Protein AF-A0A8J6I0Q3-F1 (afdb_monomer_lite)

Foldseek 3Di:
DQLLVVLCVPHVVLSVLLVVLVVCLVPQQLVSLLSLLVSLQVLLVLLCVQVVNDQDPDPDACSQVVSLVVCVVVVSDDPVLSLLSVVSNLSNVVSVPDVDGDSVRSVVNSVSSSVNSVVSCPVPNDPPDDRDDDDDDDDDDDPDDDPPDAQDPLQLCVLVVVPDVLLLLLLLLCLVLPFPVLVCQVCVVVLVVVVVVVVVVVCVVPDDDDDDDDDDRQDSQNSSVVSSVVCPPDDSVRSSVSSQVSLCVLLVPDDDRDSNLSSLSLLVLLLVLVVHDPQDASLRSLVVLLLVLLVLLLLLLLVLLLPDDPVLLVQLQVLLQVLLVPDDPVLQVVLCVLQVHPHDGSNCVSCLSNCNNDDSSVVSLSPDFAQNVVSVSLSSLQSSVCSVPVDGGPSLVSSLVSLLVCCLVDPLVVVVSPDDDPVSSVVNRSSSSSSSSSVSSNVSRNSDPDRSFDDLSRFLLDDDDVRLVVLVVLLVVLVVLVVVLVVLVVVLVVLVVLLVVLVVVLVVLVVVLVVLVVVLVVLVVVLVVLVVCVVVVVCVVPPDDPPVNVVVVVVQVVVCVVPVVSVCVNVVDDPSVVSSVVVSVVSVVVSVVSVVVSVVSVVVSVVSVVSNVVSVVSSVVSVVVSVVSVVVSVVSQVVQLVVVQSSCVSVQVQEAEDPQASSVLSNDRSQQNSQVSSNSSNCSPDLDSCSQFPDWDADPNDIWGWHWNDRDPRWIWIWIWDQDPVSGIYTYHIGTD

Radius of gyration: 45.07 Å; chains: 1; bounding box: 92×100×134 Å

Sequence (737 aa):
MDNFGFLKTKWPDLAEVGHLAETLLGVDPKATLSKLRLFAELVTGQIMQEAGILQSSVWEDHRFLRELTTLRKYRAAPDFILNYLHTLRIEGNKANHRNYGNYYLAAAMLRKAFALGIWLMKTYGPPGFVPPEFSWDYGREEAGEEEKGSVLLLNIFAPLDKVNDEELRSLVAILQNITLANYLKETGSKIGSFLTKKLNQAGALIGHGDWVPEVEIKKVSDLIDEATQNLQGYRREELISLFQAELAKRVNLNGEISPEALSVTIINEAAKGLRLDSGLSLAQKAQLVYERYKERLWEEAQKWAKRFSGEEKEKAAARLDEALSGLKEEERRALEKSLGVDRLTGTVIMKALTGAAGPLSLIALVELTGFGAYLMLTTVLHAVFTTMLGITLPFSIYTGAASLLSFLTGPVGWLLAVGFGGFQLQKGTLEINRNLLAMVIWFSLSHYQGQVAPWDEDLPSWAEGEERAKVEAVDRRLHKLEAERADLTANLKTAAGRLDKAEALRTRLTEEKQKTTNQQEILAKELRQLEEAWANGTWRKQQITPGYQAKAKVWVEKLTRKVPTLSPLEKLFPGEEEQYQNVLRKKREEVERLDQKLAELEKKLAATAQELKQAADEKTTLQRAVEETGQQVEACLLPRAQEIQNLWELHFRRLFFAEPALRQVAALPLARRLVLERYLLELNELNNPVLLAEGKTTVDGRNCHYLFITLAKGEKIRLVYLAQPDGTTKILQISAS

Secondary structure (DSSP, 8-state):
--SSGGGGGT-HHHHHHHHHHHHHTTT-HHHHHHHHHHHHHHHHHHHHHHTTPPPP-S--TTHHHHHHHHHHHTT-S-HHHHHHHHHHHHHHHHHHHSS---HHHHHHHHHHHHHHHHHHHHHHS-TTPPPPP----S------S-----S----TTGGGGGS-HHHHHHHHHHHHH--HHHHHHHHHHHHHHHHHHHHHHHHTTS------PPP----HHHHHHHHHHHTTT--HHHHHHHHHHHHHHHHT--SS--HHHHHHHHHHHHHHHTT--TTS-HHHHHHHHHHHHHHHHHHHHHHHHHH--HHHHHHHHHHHHHHHHTS-HHHHHHHHHHHT-S---HHHHHHHHHTTT-HHHHHHHHT--THHHHHHHHHHHHHHHHHHHSS---HHHHHHHHHHHHHHHSHHHHHHHS---HHHHHHHHHHHHHHHHHHHHHHHHHT--S-SS--GGGSTT---HHHHHHHHHHHHHHHHHHHHHHHHHHHHHHHHHHHHHHHHHHHHHHHHHHHHHHHHHHHHHHHHHHHHHHHTTGGGGS----HHHHHHHHHHHHHHHH-GGGGGGGGGSPPHHHHHHHHHHHHHHHHHHHHHHHHHHHHHHHHHHHHHHHHHHHHHHHHHHHHHHHHHHHHHHHHHHHHHHHHHHHH-TTEEE-HHHHHHHHTS-HHHHHHHHHHHHHHHH-S-GGGG-SEEEEETTEEEEEEEEEEETTEEEEEEEEE-TTS-EEEEEEEE-

pLDDT: mean 75.74, std 17.14, range [28.17, 97.0]

Organism: NCBI:txid2699427

Structure (mmCIF, N/CA/C/O backbone):
data_AF-A0A8J6I0Q3-F1
#
_entry.id   AF-A0A8J6I0Q3-F1
#
loop_
_atom_site.group_PDB
_atom_site.id
_atom_site.type_symbol
_atom_site.label_atom_id
_atom_site.label_alt_id
_atom_site.label_comp_id
_atom_site.label_asym_id
_atom_site.label_entity_id
_atom_site.label_seq_id
_atom_site.pdbx_PDB_ins_code
_atom_site.Cartn_x
_atom_site.Cartn_y
_atom_site.Cartn_z
_atom_site.occupancy
_atom_site.B_iso_or_equiv
_atom_site.auth_seq_id
_atom_site.auth_comp_id
_atom_site.auth_asym_id
_atom_site.auth_atom_id
_atom_site.pdbx_PDB_model_num
ATOM 1 N N . MET A 1 1 ? -1.603 -20.462 -43.735 1.00 61.09 1 MET A N 1
ATOM 2 C CA . MET A 1 1 ? -0.963 -21.506 -42.904 1.00 61.09 1 MET A CA 1
ATOM 3 C C . MET A 1 1 ? -2.071 -22.190 -42.121 1.00 61.09 1 MET A C 1
ATOM 5 O O . MET A 1 1 ? -3.093 -21.547 -41.912 1.00 61.09 1 MET A O 1
ATOM 9 N N . ASP A 1 2 ? -1.932 -23.470 -41.794 1.00 80.19 2 ASP A N 1
ATOM 10 C CA . ASP A 1 2 ? -2.957 -24.201 -41.036 1.00 80.19 2 ASP A CA 1
ATOM 11 C C . ASP A 1 2 ? -2.288 -25.045 -39.945 1.00 80.19 2 ASP A C 1
ATOM 13 O O . ASP A 1 2 ? -2.268 -26.275 -40.029 1.00 80.19 2 ASP A O 1
ATOM 17 N N . ASN A 1 3 ? -1.665 -24.400 -38.943 1.00 89.06 3 ASN A N 1
ATOM 18 C CA . ASN A 1 3 ? -1.054 -25.186 -37.865 1.00 89.06 3 ASN A CA 1
ATOM 19 C C . ASN A 1 3 ? -2.132 -25.775 -36.944 1.00 89.06 3 ASN A C 1
ATOM 21 O O . ASN A 1 3 ? -1.890 -26.804 -36.331 1.00 89.06 3 ASN A O 1
ATOM 25 N N . PHE A 1 4 ? -3.338 -25.206 -36.859 1.00 94.06 4 PHE A N 1
ATOM 26 C CA . PHE A 1 4 ? -4.411 -25.736 -35.999 1.00 94.06 4 PHE A CA 1
ATOM 27 C C . PHE A 1 4 ? -5.321 -26.771 -36.680 1.00 94.06 4 PHE A C 1
ATOM 29 O O . PHE A 1 4 ? -6.178 -27.359 -36.014 1.00 94.06 4 PHE A O 1
ATOM 36 N N . GLY A 1 5 ? -5.111 -27.069 -37.966 1.00 91.75 5 GLY A N 1
ATOM 37 C CA . GLY A 1 5 ? -5.948 -27.979 -38.753 1.00 91.75 5 GLY A CA 1
ATOM 38 C C . GLY A 1 5 ? -6.080 -29.389 -38.177 1.00 91.75 5 GLY A C 1
ATOM 39 O O . GLY A 1 5 ? -7.123 -30.026 -38.332 1.00 91.75 5 GLY A O 1
ATOM 40 N N . PHE A 1 6 ? -5.083 -29.864 -37.422 1.00 93.19 6 PHE A N 1
ATOM 41 C CA . PHE A 1 6 ? -5.138 -31.172 -36.758 1.00 93.19 6 PHE A CA 1
ATOM 42 C C . PHE A 1 6 ? -6.266 -31.283 -35.719 1.00 93.19 6 PHE A C 1
ATOM 44 O O . PHE A 1 6 ? -6.723 -32.389 -35.431 1.00 93.19 6 PHE A O 1
ATOM 51 N N . LEU A 1 7 ? -6.746 -30.160 -35.169 1.00 94.00 7 LEU A N 1
ATOM 52 C CA . LEU A 1 7 ? -7.855 -30.143 -34.212 1.00 94.00 7 LEU A CA 1
ATOM 53 C C . LEU A 1 7 ? -9.203 -30.434 -34.877 1.00 94.00 7 LEU A C 1
ATOM 55 O O . LEU A 1 7 ? -10.108 -30.934 -34.209 1.00 94.00 7 LEU A O 1
ATOM 59 N N . LYS A 1 8 ? -9.324 -30.208 -36.191 1.00 92.50 8 LYS A N 1
ATOM 60 C CA . LYS A 1 8 ? -10.591 -30.261 -36.936 1.00 92.50 8 LYS A CA 1
ATOM 61 C C . LYS A 1 8 ? -11.305 -31.608 -36.842 1.00 92.50 8 LYS A C 1
ATOM 63 O O . LYS A 1 8 ? -12.530 -31.654 -36.870 1.00 92.50 8 LYS A O 1
ATOM 68 N N . THR A 1 9 ? -10.546 -32.691 -36.690 1.00 88.94 9 THR A N 1
ATOM 69 C CA . THR A 1 9 ? -11.066 -34.060 -36.583 1.00 88.94 9 THR A CA 1
ATOM 70 C C . THR A 1 9 ? -11.949 -34.273 -35.351 1.00 88.94 9 THR A C 1
ATOM 72 O O . THR A 1 9 ? -12.870 -35.082 -35.409 1.00 88.94 9 THR A O 1
ATOM 75 N N . LYS A 1 10 ? -11.680 -33.571 -34.240 1.00 92.06 10 LYS A N 1
ATOM 76 C CA . LYS A 1 10 ? -12.419 -33.742 -32.975 1.00 92.06 10 LYS A CA 1
ATOM 77 C C . LYS A 1 10 ? -13.062 -32.448 -32.467 1.00 92.06 10 LYS A C 1
ATOM 79 O O . LYS A 1 10 ? -14.172 -32.488 -31.951 1.00 92.06 10 LYS A O 1
ATOM 84 N N . TRP A 1 11 ? -12.395 -31.312 -32.651 1.00 94.69 11 TRP A N 1
ATOM 85 C CA . TRP A 1 11 ? -12.842 -29.995 -32.202 1.00 94.69 11 TRP A CA 1
ATOM 86 C C . TRP A 1 11 ? -12.720 -28.973 -33.347 1.00 94.69 11 TRP A C 1
ATOM 88 O O . TRP A 1 11 ? -11.747 -28.213 -33.396 1.00 94.69 11 TRP A O 1
ATOM 98 N N . PRO A 1 12 ? -13.683 -28.951 -34.289 1.00 92.38 12 PRO A N 1
ATOM 99 C CA . PRO A 1 12 ? -13.656 -28.038 -35.434 1.00 92.38 12 PRO A CA 1
ATOM 100 C C . PRO A 1 12 ? -13.626 -26.561 -35.021 1.00 92.38 12 PRO A C 1
ATOM 102 O O . PRO A 1 12 ? -12.865 -25.798 -35.611 1.00 92.38 12 PRO A O 1
ATOM 105 N N . ASP A 1 13 ? -14.339 -26.185 -33.956 1.00 88.00 13 ASP A N 1
ATOM 106 C CA . ASP A 1 13 ? -14.370 -24.804 -33.452 1.00 88.00 13 ASP A CA 1
ATOM 107 C C . ASP A 1 13 ? -12.985 -24.333 -32.971 1.00 88.00 13 ASP A C 1
ATOM 109 O O . ASP A 1 13 ? -12.577 -23.198 -33.214 1.00 88.00 13 ASP A O 1
ATOM 113 N N . LEU A 1 14 ? -12.215 -25.223 -32.327 1.00 94.75 14 LEU A N 1
ATOM 114 C CA . LEU A 1 14 ? -10.843 -24.922 -31.908 1.00 94.75 14 LEU A CA 1
ATOM 115 C C . LEU A 1 14 ? -9.913 -24.740 -33.112 1.00 94.75 14 LEU A C 1
ATOM 117 O O . LEU A 1 14 ? -9.069 -23.843 -33.099 1.00 94.75 14 LEU A O 1
ATOM 121 N N . ALA A 1 15 ? -10.072 -25.564 -34.152 1.00 93.88 15 ALA A N 1
ATOM 122 C CA . ALA A 1 15 ? -9.297 -25.432 -35.383 1.00 93.88 15 ALA A CA 1
ATOM 123 C C . ALA A 1 15 ? -9.571 -24.088 -36.076 1.00 93.88 15 ALA A C 1
ATOM 125 O O . ALA A 1 15 ? -8.635 -23.409 -36.494 1.00 93.88 15 ALA A O 1
ATOM 126 N N . GLU A 1 16 ? -10.838 -23.673 -36.143 1.00 90.88 16 GLU A N 1
ATOM 127 C CA . GLU A 1 16 ? -11.249 -22.414 -36.769 1.00 90.88 16 GLU A CA 1
ATOM 128 C C . GLU A 1 16 ? -10.718 -21.189 -36.012 1.00 90.88 16 GLU A C 1
ATOM 130 O O . GLU A 1 16 ? -10.119 -20.297 -36.618 1.00 90.88 16 GLU A O 1
ATOM 135 N N . VAL A 1 17 ? -10.871 -21.153 -34.683 1.00 92.06 17 VAL A N 1
ATOM 136 C CA . VAL A 1 17 ? -10.372 -20.033 -33.866 1.00 92.06 17 VAL A CA 1
ATOM 137 C C . VAL A 1 17 ? -8.844 -19.949 -33.914 1.00 92.06 17 VAL A C 1
ATOM 139 O O . VAL A 1 17 ? -8.300 -18.846 -34.012 1.00 92.06 17 VAL A O 1
ATOM 142 N N . GLY A 1 18 ? -8.154 -21.093 -33.887 1.00 92.00 18 GLY A N 1
ATOM 143 C CA . GLY A 1 18 ? -6.702 -21.158 -34.040 1.00 92.00 18 GLY A CA 1
ATOM 144 C C . GLY A 1 18 ? -6.242 -20.622 -35.397 1.00 92.00 18 GLY A C 1
ATOM 145 O O . GLY A 1 18 ? -5.417 -19.714 -35.445 1.00 92.00 18 GLY A O 1
ATOM 146 N N . HIS A 1 19 ? -6.839 -21.096 -36.493 1.00 92.56 19 HIS A N 1
ATOM 147 C CA . HIS A 1 19 ? -6.532 -20.628 -37.850 1.00 92.56 19 HIS A CA 1
ATOM 148 C C . HIS A 1 19 ? -6.797 -19.124 -38.042 1.00 92.56 19 HIS A C 1
ATOM 150 O O . HIS A 1 19 ? -6.027 -18.410 -38.695 1.00 92.56 19 HIS A O 1
ATOM 156 N N . LEU A 1 20 ? -7.871 -18.609 -37.438 1.00 87.44 20 LEU A N 1
ATOM 157 C CA . LEU A 1 20 ? -8.173 -17.182 -37.465 1.00 87.44 20 LEU A CA 1
ATOM 158 C C . LEU A 1 20 ? -7.103 -16.366 -36.728 1.00 87.44 20 LEU A C 1
ATOM 160 O O . LEU A 1 20 ? -6.686 -15.323 -37.228 1.00 87.44 20 LEU A O 1
ATOM 164 N N . ALA A 1 21 ? -6.627 -16.846 -35.577 1.00 90.81 21 ALA A N 1
ATOM 165 C CA . ALA A 1 21 ? -5.530 -16.209 -34.855 1.00 90.81 21 ALA A CA 1
ATOM 166 C C . ALA A 1 21 ? -4.234 -16.185 -35.688 1.00 90.81 21 ALA A C 1
ATOM 168 O O . ALA A 1 21 ? -3.557 -15.164 -35.732 1.00 90.81 21 ALA A O 1
ATOM 169 N N . GLU A 1 22 ? -3.918 -17.265 -36.408 1.00 89.12 22 GLU A N 1
ATOM 170 C CA . GLU A 1 22 ? -2.752 -17.315 -37.306 1.00 89.12 22 GLU A CA 1
ATOM 171 C C . GLU A 1 22 ? -2.826 -16.276 -38.420 1.00 89.12 22 GLU A C 1
ATOM 173 O O . GLU A 1 22 ? -1.854 -15.575 -38.696 1.00 89.12 22 GLU A O 1
ATOM 178 N N . THR A 1 23 ? -3.993 -16.170 -39.053 1.00 86.69 23 THR A N 1
ATOM 179 C CA . THR A 1 23 ? -4.208 -15.275 -40.195 1.00 86.69 23 THR A CA 1
ATOM 180 C C . THR A 1 23 ? -4.115 -13.806 -39.783 1.00 86.69 23 THR A C 1
ATOM 182 O O . THR A 1 23 ? -3.672 -12.963 -40.563 1.00 86.69 23 THR A O 1
ATOM 185 N N . LEU A 1 24 ? -4.498 -13.493 -38.544 1.00 82.06 24 LEU A N 1
ATOM 186 C CA . LEU A 1 24 ? -4.460 -12.137 -38.008 1.00 82.06 24 LEU A CA 1
ATOM 187 C C . LEU A 1 24 ? -3.063 -11.705 -37.548 1.00 82.06 24 LEU A C 1
ATOM 189 O O . LEU A 1 24 ? -2.834 -10.507 -37.435 1.00 82.06 24 LEU A O 1
ATOM 193 N N . LEU A 1 25 ? -2.113 -12.616 -37.325 1.00 78.56 25 LEU A N 1
ATOM 194 C CA . LEU A 1 25 ? -0.849 -12.293 -36.649 1.00 78.56 25 LEU A CA 1
ATOM 195 C C . LEU A 1 25 ? -0.026 -11.199 -37.349 1.00 78.56 25 LEU A C 1
ATOM 197 O O . LEU A 1 25 ? 0.461 -10.280 -36.693 1.00 78.56 25 LEU A O 1
ATOM 201 N N . GLY A 1 26 ? 0.091 -11.259 -38.678 1.00 67.88 26 GLY A N 1
ATOM 202 C CA . GLY A 1 26 ? 0.811 -10.251 -39.470 1.00 67.88 26 GLY A CA 1
ATOM 203 C C . GLY A 1 26 ? 0.014 -8.976 -39.772 1.00 67.88 26 GLY A C 1
ATOM 204 O O . GLY A 1 26 ? 0.578 -8.023 -40.301 1.00 67.88 26 GLY A O 1
ATOM 205 N N . VAL A 1 27 ? -1.286 -8.956 -39.462 1.00 71.75 27 VAL A N 1
ATOM 206 C CA . VAL A 1 27 ? -2.214 -7.871 -39.829 1.00 71.75 27 VAL A CA 1
ATOM 207 C C . VAL A 1 27 ? -2.639 -7.071 -38.599 1.00 71.75 27 VAL A C 1
ATOM 209 O O . VAL A 1 27 ? -2.575 -5.844 -38.594 1.00 71.75 27 VAL A O 1
ATOM 212 N N . ASP A 1 28 ? -3.055 -7.772 -37.548 1.00 75.69 28 ASP A N 1
ATOM 213 C CA . ASP A 1 28 ? -3.521 -7.232 -36.278 1.00 75.69 28 ASP A CA 1
ATOM 214 C C . ASP A 1 28 ? -3.102 -8.170 -35.118 1.00 75.69 28 ASP A C 1
ATOM 216 O O . ASP A 1 28 ? -3.829 -9.103 -34.735 1.00 75.69 28 ASP A O 1
ATOM 220 N N . PRO A 1 29 ? -1.914 -7.932 -34.523 1.00 73.12 29 PRO A N 1
ATOM 221 C CA . PRO A 1 29 ? -1.438 -8.677 -33.359 1.00 73.12 29 PRO A CA 1
ATOM 222 C C . PRO A 1 29 ? -2.387 -8.605 -32.155 1.00 73.12 29 PRO A C 1
ATOM 224 O O . PRO A 1 29 ? -2.459 -9.551 -31.371 1.00 73.12 29 PRO A O 1
ATOM 227 N N . LYS A 1 30 ? -3.157 -7.520 -32.011 1.00 75.69 30 LYS A N 1
ATOM 228 C CA . LYS A 1 30 ? -4.152 -7.367 -30.944 1.00 75.69 30 LYS A CA 1
ATOM 229 C C . LYS A 1 30 ? -5.322 -8.319 -31.168 1.00 75.69 30 LYS A C 1
ATOM 231 O O . LYS A 1 30 ? -5.649 -9.103 -30.278 1.00 75.69 30 LYS A O 1
ATOM 236 N N . ALA A 1 31 ? -5.909 -8.311 -32.365 1.00 78.62 31 ALA A N 1
ATOM 237 C CA . ALA A 1 31 ? -6.990 -9.235 -32.700 1.00 78.62 31 ALA A CA 1
ATOM 238 C C . ALA A 1 31 ? -6.536 -10.699 -32.586 1.00 78.62 31 ALA A C 1
ATOM 240 O O . ALA A 1 31 ? -7.306 -11.550 -32.139 1.00 78.62 31 ALA A O 1
ATOM 241 N N . THR A 1 32 ? -5.269 -10.978 -32.902 1.00 84.44 32 THR A N 1
ATOM 242 C CA . THR A 1 32 ? -4.644 -12.291 -32.684 1.00 84.44 32 THR A CA 1
ATOM 243 C C . THR A 1 32 ? -4.694 -12.704 -31.215 1.00 84.44 32 THR A C 1
ATOM 245 O O . THR A 1 32 ? -5.222 -13.768 -30.899 1.00 84.44 32 THR A O 1
ATOM 248 N N . LEU A 1 33 ? -4.223 -11.855 -30.297 1.00 81.44 33 LEU A N 1
ATOM 249 C CA . LEU A 1 33 ? -4.260 -12.126 -28.855 1.00 81.44 33 LEU A CA 1
ATOM 250 C C . LEU A 1 33 ? -5.691 -12.340 -28.335 1.00 81.44 33 LEU A C 1
ATOM 252 O O . LEU A 1 33 ? -5.934 -13.278 -27.570 1.00 81.44 33 LEU A O 1
ATOM 256 N N . SER A 1 34 ? -6.659 -11.548 -28.802 1.00 80.25 34 SER A N 1
ATOM 257 C CA . SER A 1 34 ? -8.074 -11.731 -28.449 1.00 80.25 34 SER A CA 1
ATOM 258 C C . SER A 1 34 ? -8.620 -13.088 -28.918 1.00 80.25 34 SER A C 1
ATOM 260 O O . SER A 1 34 ? -9.366 -13.741 -28.185 1.00 80.25 34 SER A O 1
ATOM 262 N N . LYS A 1 35 ? -8.229 -13.559 -30.112 1.00 90.19 35 LYS A N 1
ATOM 263 C CA . LYS A 1 35 ? -8.611 -14.893 -30.613 1.00 90.19 35 LYS A CA 1
ATOM 264 C C . LYS A 1 35 ? -7.918 -16.026 -29.863 1.00 90.19 35 LYS A C 1
ATOM 266 O O . LYS A 1 35 ? -8.548 -17.047 -29.604 1.00 90.19 35 LYS A O 1
ATOM 271 N N . LEU A 1 36 ? -6.673 -15.838 -29.437 1.00 92.44 36 LEU A N 1
ATOM 272 C CA . LEU A 1 36 ? -5.958 -16.835 -28.640 1.00 92.44 36 LEU A CA 1
ATOM 273 C C . LEU A 1 36 ? -6.531 -16.994 -27.228 1.00 92.44 36 LEU A C 1
ATOM 275 O O . LEU A 1 36 ? -6.541 -18.106 -26.698 1.00 92.44 36 LEU A O 1
ATOM 279 N N . ARG A 1 37 ? -7.081 -15.927 -26.638 1.00 90.38 37 ARG A N 1
ATOM 280 C CA . ARG A 1 37 ? -7.870 -16.043 -25.404 1.00 90.38 37 ARG A CA 1
ATOM 281 C C . ARG A 1 37 ? -9.128 -16.883 -25.618 1.00 90.38 37 ARG A C 1
ATOM 283 O O . ARG A 1 37 ? -9.376 -17.789 -24.829 1.00 90.38 37 ARG A O 1
ATOM 290 N N . LEU A 1 38 ? -9.886 -16.622 -26.685 1.00 85.81 38 LEU A N 1
ATOM 291 C CA . LEU A 1 38 ? -11.073 -17.419 -27.016 1.00 85.81 38 LEU A CA 1
ATOM 292 C C . LEU A 1 38 ? -10.714 -18.899 -27.228 1.00 85.81 38 LEU A C 1
ATOM 294 O O . LEU A 1 38 ? -11.410 -19.784 -26.738 1.00 85.81 38 LEU A O 1
ATOM 298 N N . PHE A 1 39 ? -9.598 -19.172 -27.906 1.00 94.06 39 PHE A N 1
ATOM 299 C CA . PHE A 1 39 ? -9.076 -20.528 -28.057 1.00 94.06 39 PHE A CA 1
ATOM 300 C C . PHE A 1 39 ? -8.829 -21.192 -26.692 1.00 94.06 39 PHE A C 1
ATOM 302 O O . PHE A 1 39 ? -9.252 -22.323 -26.469 1.00 94.06 39 PHE A O 1
ATOM 309 N N . ALA A 1 40 ? -8.198 -20.485 -25.751 1.00 92.19 40 ALA A N 1
ATOM 310 C CA . ALA A 1 40 ? -7.920 -21.002 -24.412 1.00 92.19 40 ALA A CA 1
ATOM 311 C C . ALA A 1 40 ? -9.197 -21.269 -23.586 1.00 92.19 40 ALA A C 1
ATOM 313 O O . ALA A 1 40 ? -9.268 -22.270 -22.867 1.00 92.19 40 ALA A O 1
ATOM 314 N N . GLU A 1 41 ? -10.219 -20.420 -23.719 1.00 87.31 41 GLU A N 1
ATOM 315 C CA . GLU A 1 41 ? -11.539 -20.623 -23.103 1.00 87.31 41 GLU A CA 1
ATOM 316 C C . GLU A 1 41 ? -12.194 -21.912 -23.622 1.00 87.31 41 GLU A C 1
ATOM 318 O O . GLU A 1 41 ? -12.611 -22.766 -22.837 1.00 87.31 41 GLU A O 1
ATOM 323 N N . LEU A 1 42 ? -12.191 -22.118 -24.942 1.00 91.00 42 LEU A N 1
ATOM 324 C CA . LEU A 1 42 ? -12.728 -23.332 -25.559 1.00 91.00 42 LEU A CA 1
ATOM 325 C C . LEU A 1 42 ? -11.954 -24.589 -25.136 1.00 91.00 42 LEU A C 1
ATOM 327 O O . LEU A 1 42 ? -12.573 -25.596 -24.796 1.00 91.00 42 LEU A O 1
ATOM 331 N N . VAL A 1 43 ? -10.617 -24.534 -25.096 1.00 94.12 43 VAL A N 1
ATOM 332 C CA . VAL A 1 43 ? -9.784 -25.653 -24.614 1.00 94.12 43 VAL A CA 1
ATOM 333 C C . VAL A 1 43 ? -10.152 -26.012 -23.175 1.00 94.12 43 VAL A C 1
ATOM 335 O O . VAL A 1 43 ? -10.300 -27.188 -22.854 1.00 94.12 43 VAL A O 1
ATOM 338 N N . THR A 1 44 ? -10.344 -25.014 -22.315 1.00 92.31 44 THR A N 1
ATOM 339 C CA . THR A 1 44 ? -10.715 -25.215 -20.906 1.00 92.31 44 THR A CA 1
ATOM 340 C C . THR A 1 44 ? -12.064 -25.909 -20.779 1.00 92.31 44 THR A C 1
ATOM 342 O O . THR A 1 44 ? -12.176 -26.898 -20.049 1.00 92.31 44 THR A O 1
ATOM 345 N N . GLY A 1 45 ? -13.051 -25.469 -21.563 1.00 88.00 45 GLY A N 1
ATOM 346 C CA . GLY A 1 45 ? -14.352 -26.126 -21.648 1.00 88.00 45 GLY A CA 1
ATOM 347 C C . GLY A 1 45 ? -14.239 -27.599 -22.056 1.00 88.00 45 GLY A C 1
ATOM 348 O O . GLY A 1 45 ? -14.854 -28.458 -21.419 1.00 88.00 45 GLY A O 1
ATOM 349 N N . GLN A 1 46 ? -13.397 -27.910 -23.049 1.00 92.88 46 GLN A N 1
ATOM 350 C CA . GLN A 1 46 ? -13.165 -29.290 -23.490 1.00 92.88 46 GLN A CA 1
ATOM 351 C C . GLN A 1 46 ? -12.495 -30.148 -22.412 1.00 92.88 46 GLN A C 1
ATOM 353 O O . GLN A 1 46 ? -12.934 -31.270 -22.176 1.00 92.88 46 GLN A O 1
ATOM 358 N N . ILE A 1 47 ? -11.491 -29.629 -21.695 1.00 92.69 47 ILE A N 1
ATOM 359 C CA . ILE A 1 47 ? -10.857 -30.368 -20.588 1.00 92.69 47 ILE A CA 1
ATOM 360 C C . ILE A 1 47 ? -11.895 -30.718 -19.519 1.00 92.69 47 ILE A C 1
ATOM 362 O O . ILE A 1 47 ? -11.916 -31.842 -19.027 1.00 92.69 47 ILE A O 1
ATOM 366 N N . MET A 1 48 ? -12.766 -29.773 -19.159 1.00 89.62 48 MET A N 1
ATOM 367 C CA . MET A 1 48 ? -13.807 -30.023 -18.160 1.00 89.62 48 MET A CA 1
ATOM 368 C C . MET A 1 48 ? -14.800 -31.090 -18.618 1.00 89.62 48 MET A C 1
ATOM 370 O O . MET A 1 48 ? -15.148 -31.966 -17.828 1.00 89.62 48 MET A O 1
ATOM 374 N N . GLN A 1 49 ? -15.218 -31.038 -19.885 1.00 90.12 49 GLN A N 1
ATOM 375 C CA . GLN A 1 49 ? -16.132 -32.018 -20.466 1.00 90.12 49 GLN A CA 1
ATOM 376 C C . GLN A 1 49 ? -15.525 -33.427 -20.460 1.00 90.12 49 GLN A C 1
ATOM 378 O O . GLN A 1 49 ? -16.169 -34.368 -19.999 1.00 90.12 49 GLN A O 1
ATOM 383 N N . GLU A 1 50 ? -14.281 -33.568 -20.912 1.00 89.94 50 GLU A N 1
ATOM 384 C CA . GLU A 1 50 ? -13.571 -34.853 -20.958 1.00 89.94 50 GLU A CA 1
ATOM 385 C C . GLU A 1 50 ? -13.257 -35.398 -19.555 1.00 89.94 50 GLU A C 1
ATOM 387 O O . GLU A 1 50 ? -13.281 -36.606 -19.328 1.00 89.94 50 GLU A O 1
ATOM 392 N N . ALA A 1 51 ? -13.022 -34.513 -18.581 1.00 87.00 51 ALA A N 1
ATOM 393 C CA . ALA A 1 51 ? -12.820 -34.880 -17.181 1.00 87.00 51 ALA A CA 1
ATOM 394 C C . ALA A 1 51 ? -14.131 -35.176 -16.422 1.00 87.00 51 ALA A C 1
ATOM 396 O O . ALA A 1 51 ? -14.088 -35.481 -15.228 1.00 87.00 51 ALA A O 1
ATOM 397 N N . GLY A 1 52 ? -15.298 -35.056 -17.069 1.00 87.44 52 GLY A N 1
ATOM 398 C CA . GLY A 1 52 ? -16.606 -35.234 -16.427 1.00 87.44 52 GLY A CA 1
ATOM 399 C C . GLY A 1 52 ? -16.912 -34.190 -15.345 1.00 87.44 52 GLY A C 1
ATOM 400 O O . GLY A 1 52 ? -17.734 -34.433 -14.460 1.00 87.44 52 GLY A O 1
ATOM 401 N N . ILE A 1 53 ? -16.242 -33.036 -15.384 1.00 86.50 53 ILE A N 1
ATOM 402 C CA . ILE A 1 53 ? -16.437 -31.941 -14.435 1.00 86.50 53 ILE A CA 1
ATOM 403 C C . ILE A 1 53 ? -17.606 -31.099 -14.934 1.00 86.50 53 ILE A C 1
ATOM 405 O O . ILE A 1 53 ? -17.532 -30.484 -15.997 1.00 86.50 53 ILE A O 1
ATOM 409 N N . LEU A 1 54 ? -18.684 -31.054 -14.148 1.00 73.94 54 LEU A N 1
ATOM 410 C CA . LEU A 1 54 ? -19.851 -30.233 -14.463 1.00 73.94 54 LEU A CA 1
ATOM 411 C C . LEU A 1 54 ? -19.430 -28.771 -14.642 1.00 73.94 54 LEU A C 1
ATOM 413 O O . LEU A 1 54 ? -18.957 -28.124 -13.704 1.00 73.94 54 LEU A O 1
ATOM 417 N N . GLN A 1 55 ? -19.624 -28.255 -15.854 1.00 63.31 55 GLN A N 1
ATOM 418 C CA . GLN A 1 55 ? -19.514 -26.829 -16.121 1.00 63.31 55 GLN A CA 1
ATOM 419 C C . GLN A 1 55 ? -20.647 -26.107 -15.386 1.00 63.31 55 GLN A C 1
ATOM 421 O O . GLN A 1 55 ? -21.793 -26.563 -15.368 1.00 63.31 55 GLN A O 1
ATOM 426 N N . SER A 1 56 ? -20.328 -24.978 -14.755 1.00 54.19 56 SER A N 1
ATOM 427 C CA . SER A 1 56 ? -21.342 -24.155 -14.100 1.00 54.19 56 SER A CA 1
ATOM 428 C C . SER A 1 56 ? -22.314 -23.615 -15.152 1.00 54.19 56 SER A C 1
ATOM 430 O O . SER A 1 56 ? -21.912 -22.869 -16.044 1.00 54.19 56 SER A O 1
ATOM 432 N N . SER A 1 57 ? -23.602 -23.945 -15.032 1.00 42.12 57 SER A N 1
ATOM 433 C CA . SER A 1 57 ? -24.667 -23.400 -15.888 1.00 42.12 57 SER A CA 1
ATOM 434 C C . SER A 1 57 ? -25.017 -21.943 -15.560 1.00 42.12 57 SER A C 1
ATOM 436 O O . SER A 1 57 ? -25.897 -21.359 -16.190 1.00 42.12 57 SER A O 1
ATOM 438 N N . VAL A 1 58 ? -24.356 -21.350 -14.562 1.00 38.03 58 VAL A N 1
ATOM 439 C CA . VAL A 1 58 ? -24.536 -19.951 -14.175 1.00 38.03 58 VAL A CA 1
ATOM 440 C C . VAL A 1 58 ? -23.590 -19.084 -15.010 1.00 38.03 58 VAL A C 1
ATOM 442 O O . VAL A 1 58 ? -22.393 -19.362 -15.132 1.00 38.03 58 VAL A O 1
ATOM 445 N N . TRP A 1 59 ? -24.127 -18.040 -15.635 1.00 33.16 59 TRP A N 1
ATOM 446 C CA . TRP A 1 59 ? -23.327 -16.976 -16.238 1.00 33.16 59 TRP A CA 1
ATOM 447 C C . TRP A 1 59 ? -22.757 -16.111 -15.107 1.00 33.16 59 TRP A C 1
ATOM 449 O O . TRP A 1 59 ? -23.485 -15.354 -14.477 1.00 33.16 59 TRP A O 1
ATOM 459 N N . GLU A 1 60 ? -21.472 -16.297 -14.791 1.00 39.50 60 GLU A N 1
ATOM 460 C CA . GLU A 1 60 ? -20.742 -15.554 -13.755 1.00 39.50 60 GLU A CA 1
ATOM 461 C C . GLU A 1 60 ? -19.355 -15.113 -14.260 1.00 39.50 60 GLU A C 1
ATOM 463 O O . GLU A 1 60 ? -18.688 -15.843 -14.992 1.00 39.50 60 GLU A O 1
ATOM 468 N N . ASP A 1 61 ? -18.908 -13.937 -13.809 1.00 38.81 61 ASP A N 1
ATOM 469 C CA . ASP A 1 61 ? -17.830 -13.126 -14.408 1.00 38.81 61 ASP A CA 1
ATOM 470 C C . ASP A 1 61 ? -16.414 -13.669 -14.355 1.00 38.81 61 ASP A C 1
ATOM 472 O O . ASP A 1 61 ? -15.571 -13.238 -15.128 1.00 38.81 61 ASP A O 1
ATOM 476 N N . HIS A 1 62 ? -16.143 -14.636 -13.488 1.00 52.34 62 HIS A N 1
ATOM 477 C CA . HIS A 1 62 ? -14.828 -15.264 -13.400 1.00 52.34 62 HIS A CA 1
ATOM 478 C C . HIS A 1 62 ? -14.839 -16.642 -14.058 1.00 52.34 62 HIS A C 1
ATOM 480 O O . HIS A 1 62 ? -14.026 -17.479 -13.677 1.00 52.34 62 HIS A O 1
ATOM 486 N N . ARG A 1 63 ? -15.776 -16.934 -14.980 1.00 67.50 63 ARG A N 1
ATOM 487 C CA . ARG A 1 63 ? -15.978 -18.291 -15.523 1.00 67.50 63 ARG A CA 1
ATOM 488 C C . ARG A 1 63 ? -14.649 -18.926 -15.922 1.00 67.50 63 ARG A C 1
ATOM 490 O O . ARG A 1 63 ? -14.286 -19.937 -15.338 1.00 67.50 63 ARG A O 1
ATOM 497 N N . PHE A 1 64 ? -13.868 -18.271 -16.780 1.00 70.56 64 PHE A N 1
ATOM 498 C CA . PHE A 1 64 ? -12.603 -18.839 -17.239 1.00 70.56 64 PHE A CA 1
ATOM 499 C C . PHE A 1 64 ? -11.585 -19.039 -16.092 1.00 70.56 64 PHE A C 1
ATOM 501 O O . PHE A 1 64 ? -11.009 -20.115 -15.951 1.00 70.56 64 PHE A O 1
ATOM 508 N N . LEU A 1 65 ? -11.394 -18.059 -15.200 1.00 65.25 65 LEU A N 1
ATOM 509 C CA . LEU A 1 65 ? -10.463 -18.202 -14.068 1.00 65.25 65 LEU A CA 1
ATOM 510 C C . LEU A 1 65 ? -10.915 -19.288 -13.076 1.00 65.25 65 LEU A C 1
ATOM 512 O O . LEU A 1 65 ? -10.110 -20.104 -12.634 1.00 65.25 65 LEU A O 1
ATOM 516 N N . ARG A 1 66 ? -12.207 -19.335 -12.751 1.00 69.69 66 ARG A N 1
ATOM 517 C CA . ARG A 1 66 ? -12.809 -20.326 -11.854 1.00 69.69 66 ARG A CA 1
ATOM 518 C C . ARG A 1 66 ? -12.727 -21.723 -12.444 1.00 69.69 66 ARG A C 1
ATOM 520 O O . ARG A 1 66 ? -12.485 -22.671 -11.699 1.00 69.69 66 ARG A O 1
ATOM 527 N N . GLU A 1 67 ? -12.908 -21.865 -13.751 1.00 78.56 67 GLU A N 1
ATOM 528 C CA . GLU A 1 67 ? -12.703 -23.124 -14.460 1.00 78.56 67 GLU A CA 1
ATOM 529 C C . GLU A 1 67 ? -11.244 -23.572 -14.345 1.00 78.56 67 GLU A C 1
ATOM 531 O O . GLU A 1 67 ? -11.008 -24.713 -13.958 1.00 78.56 67 GLU A O 1
ATOM 536 N N . LEU A 1 68 ? -10.263 -22.677 -14.511 1.00 79.88 68 LEU A N 1
ATOM 537 C CA . LEU A 1 68 ? -8.848 -23.004 -14.274 1.00 79.88 68 LEU A CA 1
ATOM 538 C C . LEU A 1 68 ? -8.566 -23.415 -12.820 1.00 79.88 68 LEU A C 1
ATOM 540 O O . LEU A 1 68 ? -7.890 -24.419 -12.580 1.00 79.88 68 LEU A O 1
ATOM 544 N N . THR A 1 69 ? -9.115 -22.698 -11.835 1.00 72.69 69 THR A N 1
ATOM 545 C CA . THR A 1 69 ? -9.009 -23.069 -10.412 1.00 72.69 69 THR A CA 1
ATOM 546 C C . THR A 1 69 ? -9.677 -24.417 -10.133 1.00 72.69 69 THR A C 1
ATOM 548 O O . THR A 1 69 ? -9.168 -25.221 -9.350 1.00 72.69 69 THR A O 1
ATOM 551 N N . THR A 1 70 ? -10.796 -24.698 -10.798 1.00 78.69 70 THR A N 1
ATOM 552 C CA . THR A 1 70 ? -11.528 -25.963 -10.688 1.00 78.69 70 THR A CA 1
ATOM 553 C C . THR A 1 70 ? -10.719 -27.104 -11.295 1.00 78.69 70 THR A C 1
ATOM 555 O O . THR A 1 70 ? -10.503 -28.112 -10.625 1.00 78.69 70 THR A O 1
ATOM 558 N N . LEU A 1 71 ? -10.182 -26.934 -12.505 1.00 83.19 71 LEU A N 1
ATOM 559 C CA . LEU A 1 71 ? -9.293 -27.905 -13.141 1.00 83.19 71 LEU A CA 1
ATOM 560 C C . LEU A 1 71 ? -8.075 -28.213 -12.262 1.00 83.19 71 LEU A C 1
ATOM 562 O O . LEU A 1 71 ? -7.721 -29.383 -12.114 1.00 83.19 71 LEU A O 1
ATOM 566 N N . ARG A 1 72 ? -7.484 -27.197 -11.615 1.00 80.31 72 ARG A N 1
ATOM 567 C CA . ARG A 1 72 ? -6.401 -27.391 -10.637 1.00 80.31 72 ARG A CA 1
ATOM 568 C C . ARG A 1 72 ? -6.854 -28.218 -9.438 1.00 80.31 72 ARG A C 1
ATOM 570 O O . ARG A 1 72 ? -6.185 -29.183 -9.074 1.00 80.31 72 ARG A O 1
ATOM 577 N N . LYS A 1 73 ? -7.999 -27.871 -8.841 1.00 77.88 73 LYS A N 1
ATOM 578 C CA . LYS A 1 73 ? -8.567 -28.576 -7.681 1.00 77.88 73 LYS A CA 1
ATOM 579 C C . LYS A 1 73 ? -8.806 -30.058 -7.977 1.00 77.88 73 LYS A C 1
ATOM 581 O O . LYS A 1 73 ? -8.475 -30.902 -7.149 1.00 77.88 73 LYS A O 1
ATOM 586 N N . TYR A 1 74 ? -9.349 -30.367 -9.152 1.00 83.06 74 TYR A N 1
ATOM 587 C CA . TYR A 1 74 ? -9.596 -31.740 -9.598 1.00 83.06 74 TYR A CA 1
ATOM 588 C C . TYR A 1 74 ? -8.368 -32.414 -10.224 1.00 83.06 74 TYR A C 1
ATOM 590 O O . TYR A 1 74 ? -8.445 -33.583 -10.586 1.00 83.06 74 TYR A O 1
ATOM 598 N N . ARG A 1 75 ? -7.234 -31.705 -10.347 1.00 81.88 75 ARG A N 1
ATOM 599 C CA . ARG A 1 75 ? -6.014 -32.171 -11.030 1.00 81.88 75 ARG A CA 1
ATOM 600 C C . ARG A 1 75 ? -6.285 -32.688 -12.452 1.00 81.88 75 ARG A C 1
ATOM 602 O O . ARG A 1 75 ? -5.624 -33.609 -12.920 1.00 81.88 75 ARG A O 1
ATOM 609 N N . ALA A 1 76 ? -7.253 -32.081 -13.135 1.00 83.50 76 ALA A N 1
ATOM 610 C CA . ALA A 1 76 ? -7.704 -32.479 -14.469 1.00 83.50 76 ALA A CA 1
ATOM 611 C C . ALA A 1 76 ? -6.754 -32.031 -15.596 1.00 83.50 76 ALA A C 1
ATOM 613 O O . ALA A 1 76 ? -6.873 -32.482 -16.733 1.00 83.50 76 ALA A O 1
ATOM 614 N N . ALA A 1 77 ? -5.791 -31.159 -15.286 1.00 82.19 77 ALA A N 1
ATOM 615 C CA . ALA A 1 77 ? -4.687 -30.812 -16.169 1.00 82.19 77 ALA A CA 1
ATOM 616 C C . ALA A 1 77 ? -3.404 -30.551 -15.353 1.00 82.19 77 ALA A C 1
ATOM 618 O O . ALA A 1 77 ? -3.491 -30.087 -14.212 1.00 82.19 77 ALA A O 1
ATOM 619 N N . PRO A 1 78 ? -2.211 -30.810 -15.919 1.00 72.62 78 PRO A N 1
ATOM 620 C CA . PRO A 1 78 ? -0.939 -30.429 -15.308 1.00 72.62 78 PRO A CA 1
ATOM 621 C C . PRO A 1 78 ? -0.783 -28.908 -15.141 1.00 72.62 78 PRO A C 1
ATOM 623 O O . PRO A 1 78 ? -1.282 -28.133 -15.957 1.00 72.62 78 PRO A O 1
ATOM 626 N N . ASP A 1 79 ? 0.008 -28.463 -14.160 1.00 59.31 79 ASP A N 1
ATOM 627 C CA . ASP A 1 79 ? 0.191 -27.027 -13.883 1.00 59.31 79 ASP A CA 1
ATOM 628 C C . ASP A 1 79 ? 0.762 -26.232 -15.060 1.00 59.31 79 ASP A C 1
ATOM 630 O O . ASP A 1 79 ? 0.401 -25.073 -15.247 1.00 59.31 79 ASP A O 1
ATOM 634 N N . PHE A 1 80 ? 1.619 -26.830 -15.893 1.00 64.44 80 PHE A N 1
ATOM 635 C CA . PHE A 1 80 ? 2.149 -26.132 -17.068 1.00 64.44 80 PHE A CA 1
ATOM 636 C C . PHE A 1 80 ? 1.056 -25.818 -18.106 1.00 64.44 80 PHE A C 1
ATOM 638 O O . PHE A 1 80 ? 1.113 -24.768 -18.743 1.00 64.44 80 PHE A O 1
ATOM 645 N N . ILE A 1 81 ? 0.032 -26.672 -18.218 1.00 82.06 81 ILE A N 1
ATOM 646 C CA . ILE A 1 81 ? -1.137 -26.457 -19.083 1.00 82.06 81 ILE A CA 1
ATOM 647 C C . ILE A 1 81 ? -2.021 -25.355 -18.511 1.00 82.06 81 ILE A C 1
ATOM 649 O O . ILE A 1 81 ? -2.390 -24.428 -19.228 1.00 82.06 81 ILE A O 1
ATOM 653 N N . LEU A 1 82 ? -2.289 -25.401 -17.204 1.00 72.06 82 LEU A N 1
ATOM 654 C CA . LEU A 1 82 ? -3.049 -24.357 -16.512 1.00 72.06 82 LEU A CA 1
ATOM 655 C C . LEU A 1 82 ? -2.358 -22.993 -16.612 1.00 72.06 82 LEU A C 1
ATOM 657 O O . LEU A 1 82 ? -3.016 -21.979 -16.831 1.00 72.06 82 LEU A O 1
ATOM 661 N N . ASN A 1 83 ? -1.028 -22.974 -16.520 1.00 66.25 83 ASN A N 1
ATOM 662 C CA . ASN A 1 83 ? -0.234 -21.769 -16.716 1.00 66.25 83 ASN A CA 1
ATOM 663 C C . ASN A 1 83 ? -0.375 -21.233 -18.143 1.00 66.25 83 ASN A C 1
ATOM 665 O O . ASN A 1 83 ? -0.558 -20.034 -18.306 1.00 66.25 83 ASN A O 1
ATOM 669 N N . TYR A 1 84 ? -0.335 -22.086 -19.171 1.00 77.38 84 TYR A N 1
ATOM 670 C CA . TYR A 1 84 ? -0.497 -21.643 -20.562 1.00 77.38 84 TYR A CA 1
ATOM 671 C C . TYR A 1 84 ? -1.898 -21.077 -20.825 1.00 77.38 84 TYR A C 1
ATOM 673 O O . TYR A 1 84 ? -2.010 -20.015 -21.435 1.00 77.38 84 TYR A O 1
ATOM 681 N N . LEU A 1 85 ? -2.951 -21.728 -20.321 1.00 82.44 85 LEU A N 1
ATOM 682 C CA . LEU A 1 85 ? -4.328 -21.233 -20.434 1.00 82.44 85 LEU A CA 1
ATOM 683 C C . LEU A 1 85 ? -4.497 -19.874 -19.741 1.00 82.44 85 LEU A C 1
ATOM 685 O O . LEU A 1 85 ? -5.087 -18.953 -20.306 1.00 82.44 85 LEU A O 1
ATOM 689 N N . HIS A 1 86 ? -3.919 -19.720 -18.548 1.00 74.62 86 HIS A N 1
ATOM 690 C CA . HIS A 1 86 ? -3.951 -18.460 -17.805 1.00 74.62 86 HIS A CA 1
ATOM 691 C C . HIS A 1 86 ? -3.137 -17.351 -18.478 1.00 74.62 86 HIS A C 1
ATOM 693 O O . HIS A 1 86 ? -3.585 -16.209 -18.516 1.00 74.62 86 HIS A O 1
ATOM 699 N N . THR A 1 87 ? -1.969 -17.664 -19.051 1.00 71.94 87 THR A N 1
ATOM 700 C CA . THR A 1 87 ? -1.180 -16.688 -19.821 1.00 71.94 87 THR A CA 1
ATOM 701 C C . THR A 1 87 ? -1.975 -16.179 -21.023 1.00 71.94 87 THR A C 1
ATOM 703 O O . THR A 1 87 ? -2.070 -14.972 -21.213 1.00 71.94 87 THR A O 1
ATOM 706 N N . LEU A 1 88 ? -2.616 -17.069 -21.790 1.00 81.69 88 LEU A N 1
ATOM 707 C CA . LEU A 1 88 ? -3.455 -16.663 -22.924 1.00 81.69 88 LEU A CA 1
ATOM 708 C C . LEU A 1 88 ? -4.656 -15.811 -22.491 1.00 81.69 88 LEU A C 1
ATOM 710 O O . LEU A 1 88 ? -4.989 -14.841 -23.170 1.00 81.69 88 LEU A O 1
ATOM 714 N N . ARG A 1 89 ? -5.269 -16.126 -21.340 1.00 84.88 89 ARG A N 1
ATOM 715 C CA . ARG A 1 89 ? -6.331 -15.308 -20.732 1.00 84.88 89 ARG A CA 1
ATOM 716 C C . ARG A 1 89 ? -5.862 -13.879 -20.471 1.00 84.88 89 ARG A C 1
ATOM 718 O O . ARG A 1 89 ? -6.536 -12.931 -20.865 1.00 84.88 89 ARG A O 1
ATOM 725 N N . ILE A 1 90 ? -4.724 -13.737 -19.796 1.00 71.25 90 ILE A N 1
ATOM 726 C CA . ILE A 1 90 ? -4.165 -12.442 -19.402 1.00 71.25 90 ILE A CA 1
ATOM 727 C C . ILE A 1 90 ? -3.811 -11.617 -20.643 1.00 71.25 90 ILE A C 1
ATOM 729 O O . ILE A 1 90 ? -4.273 -10.488 -20.777 1.00 71.25 90 ILE A O 1
ATOM 733 N N . GLU A 1 91 ? -3.052 -12.187 -21.577 1.00 72.06 91 GLU A N 1
ATOM 734 C CA . GLU A 1 91 ? -2.570 -11.449 -22.750 1.00 72.06 91 GLU A CA 1
ATOM 735 C C . GLU A 1 91 ? -3.705 -11.050 -23.706 1.00 72.06 91 GLU A C 1
ATOM 737 O O . GLU A 1 91 ? -3.715 -9.935 -24.232 1.00 72.06 91 GLU A O 1
ATOM 742 N N . GLY A 1 92 ? -4.723 -11.901 -23.876 1.00 73.06 92 GLY A N 1
ATOM 743 C CA . GLY A 1 92 ? -5.907 -11.535 -24.658 1.00 73.06 92 GLY A CA 1
ATOM 744 C C . GLY A 1 92 ? -6.829 -10.528 -23.963 1.00 73.06 92 GLY A C 1
ATOM 745 O O . GLY A 1 92 ? -7.505 -9.763 -24.649 1.00 73.06 92 GLY A O 1
ATOM 746 N N . ASN A 1 93 ? -6.838 -10.464 -22.625 1.00 67.50 93 ASN A N 1
ATOM 747 C CA . ASN A 1 93 ? -7.503 -9.375 -21.901 1.00 67.50 93 ASN A CA 1
ATOM 748 C C . ASN A 1 93 ? -6.810 -8.044 -22.183 1.00 67.50 93 ASN A C 1
ATOM 750 O O . ASN A 1 93 ? -7.464 -7.109 -22.637 1.00 67.50 93 ASN A O 1
ATOM 754 N N . LYS A 1 94 ? -5.484 -7.979 -22.018 1.00 63.09 94 LYS A N 1
ATOM 755 C CA . LYS A 1 94 ? -4.700 -6.756 -22.267 1.00 63.09 94 LYS A CA 1
ATOM 756 C C . LYS A 1 94 ? -4.894 -6.208 -23.682 1.00 63.09 94 LYS A C 1
ATOM 758 O O . LYS A 1 94 ? -5.023 -5.000 -23.872 1.00 63.09 94 LYS A O 1
ATOM 763 N N . ALA A 1 95 ? -4.974 -7.097 -24.673 1.00 65.00 95 ALA A N 1
ATOM 764 C CA . ALA A 1 95 ? -5.205 -6.724 -26.063 1.00 65.00 95 ALA A CA 1
ATOM 765 C C . ALA A 1 95 ? -6.519 -5.942 -26.259 1.00 65.00 95 ALA A C 1
ATOM 767 O O . ALA A 1 95 ? -6.557 -4.996 -27.040 1.00 65.00 95 ALA A O 1
ATOM 768 N N . ASN A 1 96 ? -7.592 -6.253 -25.525 1.00 52.09 96 ASN A N 1
ATOM 769 C CA . ASN A 1 96 ? -8.894 -5.608 -25.721 1.00 52.09 96 ASN A CA 1
ATOM 770 C C . ASN A 1 96 ? -8.967 -4.171 -25.173 1.00 52.09 96 ASN A C 1
ATOM 772 O O . ASN A 1 96 ? -9.646 -3.345 -25.787 1.00 52.09 96 ASN A O 1
ATOM 776 N N . HIS A 1 97 ? -8.227 -3.837 -24.110 1.00 51.19 97 HIS A N 1
ATOM 777 C CA . HIS A 1 97 ? -8.433 -2.590 -23.355 1.00 51.19 97 HIS A CA 1
ATOM 778 C C . HIS A 1 97 ? -7.520 -1.416 -23.758 1.00 51.19 97 HIS A C 1
ATOM 780 O O . HIS A 1 97 ? -7.857 -0.265 -23.478 1.00 51.19 97 HIS A O 1
ATOM 786 N N . ARG A 1 98 ? -6.417 -1.642 -24.493 1.00 43.16 98 ARG A N 1
ATOM 787 C CA . ARG A 1 98 ? -5.529 -0.580 -25.033 1.00 43.16 98 ARG A CA 1
ATOM 788 C C . ARG A 1 98 ? -4.968 -0.976 -26.404 1.00 43.16 98 ARG A C 1
ATOM 790 O O . ARG A 1 98 ? -5.224 -2.079 -26.883 1.00 43.16 98 ARG A O 1
ATOM 797 N N . ASN A 1 99 ? -4.233 -0.090 -27.079 1.00 43.94 99 ASN A N 1
ATOM 798 C CA . ASN A 1 99 ? -3.495 -0.402 -28.315 1.00 43.94 99 ASN A CA 1
ATOM 799 C C . ASN A 1 99 ? -2.264 -1.289 -27.981 1.00 43.94 99 ASN A C 1
ATOM 801 O O . ASN A 1 99 ? -1.123 -0.865 -28.134 1.00 43.94 99 ASN A O 1
ATOM 805 N N . TYR A 1 100 ? -2.517 -2.469 -27.397 1.00 43.44 100 TYR A N 1
ATOM 806 C CA . TYR A 1 100 ? -1.556 -3.394 -26.789 1.00 43.44 100 TYR A CA 1
ATOM 807 C C . TYR A 1 100 ? -1.418 -4.667 -27.627 1.00 43.44 100 TYR A C 1
ATOM 809 O O . TYR A 1 100 ? -2.413 -5.235 -28.075 1.00 43.44 100 TYR A O 1
ATOM 817 N N . GLY A 1 101 ? -0.179 -5.128 -27.787 1.00 50.72 101 GLY A N 1
ATOM 818 C CA . GLY A 1 101 ? 0.173 -6.301 -28.580 1.00 50.72 101 GLY A CA 1
ATOM 819 C C . GLY A 1 101 ? 1.170 -5.932 -29.669 1.00 50.72 101 GLY A C 1
ATOM 820 O O . GLY A 1 101 ? 0.867 -5.148 -30.564 1.00 50.72 101 GLY A O 1
ATOM 821 N N . ASN A 1 102 ? 2.373 -6.498 -29.592 1.00 56.50 102 ASN A N 1
ATOM 822 C CA . ASN A 1 102 ? 3.314 -6.485 -30.705 1.00 56.50 102 ASN A CA 1
ATOM 823 C C . ASN A 1 102 ? 3.335 -7.868 -31.370 1.00 56.50 102 ASN A C 1
ATOM 825 O O . ASN A 1 102 ? 2.877 -8.863 -30.801 1.00 56.50 102 ASN A O 1
ATOM 829 N N . TYR A 1 103 ? 3.862 -7.914 -32.588 1.00 61.03 103 TYR A N 1
ATOM 830 C CA . TYR A 1 103 ? 3.946 -9.131 -33.389 1.00 61.03 103 TYR A CA 1
ATOM 831 C C . TYR A 1 103 ? 4.632 -10.290 -32.648 1.00 61.03 103 TYR A C 1
ATOM 833 O O . TYR A 1 103 ? 4.122 -11.407 -32.644 1.00 61.03 103 TYR A O 1
ATOM 841 N N . TYR A 1 104 ? 5.744 -10.021 -31.959 1.00 57.84 104 TYR A N 1
ATOM 842 C CA . TYR A 1 104 ? 6.525 -11.040 -31.253 1.00 57.84 104 TYR A CA 1
ATOM 843 C C . TYR A 1 104 ? 5.755 -11.675 -30.090 1.00 57.84 104 TYR A C 1
ATOM 845 O O . TYR A 1 104 ? 5.751 -12.898 -29.943 1.00 57.84 104 TYR A O 1
ATOM 853 N N . LEU A 1 105 ? 5.053 -10.864 -29.296 1.00 64.94 105 LEU A N 1
ATOM 854 C CA . LEU A 1 105 ? 4.203 -11.336 -28.204 1.00 64.94 105 LEU A CA 1
ATOM 855 C C . LEU A 1 105 ? 3.057 -12.201 -28.737 1.00 64.94 105 LEU A C 1
ATOM 857 O O . LEU A 1 105 ? 2.831 -13.305 -28.240 1.00 64.94 105 LEU A O 1
ATOM 861 N N . ALA A 1 106 ? 2.364 -11.732 -29.776 1.00 71.06 106 ALA A N 1
ATOM 862 C CA . ALA A 1 106 ? 1.276 -12.480 -30.395 1.00 71.06 106 ALA A CA 1
ATOM 863 C C . ALA A 1 106 ? 1.769 -13.805 -31.010 1.00 71.06 106 ALA A C 1
ATOM 865 O O . ALA A 1 106 ? 1.122 -14.836 -30.829 1.00 71.06 106 ALA A O 1
ATOM 866 N N . ALA A 1 107 ? 2.957 -13.824 -31.625 1.00 68.81 107 ALA A N 1
ATOM 867 C CA . ALA A 1 107 ? 3.592 -15.039 -32.139 1.00 68.81 107 ALA A CA 1
ATOM 868 C C . ALA A 1 107 ? 3.980 -16.018 -31.016 1.00 68.81 107 ALA A C 1
ATOM 870 O O . ALA A 1 107 ? 3.743 -17.225 -31.119 1.00 68.81 107 ALA A O 1
ATOM 871 N N . ALA A 1 108 ? 4.525 -15.519 -29.903 1.00 67.00 108 ALA A N 1
ATOM 872 C CA . ALA A 1 108 ? 4.839 -16.340 -28.736 1.00 67.00 108 ALA A CA 1
ATOM 873 C C . ALA A 1 108 ? 3.573 -16.957 -28.114 1.00 67.00 108 ALA A C 1
ATOM 875 O O . ALA A 1 108 ? 3.572 -18.135 -27.742 1.00 67.00 108 ALA A O 1
ATOM 876 N N . MET A 1 109 ? 2.479 -16.193 -28.032 1.00 82.12 109 MET A N 1
ATOM 877 C CA . MET A 1 109 ? 1.187 -16.694 -27.557 1.00 82.12 109 MET A CA 1
ATOM 878 C C . MET A 1 109 ? 0.580 -17.714 -28.524 1.00 82.12 109 MET A C 1
ATOM 880 O O . MET A 1 109 ? 0.064 -18.741 -28.080 1.00 82.12 109 MET A O 1
ATOM 884 N N . LEU A 1 110 ? 0.713 -17.500 -29.833 1.00 85.31 110 LEU A N 1
ATOM 885 C CA . LEU A 1 110 ? 0.265 -18.443 -30.858 1.00 85.31 110 LEU A CA 1
ATOM 886 C C . LEU A 1 110 ? 0.960 -19.805 -30.704 1.00 85.31 110 LEU A C 1
ATOM 888 O O . LEU A 1 110 ? 0.300 -20.844 -30.715 1.00 85.31 110 LEU A O 1
ATOM 892 N N . ARG A 1 111 ? 2.275 -19.810 -30.441 1.00 79.38 111 ARG A N 1
ATOM 893 C CA . ARG A 1 111 ? 3.034 -21.040 -30.147 1.00 79.38 111 ARG A CA 1
ATOM 894 C C . ARG A 1 111 ? 2.548 -21.741 -28.876 1.00 79.38 111 ARG A C 1
ATOM 896 O O . ARG A 1 111 ? 2.456 -22.969 -28.855 1.00 79.38 111 ARG A O 1
ATOM 903 N N . LYS A 1 112 ? 2.203 -20.991 -27.821 1.00 80.62 112 LYS A N 1
ATOM 904 C CA . LYS A 1 112 ? 1.627 -21.565 -26.588 1.00 80.62 112 LYS A CA 1
ATOM 905 C C . LYS A 1 112 ? 0.253 -22.186 -26.838 1.00 80.62 112 LYS A C 1
ATOM 907 O O . LYS A 1 112 ? -0.007 -23.281 -26.345 1.00 80.62 112 LYS A O 1
ATOM 912 N N . ALA A 1 113 ? -0.597 -21.532 -27.626 1.00 90.31 113 ALA A N 1
ATOM 913 C CA . ALA A 1 113 ? -1.894 -22.073 -28.026 1.00 90.31 113 ALA A CA 1
ATOM 914 C C . ALA A 1 113 ? -1.752 -23.343 -28.878 1.00 90.31 113 ALA A C 1
ATOM 916 O O . ALA A 1 113 ? -2.457 -24.322 -28.647 1.00 90.31 113 ALA A O 1
ATOM 917 N N . PHE A 1 114 ? -0.789 -23.379 -29.801 1.00 87.12 114 PHE A N 1
ATOM 918 C CA . PHE A 1 114 ? -0.492 -24.578 -30.585 1.00 87.12 114 PHE A CA 1
ATOM 919 C C . PHE A 1 114 ? -0.038 -25.748 -29.698 1.00 87.12 114 PHE A C 1
ATOM 921 O O . PHE A 1 114 ? -0.557 -26.860 -29.811 1.00 87.12 114 PHE A O 1
ATOM 928 N N . ALA A 1 115 ? 0.860 -25.489 -28.740 1.00 80.81 115 ALA A N 1
ATOM 929 C CA . ALA A 1 115 ? 1.287 -26.490 -27.762 1.00 80.81 115 ALA A CA 1
ATOM 930 C C . ALA A 1 115 ? 0.122 -26.998 -26.890 1.00 80.81 115 ALA A C 1
ATOM 932 O O . ALA A 1 115 ? 0.032 -28.199 -26.625 1.00 80.81 115 ALA A O 1
ATOM 933 N N . LEU A 1 116 ? -0.797 -26.110 -26.487 1.00 90.12 116 LEU A N 1
ATOM 934 C CA . LEU A 1 116 ? -2.036 -26.488 -25.798 1.00 90.12 116 LEU A CA 1
ATOM 935 C C . LEU A 1 116 ? -2.912 -27.402 -26.660 1.00 90.12 116 LEU A C 1
ATOM 937 O O . LEU A 1 116 ? -3.390 -28.421 -26.165 1.00 90.12 116 LEU A O 1
ATOM 941 N N . GLY A 1 117 ? -3.080 -27.081 -27.946 1.00 90.94 117 GLY A N 1
ATOM 942 C CA . GLY A 1 117 ? -3.818 -27.914 -28.895 1.00 90.94 117 GLY A CA 1
ATOM 943 C C . GLY A 1 117 ? -3.209 -29.311 -29.043 1.00 90.94 117 GLY A C 1
ATOM 944 O O . GLY A 1 117 ? -3.931 -30.307 -28.981 1.00 90.94 117 GLY A O 1
ATOM 945 N N . ILE A 1 118 ? -1.878 -29.407 -29.161 1.00 87.12 118 ILE A N 1
ATOM 946 C CA . ILE A 1 118 ? -1.168 -30.696 -29.209 1.00 87.12 118 ILE A CA 1
ATOM 947 C C . ILE A 1 118 ? -1.418 -31.493 -27.935 1.00 87.12 118 ILE A C 1
ATOM 949 O O . ILE A 1 118 ? -1.726 -32.683 -28.012 1.00 87.12 118 ILE A O 1
ATOM 953 N N . TRP A 1 119 ? -1.269 -30.868 -26.765 1.00 93.06 119 TRP A N 1
ATOM 954 C CA . TRP A 1 119 ? -1.492 -31.556 -25.498 1.00 93.06 119 TRP A CA 1
ATOM 955 C C . TRP A 1 119 ? -2.931 -32.067 -25.387 1.00 93.06 119 TRP A C 1
ATOM 957 O O . TRP A 1 119 ? -3.133 -33.226 -25.020 1.00 93.06 119 TRP A O 1
ATOM 967 N N . LEU A 1 120 ? -3.916 -31.252 -25.770 1.00 93.81 120 LEU A N 1
ATOM 968 C CA . LEU A 1 120 ? -5.325 -31.634 -25.743 1.00 93.81 120 LEU A CA 1
ATOM 969 C C . LEU A 1 120 ? -5.591 -32.841 -26.659 1.00 93.81 120 LEU A C 1
ATOM 971 O O . LEU A 1 120 ? -6.206 -33.816 -26.229 1.00 93.81 120 LEU A O 1
ATOM 975 N N . MET A 1 121 ? -5.062 -32.824 -27.887 1.00 90.00 121 MET A N 1
ATOM 976 C CA . MET A 1 121 ? -5.213 -33.920 -28.852 1.00 90.00 121 MET A CA 1
ATOM 977 C C . MET A 1 121 ? -4.433 -35.181 -28.451 1.00 90.00 121 MET A C 1
ATOM 979 O O . MET A 1 121 ? -4.910 -36.287 -28.671 1.00 90.00 121 MET A O 1
ATOM 983 N N . LYS A 1 122 ? -3.270 -35.058 -27.802 1.00 86.75 122 LYS A N 1
ATOM 984 C CA . LYS A 1 122 ? -2.565 -36.219 -27.232 1.00 86.75 122 LYS A CA 1
ATOM 985 C C . LYS A 1 122 ? -3.314 -36.849 -26.062 1.00 86.75 122 LYS A C 1
ATOM 987 O O . LYS A 1 122 ? -3.235 -38.058 -25.880 1.00 86.75 122 LYS A O 1
ATOM 992 N N . THR A 1 123 ? -3.970 -36.024 -25.251 1.00 90.44 123 THR A N 1
ATOM 993 C CA . THR A 1 123 ? -4.601 -36.472 -24.004 1.00 90.44 123 THR A CA 1
ATOM 994 C C . THR A 1 123 ? -5.976 -37.074 -24.263 1.00 90.44 123 THR A C 1
ATOM 996 O O . THR A 1 123 ? -6.292 -38.121 -23.710 1.00 90.44 123 THR A O 1
ATOM 999 N N . TYR A 1 124 ? -6.775 -36.438 -25.124 1.00 91.44 124 TYR A N 1
ATOM 1000 C CA . TYR A 1 124 ? -8.166 -36.829 -25.360 1.00 91.44 124 TYR A CA 1
ATOM 1001 C C . TYR A 1 124 ? -8.461 -37.205 -26.821 1.00 91.44 124 TYR A C 1
ATOM 1003 O O . TYR A 1 124 ? -9.560 -37.664 -27.122 1.00 91.44 124 TYR A O 1
ATOM 1011 N N . GLY A 1 125 ? -7.535 -36.999 -27.757 1.00 87.81 125 GLY A N 1
ATOM 1012 C CA . GLY A 1 125 ? -7.726 -37.326 -29.172 1.00 87.81 125 GLY A CA 1
ATOM 1013 C C . GLY A 1 125 ? -7.592 -38.819 -29.503 1.00 87.81 125 GLY A C 1
ATOM 1014 O O . GLY A 1 125 ? -7.433 -39.655 -28.613 1.00 87.81 125 GLY A O 1
ATOM 1015 N N . PRO A 1 126 ? -7.681 -39.181 -30.796 1.00 84.38 126 PRO A N 1
ATOM 1016 C CA . PRO A 1 126 ? -7.580 -40.568 -31.231 1.00 84.38 126 PRO A CA 1
ATOM 1017 C C . PRO A 1 126 ? -6.198 -41.173 -30.919 1.00 84.38 126 PRO A C 1
ATOM 1019 O O . PRO A 1 126 ? -5.177 -40.476 -30.982 1.00 84.38 126 PRO A O 1
ATOM 1022 N N . PRO A 1 127 ? -6.139 -42.485 -30.620 1.00 79.25 127 PRO A N 1
ATOM 1023 C CA . PRO A 1 127 ? -4.883 -43.165 -30.336 1.00 79.25 127 PRO A CA 1
ATOM 1024 C C . PRO A 1 127 ? -3.955 -43.116 -31.555 1.00 79.25 127 PRO A C 1
ATOM 1026 O O . PRO A 1 127 ? -4.391 -43.283 -32.692 1.00 79.25 127 PRO A O 1
ATOM 1029 N N . GLY A 1 128 ? -2.663 -42.891 -31.312 1.00 82.75 128 GLY A N 1
ATOM 1030 C CA . GLY A 1 128 ? -1.661 -42.779 -32.377 1.00 82.75 128 GLY A CA 1
ATOM 1031 C C . GLY A 1 128 ? -1.564 -41.395 -33.027 1.00 82.75 128 GLY A C 1
ATOM 1032 O O . GLY A 1 128 ? -0.920 -41.273 -34.066 1.00 82.75 128 GLY A O 1
ATOM 1033 N N . PHE A 1 129 ? -2.162 -40.351 -32.436 1.00 88.31 129 PHE A N 1
ATOM 1034 C CA . PHE A 1 129 ? -1.962 -38.973 -32.889 1.00 88.31 129 PHE A CA 1
ATOM 1035 C C . PHE A 1 129 ? -0.472 -38.590 -32.893 1.00 88.31 129 PHE A C 1
ATOM 1037 O O . PHE A 1 129 ? 0.193 -38.580 -31.852 1.00 88.31 129 PHE A O 1
ATOM 1044 N N . VAL A 1 130 ? 0.030 -38.233 -34.076 1.00 85.62 130 VAL A N 1
ATOM 1045 C CA . VAL A 1 130 ? 1.371 -37.680 -34.272 1.00 85.62 130 VAL A CA 1
ATOM 1046 C C . VAL A 1 130 ? 1.250 -36.156 -34.338 1.00 85.62 130 VAL A C 1
ATOM 1048 O O . VAL A 1 130 ? 0.555 -35.651 -35.221 1.00 85.62 130 VAL A O 1
ATOM 1051 N N . PRO A 1 131 ? 1.888 -35.409 -33.419 1.00 84.62 131 PRO A N 1
ATOM 1052 C CA . PRO A 1 131 ? 1.835 -33.955 -33.437 1.00 84.62 131 PRO A CA 1
ATOM 1053 C C . PRO A 1 131 ? 2.453 -33.390 -34.713 1.00 84.62 131 PRO A C 1
ATOM 1055 O O . PRO A 1 131 ? 3.565 -33.796 -35.056 1.00 84.62 131 PRO A O 1
ATOM 1058 N N . PRO A 1 132 ? 1.788 -32.438 -35.384 1.00 86.31 132 PRO A N 1
ATOM 1059 C CA . PRO A 1 132 ? 2.433 -31.680 -36.442 1.00 86.31 132 PRO A CA 1
ATOM 1060 C C . PRO A 1 132 ? 3.535 -30.788 -35.858 1.00 86.31 132 PRO A C 1
ATOM 1062 O O . PRO A 1 132 ? 3.482 -30.386 -34.691 1.00 86.31 132 PRO A O 1
ATOM 1065 N N . GLU A 1 133 ? 4.529 -30.460 -36.677 1.00 80.69 133 GLU A N 1
ATOM 1066 C CA . GLU A 1 133 ? 5.500 -29.423 -36.339 1.00 80.69 133 GLU A CA 1
ATOM 1067 C C . GLU A 1 133 ? 4.881 -28.041 -36.546 1.00 80.69 133 GLU A C 1
ATOM 1069 O O . GLU A 1 133 ? 4.090 -27.826 -37.466 1.00 80.69 133 GLU A O 1
ATOM 1074 N N . PHE A 1 134 ? 5.237 -27.094 -35.678 1.00 81.19 134 PHE A N 1
ATOM 1075 C CA . PHE A 1 134 ? 4.825 -25.708 -35.859 1.00 81.19 134 PHE A CA 1
ATOM 1076 C C . PHE A 1 134 ? 5.585 -25.119 -37.050 1.00 81.19 134 PHE A C 1
ATOM 1078 O O . PHE A 1 134 ? 6.806 -24.973 -36.987 1.00 81.19 134 PHE A O 1
ATOM 1085 N N . SER A 1 135 ? 4.871 -24.781 -38.122 1.00 76.19 135 SER A N 1
ATOM 1086 C CA . SER A 1 135 ? 5.457 -24.208 -39.334 1.00 76.19 135 SER A CA 1
ATOM 1087 C C . SER A 1 135 ? 5.361 -22.680 -39.330 1.00 76.19 135 SER A C 1
ATOM 1089 O O . SER A 1 135 ? 4.318 -22.105 -39.006 1.00 76.19 135 SER A O 1
ATOM 1091 N N . TRP A 1 136 ? 6.467 -22.020 -39.684 1.00 64.06 136 TRP A N 1
ATOM 1092 C CA . TRP A 1 136 ? 6.585 -20.563 -39.739 1.00 64.06 136 TRP A CA 1
ATOM 1093 C C . TRP A 1 136 ? 7.535 -20.152 -40.867 1.00 64.06 136 TRP A C 1
ATOM 1095 O O . TRP A 1 136 ? 8.659 -20.646 -40.906 1.00 64.06 136 TRP A O 1
ATOM 1105 N N . ASP A 1 137 ? 7.111 -19.256 -41.763 1.00 46.62 137 ASP A N 1
ATOM 1106 C CA . ASP A 1 137 ? 7.935 -18.810 -42.898 1.00 46.62 137 ASP A CA 1
ATOM 1107 C C . ASP A 1 137 ? 7.952 -17.275 -43.020 1.00 46.62 137 ASP A C 1
ATOM 1109 O O . ASP A 1 137 ? 7.128 -16.689 -43.718 1.00 46.62 137 ASP A O 1
ATOM 1113 N N . TYR A 1 138 ? 8.853 -16.624 -42.268 1.00 41.38 138 TYR A N 1
ATOM 1114 C CA . TYR A 1 138 ? 9.592 -15.412 -42.667 1.00 41.38 138 TYR A CA 1
ATOM 1115 C C . TYR A 1 138 ? 10.679 -15.067 -41.629 1.00 41.38 138 TYR A C 1
ATOM 1117 O O . TYR A 1 138 ? 10.398 -15.027 -40.433 1.00 41.38 138 TYR A O 1
ATOM 1125 N N . GLY A 1 139 ? 11.890 -14.755 -42.109 1.00 37.56 139 GLY A N 1
ATOM 1126 C CA . GLY A 1 139 ? 12.891 -13.928 -41.415 1.00 37.56 139 GLY A CA 1
ATOM 1127 C C . GLY A 1 139 ? 13.572 -14.536 -40.186 1.00 37.56 139 GLY A C 1
ATOM 1128 O O . GLY A 1 139 ? 13.121 -14.384 -39.059 1.00 37.56 139 GLY A O 1
ATOM 1129 N N . ARG A 1 140 ? 14.720 -15.174 -40.412 1.00 33.31 140 ARG A N 1
ATOM 1130 C CA . ARG A 1 140 ? 15.640 -15.676 -39.390 1.00 33.31 140 ARG A CA 1
ATOM 1131 C C . ARG A 1 140 ? 16.319 -14.503 -38.658 1.00 33.31 140 ARG A C 1
ATOM 1133 O O . ARG A 1 140 ? 17.258 -13.938 -39.201 1.00 33.31 140 ARG A O 1
ATOM 1140 N N . GLU A 1 141 ? 15.906 -14.208 -37.431 1.00 31.19 141 GLU A N 1
ATOM 1141 C CA . GLU A 1 141 ? 16.799 -13.710 -36.377 1.00 31.19 141 GLU A CA 1
ATOM 1142 C C . GLU A 1 141 ? 16.534 -14.532 -35.114 1.00 31.19 141 GLU A C 1
ATOM 1144 O O . GLU A 1 141 ? 15.392 -14.756 -34.710 1.00 31.19 141 GLU A O 1
ATOM 1149 N N . GLU A 1 142 ? 17.611 -15.084 -34.566 1.00 34.91 142 GLU A N 1
ATOM 1150 C CA . GLU A 1 142 ? 17.625 -15.979 -33.419 1.00 34.91 142 GLU A CA 1
ATOM 1151 C C . GLU A 1 142 ? 17.073 -15.256 -32.185 1.00 34.91 142 GLU A C 1
ATOM 1153 O O . GLU A 1 142 ? 17.767 -14.494 -31.517 1.00 34.91 142 GLU A O 1
ATOM 1158 N N . ALA A 1 143 ? 15.800 -15.501 -31.870 1.00 29.77 143 ALA A N 1
ATOM 1159 C CA . ALA A 1 143 ? 15.262 -15.198 -30.556 1.00 29.77 143 ALA A CA 1
ATOM 1160 C C . ALA A 1 143 ? 15.895 -16.178 -29.562 1.00 29.77 143 ALA A C 1
ATOM 1162 O O . ALA A 1 143 ? 15.524 -17.354 -29.503 1.00 29.77 143 ALA A O 1
ATOM 1163 N N . GLY A 1 144 ? 16.886 -15.668 -28.831 1.00 29.39 144 GLY A N 1
ATOM 1164 C CA . GLY A 1 144 ? 17.460 -16.307 -27.660 1.00 29.39 144 GLY A CA 1
ATOM 1165 C C . GLY A 1 144 ? 16.394 -16.753 -26.658 1.00 29.39 144 GLY A C 1
ATOM 1166 O O . GLY A 1 144 ? 15.235 -16.336 -26.689 1.00 29.39 144 GLY A O 1
ATOM 1167 N N . GLU A 1 145 ? 16.828 -17.667 -25.805 1.00 30.14 145 GLU A N 1
ATOM 1168 C CA . GLU A 1 145 ? 16.077 -18.366 -24.769 1.00 30.14 145 GLU A CA 1
ATOM 1169 C C . GLU A 1 145 ? 15.047 -17.502 -24.014 1.00 30.14 145 GLU A C 1
ATOM 1171 O O . GLU A 1 145 ? 15.271 -16.340 -23.697 1.00 30.14 145 GLU A O 1
ATOM 1176 N N . GLU A 1 146 ? 13.904 -18.132 -23.724 1.00 31.41 146 GLU A N 1
ATOM 1177 C CA . GLU A 1 146 ? 12.777 -17.689 -22.893 1.00 31.41 146 GLU A CA 1
ATOM 1178 C C . GLU A 1 146 ? 12.959 -16.403 -22.043 1.00 31.41 146 GLU A C 1
ATOM 1180 O O . GLU A 1 146 ? 13.229 -16.481 -20.844 1.00 31.41 146 GLU A O 1
ATOM 1185 N N . GLU A 1 147 ? 12.597 -15.227 -22.567 1.00 34.66 147 GLU A N 1
ATOM 1186 C CA . GLU A 1 147 ? 12.141 -14.120 -21.708 1.00 34.66 147 GLU A CA 1
ATOM 1187 C C . GLU A 1 147 ? 10.705 -14.425 -21.243 1.00 34.66 147 GLU A C 1
ATOM 1189 O O . GLU A 1 147 ? 9.696 -14.028 -21.834 1.00 34.66 147 GLU A O 1
ATOM 1194 N N . LYS A 1 148 ? 10.601 -15.222 -20.172 1.00 33.53 148 LYS A N 1
ATOM 1195 C CA . LYS A 1 148 ? 9.378 -15.313 -19.367 1.00 33.53 148 LYS A CA 1
ATOM 1196 C C . LYS A 1 148 ? 9.080 -13.917 -18.822 1.00 33.53 148 LYS A C 1
ATOM 1198 O O . LYS A 1 148 ? 9.872 -13.385 -18.058 1.00 33.53 148 LYS A O 1
ATOM 1203 N N . GLY A 1 149 ? 7.929 -13.364 -19.204 1.00 35.88 149 GLY A N 1
ATOM 1204 C CA . GLY A 1 149 ? 7.466 -12.053 -18.764 1.00 35.88 149 GLY A CA 1
ATOM 1205 C C . GLY A 1 149 ? 7.520 -11.885 -17.245 1.00 35.88 149 GLY A C 1
ATOM 1206 O O . GLY A 1 149 ? 6.701 -12.454 -16.524 1.00 35.88 149 GLY A O 1
ATOM 1207 N N . SER A 1 150 ? 8.475 -11.079 -16.796 1.00 37.19 150 SER A N 1
ATOM 1208 C CA . SER A 1 150 ? 8.527 -10.461 -15.480 1.00 37.19 150 SER A CA 1
ATOM 1209 C C . SER A 1 150 ? 8.245 -8.974 -15.661 1.00 37.19 150 SER A C 1
ATOM 1211 O O . SER A 1 150 ? 8.967 -8.243 -16.339 1.00 37.19 150 SER A O 1
ATOM 1213 N N . VAL A 1 151 ? 7.146 -8.506 -15.080 1.00 42.78 151 VAL A N 1
ATOM 1214 C CA . VAL A 1 151 ? 6.962 -7.070 -14.881 1.00 42.78 151 VAL A CA 1
ATOM 1215 C C . VAL A 1 151 ? 7.795 -6.707 -13.650 1.00 42.78 151 VAL A C 1
ATOM 1217 O O . VAL A 1 151 ? 7.576 -7.290 -12.596 1.00 42.78 151 VAL A O 1
ATOM 1220 N N . LEU A 1 152 ? 8.726 -5.756 -13.828 1.00 50.50 152 LEU A N 1
ATOM 1221 C CA . LEU A 1 152 ? 9.851 -5.332 -12.964 1.00 50.50 152 LEU A CA 1
ATOM 1222 C C . LEU A 1 152 ? 11.187 -6.103 -13.085 1.00 50.50 152 LEU A C 1
ATOM 1224 O O . LEU A 1 152 ? 11.724 -6.641 -12.121 1.00 50.50 152 LEU A O 1
ATOM 1228 N N . LEU A 1 153 ? 11.853 -5.949 -14.234 1.00 53.53 153 LEU A N 1
ATOM 1229 C CA . LEU A 1 153 ? 13.321 -5.900 -14.298 1.00 53.53 153 LEU A CA 1
ATOM 1230 C C . LEU A 1 153 ? 13.809 -4.591 -13.643 1.00 53.53 153 LEU A C 1
ATOM 1232 O O . LEU A 1 153 ? 14.084 -3.600 -14.316 1.00 53.53 153 LEU A O 1
ATOM 1236 N N . LEU A 1 154 ? 13.940 -4.567 -12.312 1.00 63.53 154 LEU A N 1
ATOM 1237 C CA . LEU A 1 154 ? 14.524 -3.441 -11.553 1.00 63.53 154 LEU A CA 1
ATOM 1238 C C . LEU A 1 154 ? 16.022 -3.230 -11.809 1.00 63.53 154 LEU A C 1
ATOM 1240 O O . LEU A 1 154 ? 16.675 -2.491 -11.080 1.00 63.53 154 LEU A O 1
ATOM 1244 N N . ASN A 1 155 ? 16.573 -3.870 -12.833 1.00 75.94 155 ASN A N 1
ATOM 1245 C CA . ASN A 1 155 ? 17.926 -3.664 -13.291 1.00 75.94 155 ASN A CA 1
ATOM 1246 C C . ASN A 1 155 ? 17.914 -2.639 -14.433 1.00 75.94 155 ASN A C 1
ATOM 1248 O O . ASN A 1 155 ? 17.784 -3.006 -15.601 1.00 75.94 155 ASN A O 1
ATOM 1252 N N . ILE A 1 156 ? 18.109 -1.356 -14.107 1.00 82.00 156 ILE A N 1
ATOM 1253 C CA . ILE A 1 156 ? 18.206 -0.290 -15.123 1.00 82.00 156 ILE A CA 1
ATOM 1254 C C . ILE A 1 156 ? 19.448 -0.451 -16.020 1.00 82.00 156 ILE A C 1
ATOM 1256 O O . ILE A 1 156 ? 19.655 0.340 -16.936 1.00 82.00 156 ILE A O 1
ATOM 1260 N N . PHE A 1 157 ? 20.292 -1.453 -15.784 1.00 84.56 157 PHE A N 1
ATOM 1261 C CA . PHE A 1 157 ? 21.436 -1.764 -16.633 1.00 84.56 157 PHE A CA 1
ATOM 1262 C C . PHE A 1 157 ? 21.120 -2.821 -17.696 1.00 84.56 157 PHE A C 1
ATOM 1264 O O . PHE A 1 157 ? 21.824 -2.861 -18.695 1.00 84.56 157 PHE A O 1
ATOM 1271 N N . ALA A 1 158 ? 20.054 -3.617 -17.548 1.00 79.12 158 ALA A N 1
ATOM 1272 C CA . ALA A 1 158 ? 19.699 -4.650 -18.529 1.00 79.12 158 ALA A CA 1
ATOM 1273 C C . ALA A 1 158 ? 19.449 -4.094 -19.951 1.00 79.12 158 ALA A C 1
ATOM 1275 O O . ALA A 1 158 ? 19.913 -4.694 -20.918 1.00 79.12 158 ALA A O 1
ATOM 1276 N N . PRO A 1 159 ? 18.807 -2.919 -20.132 1.00 75.62 159 PRO A N 1
ATOM 1277 C CA . PRO A 1 159 ? 18.661 -2.335 -21.466 1.00 75.62 159 PRO A CA 1
ATOM 1278 C C . PRO A 1 159 ? 19.986 -1.918 -22.125 1.00 75.62 159 PRO A C 1
ATOM 1280 O O . PRO A 1 159 ? 20.018 -1.742 -23.342 1.00 75.62 159 PRO A O 1
ATOM 1283 N N . LEU A 1 160 ? 21.080 -1.766 -21.363 1.00 76.44 160 LEU A N 1
ATOM 1284 C CA . LEU A 1 160 ? 22.369 -1.303 -21.893 1.00 76.44 160 LEU A CA 1
ATOM 1285 C C . LEU A 1 160 ? 23.036 -2.320 -22.826 1.00 76.44 160 LEU A C 1
ATOM 1287 O O . LEU A 1 160 ? 23.840 -1.922 -23.664 1.00 76.44 160 LEU A O 1
ATOM 1291 N N . ASP A 1 161 ? 22.656 -3.596 -22.765 1.00 75.06 161 ASP A N 1
ATOM 1292 C CA . ASP A 1 161 ? 23.156 -4.617 -23.695 1.00 75.06 161 ASP A CA 1
ATOM 1293 C C . ASP A 1 161 ? 22.714 -4.357 -25.144 1.00 75.06 161 ASP A C 1
ATOM 1295 O O . ASP A 1 161 ? 23.350 -4.818 -26.093 1.00 75.06 161 ASP A O 1
ATOM 1299 N N . LYS A 1 162 ? 21.638 -3.585 -25.333 1.00 71.56 162 LYS A N 1
ATOM 1300 C CA . LYS A 1 162 ? 21.089 -3.218 -26.648 1.00 71.56 162 LYS A CA 1
ATOM 1301 C C . LYS A 1 162 ? 21.535 -1.828 -27.113 1.00 71.56 162 LYS A C 1
ATOM 1303 O O . LYS A 1 162 ? 21.221 -1.431 -28.232 1.00 71.56 162 LYS A O 1
ATOM 1308 N N . VAL A 1 163 ? 22.259 -1.094 -26.270 1.00 75.06 163 VAL A N 1
ATOM 1309 C CA . VAL A 1 163 ? 22.764 0.253 -26.563 1.00 75.06 163 VAL A CA 1
ATOM 1310 C C . VAL A 1 163 ? 24.012 0.159 -27.444 1.00 75.06 163 VAL A C 1
ATOM 1312 O O . VAL A 1 163 ? 24.766 -0.817 -27.381 1.00 75.06 163 VAL A O 1
ATOM 1315 N N . ASN A 1 164 ? 24.230 1.158 -28.302 1.00 80.06 164 ASN A N 1
ATOM 1316 C CA . ASN A 1 164 ? 25.438 1.213 -29.122 1.00 80.06 164 ASN A CA 1
ATOM 1317 C C . ASN A 1 164 ? 26.673 1.588 -28.269 1.00 80.06 164 ASN A C 1
ATOM 1319 O O . ASN A 1 164 ? 26.584 2.290 -27.261 1.00 80.06 164 ASN A O 1
ATOM 1323 N N . ASP A 1 165 ? 27.854 1.105 -28.659 1.00 80.69 165 ASP A N 1
ATOM 1324 C CA . ASP A 1 165 ? 29.058 1.293 -27.837 1.00 80.69 165 ASP A CA 1
ATOM 1325 C C . ASP A 1 165 ? 29.507 2.763 -27.767 1.00 80.69 165 ASP A C 1
ATOM 1327 O O . ASP A 1 165 ? 30.211 3.155 -26.839 1.00 80.69 165 ASP A O 1
ATOM 1331 N N . GLU A 1 166 ? 29.138 3.589 -28.746 1.00 76.19 166 GLU A N 1
ATOM 1332 C CA . GLU A 1 166 ? 29.467 5.017 -28.769 1.00 76.19 166 GLU A CA 1
ATOM 1333 C C . GLU A 1 166 ? 28.695 5.790 -27.689 1.00 76.19 166 GLU A C 1
ATOM 1335 O O . GLU A 1 166 ? 29.304 6.491 -26.881 1.00 76.19 166 GLU A O 1
ATOM 1340 N N . GLU A 1 167 ? 27.385 5.575 -27.582 1.00 74.19 167 GLU A N 1
ATOM 1341 C CA . GLU A 1 167 ? 26.530 6.148 -26.542 1.00 74.19 167 GLU A CA 1
ATOM 1342 C C . GLU A 1 167 ? 26.961 5.695 -25.149 1.00 74.19 167 GLU A C 1
ATOM 1344 O O . GLU A 1 167 ? 27.018 6.516 -24.229 1.00 74.19 167 GLU A O 1
ATOM 1349 N N . LEU A 1 168 ? 27.326 4.417 -24.990 1.00 78.88 168 LEU A N 1
ATOM 1350 C CA . LEU A 1 168 ? 27.822 3.893 -23.719 1.00 78.88 168 LEU A CA 1
ATOM 1351 C C . LEU A 1 168 ? 29.143 4.566 -23.303 1.00 78.88 168 LEU A C 1
ATOM 1353 O O . LEU A 1 168 ? 29.289 4.961 -22.142 1.00 78.88 168 LEU A O 1
ATOM 1357 N N . ARG A 1 169 ? 30.083 4.773 -24.239 1.00 79.81 169 ARG A N 1
ATOM 1358 C CA . ARG A 1 169 ? 31.324 5.530 -23.978 1.00 79.81 169 ARG A CA 1
ATOM 1359 C C . ARG A 1 169 ? 31.028 6.970 -23.582 1.00 79.81 169 ARG A C 1
ATOM 1361 O O . ARG A 1 169 ? 31.581 7.447 -22.591 1.00 79.81 169 ARG A O 1
ATOM 1368 N N . SER A 1 170 ? 30.136 7.647 -24.302 1.00 71.88 170 SER A N 1
ATOM 1369 C CA . SER A 1 170 ? 29.764 9.025 -23.978 1.00 71.88 170 SER A CA 1
ATOM 1370 C C . SER A 1 170 ? 29.097 9.131 -22.603 1.00 71.88 170 SER A C 1
ATOM 1372 O O . SER A 1 170 ? 29.386 10.065 -21.858 1.00 71.88 170 SER A O 1
ATOM 1374 N N . LEU A 1 171 ? 28.267 8.159 -22.207 1.00 76.44 171 LEU A N 1
ATOM 1375 C CA . LEU A 1 171 ? 27.672 8.112 -20.867 1.00 76.44 171 LEU A CA 1
ATOM 1376 C C . LEU A 1 171 ? 28.722 7.978 -19.761 1.00 76.44 171 LEU A C 1
ATOM 1378 O O . LEU A 1 171 ? 28.652 8.704 -18.767 1.00 76.44 171 LEU A O 1
ATOM 1382 N N . VAL A 1 172 ? 29.712 7.098 -19.935 1.00 79.38 172 VAL A N 1
ATOM 1383 C CA . VAL A 1 172 ? 30.839 6.973 -18.995 1.00 79.38 172 VAL A CA 1
ATOM 1384 C C . VAL A 1 172 ? 31.630 8.281 -18.933 1.00 79.38 172 VAL A C 1
ATOM 1386 O O . VAL A 1 172 ? 31.876 8.798 -17.842 1.00 79.38 172 VAL A O 1
ATOM 1389 N N . ALA A 1 173 ? 31.957 8.870 -20.086 1.00 75.12 173 ALA A N 1
ATOM 1390 C CA . ALA A 1 173 ? 32.691 10.131 -20.167 1.00 75.12 173 ALA A CA 1
ATOM 1391 C C . ALA A 1 173 ? 31.946 11.284 -19.471 1.00 75.12 173 ALA A C 1
ATOM 1393 O O . ALA A 1 173 ? 32.551 12.069 -18.736 1.00 75.12 173 ALA A O 1
ATOM 1394 N N . ILE A 1 174 ? 30.623 11.360 -19.620 1.00 71.19 174 ILE A N 1
ATOM 1395 C CA . ILE A 1 174 ? 29.774 12.331 -18.921 1.00 71.19 174 ILE A CA 1
ATOM 1396 C C . ILE A 1 174 ? 29.827 12.127 -17.411 1.00 71.19 174 ILE A C 1
ATOM 1398 O O . ILE A 1 174 ? 30.026 13.088 -16.662 1.00 71.19 174 ILE A O 1
ATOM 1402 N N . LEU A 1 175 ? 29.675 10.887 -16.945 1.00 74.94 175 LEU A N 1
ATOM 1403 C CA . LEU A 1 175 ? 29.735 10.594 -15.518 1.00 74.94 175 LEU A CA 1
ATOM 1404 C C . LEU A 1 175 ? 31.122 10.853 -14.920 1.00 74.94 175 LEU A C 1
ATOM 1406 O O . LEU A 1 175 ? 31.194 11.181 -13.739 1.00 74.94 175 LEU A O 1
ATOM 1410 N N . GLN A 1 176 ? 32.202 10.778 -15.692 1.00 74.88 176 GLN A N 1
ATOM 1411 C CA . GLN A 1 176 ? 33.544 11.115 -15.209 1.00 74.88 176 GLN A CA 1
ATOM 1412 C C . GLN A 1 176 ? 33.802 12.629 -15.182 1.00 74.88 176 GLN A C 1
ATOM 1414 O O . GLN A 1 176 ? 34.471 13.127 -14.276 1.00 74.88 176 GLN A O 1
ATOM 1419 N N . ASN A 1 177 ? 33.252 13.382 -16.141 1.00 70.00 177 ASN A N 1
ATOM 1420 C CA . ASN A 1 177 ? 33.665 14.770 -16.374 1.00 70.00 177 ASN A CA 1
ATOM 1421 C C . ASN A 1 177 ? 32.658 15.828 -15.910 1.00 70.00 177 ASN A C 1
ATOM 1423 O O . ASN A 1 177 ? 33.075 16.942 -15.566 1.00 70.00 177 ASN A O 1
ATOM 1427 N N . ILE A 1 178 ? 31.361 15.503 -15.818 1.00 66.56 178 ILE A N 1
ATOM 1428 C CA . ILE A 1 178 ? 30.347 16.424 -15.285 1.00 66.56 178 ILE A CA 1
ATOM 1429 C C . ILE A 1 178 ? 30.441 16.456 -13.755 1.00 66.56 178 ILE A C 1
ATOM 1431 O O . ILE A 1 178 ? 29.799 15.685 -13.030 1.00 66.56 178 ILE A O 1
ATOM 1435 N N . THR A 1 179 ? 31.257 17.391 -13.269 1.00 64.50 179 THR A N 1
ATOM 1436 C CA . THR A 1 179 ? 31.399 17.748 -11.855 1.00 64.50 179 THR A CA 1
ATOM 1437 C C . THR A 1 179 ? 31.179 19.247 -11.663 1.00 64.50 179 THR A C 1
ATOM 1439 O O . THR A 1 179 ? 31.499 20.056 -12.538 1.00 64.50 179 THR A O 1
ATOM 1442 N N . LEU A 1 180 ? 30.673 19.640 -10.487 1.00 53.94 180 LEU A N 1
ATOM 1443 C CA . LEU A 1 180 ? 30.503 21.055 -10.134 1.00 53.94 180 LEU A CA 1
ATOM 1444 C C . LEU A 1 180 ? 31.838 21.823 -10.232 1.00 53.94 180 LEU A C 1
ATOM 1446 O O . LEU A 1 180 ? 31.853 22.977 -10.643 1.00 53.94 180 LEU A O 1
ATOM 1450 N N . ALA A 1 181 ? 32.965 21.172 -9.921 1.00 55.06 181 ALA A N 1
ATOM 1451 C CA . ALA A 1 181 ? 34.300 21.765 -9.979 1.00 55.06 181 ALA A CA 1
ATOM 1452 C C . ALA A 1 181 ? 34.781 22.055 -11.413 1.00 55.06 181 ALA A C 1
ATOM 1454 O O . ALA A 1 181 ? 35.276 23.152 -11.671 1.00 55.06 181 ALA A O 1
ATOM 1455 N N . ASN A 1 182 ? 34.623 21.112 -12.349 1.00 56.53 182 ASN A N 1
ATOM 1456 C CA . ASN A 1 182 ? 35.005 21.317 -13.754 1.00 56.53 182 ASN A CA 1
ATOM 1457 C C . ASN A 1 182 ? 34.146 22.406 -14.413 1.00 56.53 182 ASN A C 1
ATOM 1459 O O . ASN A 1 182 ? 34.653 23.233 -15.164 1.00 56.53 182 ASN A O 1
ATOM 1463 N N . TYR A 1 183 ? 32.866 22.472 -14.047 1.00 52.72 183 TYR A N 1
ATOM 1464 C CA . TYR A 1 183 ? 31.938 23.478 -14.552 1.00 52.72 183 TYR A CA 1
ATOM 1465 C C . TYR A 1 183 ? 32.168 24.888 -13.970 1.00 52.72 183 TYR A C 1
ATOM 1467 O O . TYR A 1 183 ? 32.116 25.882 -14.697 1.00 52.72 183 TYR A O 1
ATOM 1475 N N . LEU A 1 184 ? 32.441 25.007 -12.662 1.00 49.06 184 LEU A N 1
ATOM 1476 C CA . LEU A 1 184 ? 32.766 26.294 -12.028 1.00 49.06 184 LEU A CA 1
ATOM 1477 C C . LEU A 1 184 ? 34.063 26.895 -12.585 1.00 49.06 184 LEU A C 1
ATOM 1479 O O . LEU A 1 184 ? 34.150 28.116 -12.707 1.00 49.06 184 LEU A O 1
ATOM 1483 N N . LYS A 1 185 ? 35.036 26.058 -12.974 1.00 54.84 185 LYS A N 1
ATOM 1484 C CA . LYS A 1 185 ? 36.243 26.498 -13.695 1.00 54.84 185 LYS A CA 1
ATOM 1485 C C . LYS A 1 185 ? 35.904 27.126 -15.055 1.00 54.84 185 LYS A C 1
ATOM 1487 O O . LYS A 1 185 ? 36.458 28.171 -15.377 1.00 54.84 185 LYS A O 1
ATOM 1492 N N . GLU A 1 186 ? 34.959 26.556 -15.808 1.00 49.25 186 GLU A N 1
ATOM 1493 C CA . GLU A 1 186 ? 34.484 27.128 -17.079 1.00 49.25 186 GLU A CA 1
ATOM 1494 C C . GLU A 1 186 ? 33.675 28.423 -16.866 1.00 49.25 186 GLU A C 1
ATOM 1496 O O . GLU A 1 186 ? 33.906 29.436 -17.526 1.00 49.25 186 GLU A O 1
ATOM 1501 N N . THR A 1 187 ? 32.744 28.427 -15.907 1.00 41.16 187 THR A N 1
ATOM 1502 C CA . THR A 1 187 ? 31.767 29.520 -15.714 1.00 41.16 187 THR A CA 1
ATOM 1503 C C . THR A 1 187 ? 32.303 30.700 -14.903 1.00 41.16 187 THR A C 1
ATOM 1505 O O . THR A 1 187 ? 31.829 31.825 -15.079 1.00 41.16 187 THR A O 1
ATOM 1508 N N . GLY A 1 188 ? 33.319 30.491 -14.061 1.00 44.41 188 GLY A N 1
ATOM 1509 C CA . GLY A 1 188 ? 33.997 31.561 -13.321 1.00 44.41 188 GLY A CA 1
ATOM 1510 C C . GLY A 1 188 ? 34.532 32.674 -14.231 1.00 44.41 188 GLY A C 1
ATOM 1511 O O . GLY A 1 188 ? 34.490 33.842 -13.854 1.00 44.41 188 GLY A O 1
ATOM 1512 N N . SER A 1 189 ? 34.909 32.344 -15.470 1.00 43.44 189 SER A N 1
ATOM 1513 C CA . SER A 1 189 ? 35.317 33.311 -16.503 1.00 43.44 189 SER A CA 1
ATOM 1514 C C . SER A 1 189 ? 34.157 34.202 -16.998 1.00 43.44 189 SER A C 1
ATOM 1516 O O . SER A 1 189 ? 34.299 35.421 -17.113 1.00 43.44 189 SER A O 1
ATOM 1518 N N . LYS A 1 190 ? 32.959 33.633 -17.207 1.00 40.47 190 LYS A N 1
ATOM 1519 C CA . LYS A 1 190 ? 31.750 34.358 -17.648 1.00 40.47 190 LYS A CA 1
ATOM 1520 C C . LYS A 1 190 ? 31.128 35.194 -16.528 1.00 40.47 190 LYS A C 1
ATOM 1522 O O . LYS A 1 190 ? 30.707 36.323 -16.781 1.00 40.47 190 LYS A O 1
ATOM 1527 N N . ILE A 1 191 ? 31.118 34.693 -15.292 1.00 36.47 191 ILE A N 1
ATOM 1528 C CA . ILE A 1 191 ? 30.723 35.473 -14.104 1.00 36.47 191 ILE A CA 1
ATOM 1529 C C . ILE A 1 191 ? 31.734 36.600 -13.858 1.00 36.47 191 ILE A C 1
ATOM 1531 O O . ILE A 1 191 ? 31.328 37.720 -13.550 1.00 36.47 191 ILE A O 1
ATOM 1535 N N . GLY A 1 192 ? 33.021 36.341 -14.117 1.00 36.97 192 GLY A N 1
ATOM 1536 C CA . GLY A 1 192 ? 34.072 37.350 -14.206 1.00 36.97 192 GLY A CA 1
ATOM 1537 C C . GLY A 1 192 ? 33.707 38.475 -15.171 1.00 36.97 192 GLY A C 1
ATOM 1538 O O . GLY A 1 192 ? 33.766 39.626 -14.771 1.00 36.97 192 GLY A O 1
ATOM 1539 N N . SER A 1 193 ? 33.210 38.186 -16.380 1.00 37.22 193 SER A N 1
ATOM 1540 C CA . SER A 1 193 ? 32.781 39.213 -17.358 1.00 37.22 193 SER A CA 1
ATOM 1541 C C . SER A 1 193 ? 31.571 40.070 -16.916 1.00 37.22 193 SER A C 1
ATOM 1543 O O . SER A 1 193 ? 31.440 41.233 -17.299 1.00 37.22 193 SER A O 1
ATOM 1545 N N . PHE A 1 194 ? 30.682 39.524 -16.077 1.00 35.75 194 PHE A N 1
ATOM 1546 C CA . PHE A 1 194 ? 29.502 40.225 -15.546 1.00 35.75 194 PHE A CA 1
ATOM 1547 C C . PHE A 1 194 ? 29.830 41.037 -14.280 1.00 35.75 194 PHE A C 1
ATOM 1549 O O . PHE A 1 194 ? 29.357 42.166 -14.126 1.00 35.75 194 PHE A O 1
ATOM 1556 N N . LEU A 1 195 ? 30.695 40.500 -13.409 1.00 36.31 195 LEU A N 1
ATOM 1557 C CA . LEU A 1 195 ? 31.287 41.220 -12.278 1.00 36.31 195 LEU A CA 1
ATOM 1558 C C . LEU A 1 195 ? 32.220 42.332 -12.760 1.00 36.31 195 LEU A C 1
ATOM 1560 O O . LEU A 1 195 ? 32.107 43.436 -12.252 1.00 36.31 195 LEU A O 1
ATOM 1564 N N . THR A 1 196 ? 33.055 42.094 -13.775 1.00 36.62 196 THR A N 1
ATOM 1565 C CA . THR A 1 196 ? 33.930 43.106 -14.402 1.00 36.62 196 THR A CA 1
ATOM 1566 C C . THR A 1 196 ? 33.139 44.151 -15.177 1.00 36.62 196 THR A C 1
ATOM 1568 O O . THR A 1 196 ? 33.489 45.316 -15.096 1.00 36.62 196 THR A O 1
ATOM 1571 N N . LYS A 1 197 ? 32.015 43.826 -15.837 1.00 39.69 197 LYS A N 1
ATOM 1572 C CA . LYS A 1 197 ? 31.129 44.864 -16.411 1.00 39.69 197 LYS A CA 1
ATOM 1573 C C . LYS A 1 197 ? 30.527 45.785 -15.346 1.00 39.69 197 LYS A C 1
ATOM 1575 O O . LYS A 1 197 ? 30.432 46.987 -15.583 1.00 39.69 197 LYS A O 1
ATOM 1580 N N . LYS A 1 198 ? 30.161 45.260 -14.171 1.00 36.69 198 LYS A N 1
ATOM 1581 C CA . LYS A 1 198 ? 29.680 46.077 -13.040 1.00 36.69 198 LYS A CA 1
ATOM 1582 C C . LYS A 1 198 ? 30.807 46.778 -12.274 1.00 36.69 198 LYS A C 1
ATOM 1584 O O . LYS A 1 198 ? 30.604 47.897 -11.816 1.00 36.69 198 LYS A O 1
ATOM 1589 N N . LEU A 1 199 ? 31.991 46.175 -12.180 1.00 35.72 199 LEU A N 1
ATOM 1590 C CA . LEU A 1 199 ? 33.197 46.777 -11.603 1.00 35.72 199 LEU A CA 1
ATOM 1591 C C . LEU A 1 199 ? 33.809 47.836 -12.520 1.00 35.72 199 LEU A C 1
ATOM 1593 O O . LEU A 1 199 ? 34.308 48.814 -12.002 1.00 35.72 199 LEU A O 1
ATOM 1597 N N . ASN A 1 200 ? 33.689 47.730 -13.843 1.00 38.91 200 ASN A N 1
ATOM 1598 C CA . ASN A 1 200 ? 34.101 48.773 -14.789 1.00 38.91 200 ASN A CA 1
ATOM 1599 C C . ASN A 1 200 ? 33.097 49.936 -14.809 1.00 38.91 200 ASN A C 1
ATOM 1601 O O . ASN A 1 200 ? 33.490 51.087 -14.970 1.00 38.91 200 ASN A O 1
ATOM 1605 N N . GLN A 1 201 ? 31.808 49.665 -14.562 1.00 43.25 201 GLN A N 1
ATOM 1606 C CA . GLN A 1 201 ? 30.813 50.712 -14.291 1.00 43.25 201 GLN A CA 1
ATOM 1607 C C . GLN A 1 201 ? 31.021 51.388 -12.923 1.00 43.25 201 GLN A C 1
ATOM 1609 O O . GLN A 1 201 ? 30.725 52.571 -12.786 1.00 43.25 201 GLN A O 1
ATOM 1614 N N . ALA A 1 202 ? 31.556 50.674 -11.927 1.00 38.12 202 ALA A N 1
ATOM 1615 C CA . ALA A 1 202 ? 31.896 51.224 -10.611 1.00 38.12 202 ALA A CA 1
ATOM 1616 C C . ALA A 1 202 ? 33.322 51.819 -10.532 1.00 38.12 202 ALA A C 1
ATOM 1618 O O . ALA A 1 202 ? 33.584 52.687 -9.708 1.00 38.12 202 ALA A O 1
ATOM 1619 N N . GLY A 1 203 ? 34.235 51.392 -11.404 1.00 38.66 203 GLY A N 1
ATOM 1620 C CA . GLY A 1 203 ? 35.638 51.809 -11.487 1.00 38.66 203 GLY A CA 1
ATOM 1621 C C . GLY A 1 203 ? 35.846 53.105 -12.268 1.00 38.66 203 GLY A C 1
ATOM 1622 O O . GLY A 1 203 ? 36.871 53.756 -12.111 1.00 38.66 203 GLY A O 1
ATOM 1623 N N . ALA A 1 204 ? 34.837 53.571 -13.009 1.00 40.09 204 ALA A N 1
ATOM 1624 C CA . ALA A 1 204 ? 34.806 54.939 -13.532 1.00 40.09 204 ALA A CA 1
ATOM 1625 C C . ALA A 1 204 ? 34.769 56.017 -12.419 1.00 40.09 204 ALA A C 1
ATOM 1627 O O . ALA A 1 204 ? 34.983 57.193 -12.701 1.00 40.09 204 ALA A O 1
ATOM 1628 N N . LEU A 1 205 ? 34.521 55.630 -11.158 1.00 43.72 205 LEU A N 1
ATOM 1629 C CA . LEU A 1 205 ? 34.552 56.511 -9.984 1.00 43.72 205 LEU A CA 1
ATOM 1630 C C . LEU A 1 205 ? 35.865 56.446 -9.183 1.00 43.72 205 LEU A C 1
ATOM 1632 O O . LEU A 1 205 ? 36.090 57.313 -8.343 1.00 43.72 205 LEU A O 1
ATOM 1636 N N . ILE A 1 206 ? 36.733 55.455 -9.416 1.00 42.38 206 ILE A N 1
ATOM 1637 C CA . ILE A 1 206 ? 38.001 55.289 -8.686 1.00 42.38 206 ILE A CA 1
ATOM 1638 C C . ILE A 1 206 ? 39.042 54.767 -9.680 1.00 42.38 206 ILE A C 1
ATOM 1640 O O . ILE A 1 206 ? 39.136 53.570 -9.934 1.00 42.38 206 ILE A O 1
ATOM 1644 N N . GLY A 1 207 ? 39.788 55.683 -10.293 1.00 42.88 207 GLY A N 1
ATOM 1645 C CA . GLY A 1 207 ? 40.741 55.349 -11.344 1.00 42.88 207 GLY A CA 1
ATOM 1646 C C . GLY A 1 207 ? 41.920 54.522 -10.837 1.00 42.88 207 GLY A C 1
ATOM 1647 O O . GLY A 1 207 ? 42.738 55.051 -10.101 1.00 42.88 207 GLY A O 1
ATOM 1648 N N . HIS A 1 208 ? 42.025 53.273 -11.294 1.00 38.38 208 HIS A N 1
ATOM 1649 C CA . HIS A 1 208 ? 43.266 52.533 -11.558 1.00 38.38 208 HIS A CA 1
ATOM 1650 C C . HIS A 1 208 ? 42.966 51.409 -12.569 1.00 38.38 208 HIS A C 1
ATOM 1652 O O . HIS A 1 208 ? 41.862 50.873 -12.592 1.00 38.38 208 HIS A O 1
ATOM 1658 N N . GLY A 1 209 ? 43.931 51.145 -13.456 1.00 35.56 209 GLY A N 1
ATOM 1659 C CA . GLY A 1 209 ? 43.771 50.385 -14.699 1.00 35.56 209 GLY A CA 1
ATOM 1660 C C . GLY A 1 209 ? 43.638 48.862 -14.581 1.00 35.56 209 GLY A C 1
ATOM 1661 O O . GLY A 1 209 ? 43.665 48.284 -13.497 1.00 35.56 209 GLY A O 1
ATOM 1662 N N . ASP A 1 210 ? 43.490 48.269 -15.766 1.00 35.28 210 ASP A N 1
ATOM 1663 C CA . ASP A 1 210 ? 43.120 46.889 -16.092 1.00 35.28 210 ASP A CA 1
ATOM 1664 C C . ASP A 1 210 ? 43.807 45.789 -15.268 1.00 35.28 210 ASP A C 1
ATOM 1666 O O . ASP A 1 210 ? 45.031 45.762 -15.145 1.00 35.28 210 ASP A O 1
ATOM 1670 N N . TRP A 1 211 ? 43.027 44.801 -14.806 1.00 33.97 211 TRP A N 1
ATOM 1671 C CA . TRP A 1 211 ? 43.557 43.503 -14.372 1.00 33.97 211 TRP A CA 1
ATOM 1672 C C . TRP A 1 211 ? 42.526 42.378 -14.542 1.00 33.97 211 TRP A C 1
ATOM 1674 O O . TRP A 1 211 ? 41.513 42.383 -13.852 1.00 33.97 211 TRP A O 1
ATOM 1684 N N . VAL A 1 212 ? 42.783 41.445 -15.471 1.00 32.19 212 VAL A N 1
ATOM 1685 C CA . VAL A 1 212 ? 42.862 39.968 -15.308 1.00 32.19 212 VAL A CA 1
ATOM 1686 C C . VAL A 1 212 ? 43.254 39.375 -16.684 1.00 32.19 212 VAL A C 1
ATOM 1688 O O . VAL A 1 212 ? 42.606 39.711 -17.674 1.00 32.19 212 VAL A O 1
ATOM 1691 N N . PRO A 1 213 ? 44.287 38.513 -16.790 1.00 33.53 213 PRO A N 1
ATOM 1692 C CA . PRO A 1 213 ? 44.687 37.894 -18.059 1.00 33.53 213 PRO A CA 1
ATOM 1693 C C . PRO A 1 213 ? 43.712 36.797 -18.530 1.00 33.53 213 PRO A C 1
ATOM 1695 O O . PRO A 1 213 ? 43.171 36.046 -17.715 1.00 33.53 213 PRO A O 1
ATOM 1698 N N . GLU A 1 214 ? 43.529 36.675 -19.850 1.00 28.17 214 GLU A N 1
ATOM 1699 C CA . GLU A 1 214 ? 42.838 35.547 -20.491 1.00 28.17 214 GLU A CA 1
ATOM 1700 C C . GLU A 1 214 ? 43.633 34.252 -20.283 1.00 28.17 214 GLU A C 1
ATOM 1702 O O . GLU A 1 214 ? 44.801 34.150 -20.652 1.00 28.17 214 GLU A O 1
ATOM 1707 N N . VAL A 1 215 ? 42.985 33.251 -19.691 1.00 31.67 215 VAL A N 1
ATOM 1708 C CA . VAL A 1 215 ? 43.482 31.873 -19.654 1.00 31.67 215 VAL A CA 1
ATOM 1709 C C . VAL A 1 215 ? 42.701 31.096 -20.710 1.00 31.67 215 VAL A C 1
ATOM 1711 O O . VAL A 1 215 ? 41.471 31.145 -20.711 1.00 31.67 215 VAL A O 1
ATOM 1714 N N . GLU A 1 216 ? 43.386 30.373 -21.597 1.00 34.44 216 GLU A N 1
ATOM 1715 C CA . GLU A 1 216 ? 42.738 29.396 -22.479 1.00 34.44 216 GLU A CA 1
ATOM 1716 C C . GLU A 1 216 ? 42.143 28.263 -21.628 1.00 34.44 216 GLU A C 1
ATOM 1718 O O . GLU A 1 216 ? 42.854 27.522 -20.947 1.00 34.44 216 GLU A O 1
ATOM 1723 N N . ILE A 1 217 ? 40.814 28.150 -21.630 1.00 36.84 217 ILE A N 1
ATOM 1724 C CA . ILE A 1 217 ? 40.059 27.164 -20.851 1.00 36.84 217 ILE A CA 1
ATOM 1725 C C . ILE A 1 217 ? 39.505 26.108 -21.816 1.00 36.84 217 ILE A C 1
ATOM 1727 O O . ILE A 1 217 ? 38.752 26.451 -22.727 1.00 36.84 217 ILE A O 1
ATOM 1731 N N . LYS A 1 218 ? 39.823 24.824 -21.590 1.00 44.47 218 LYS A N 1
ATOM 1732 C CA . LYS A 1 218 ? 39.132 23.694 -22.242 1.00 44.47 218 LYS A CA 1
ATOM 1733 C C . LYS A 1 218 ? 37.655 23.703 -21.828 1.00 44.47 218 LYS A C 1
ATOM 1735 O O . LYS A 1 218 ? 37.364 23.705 -20.628 1.00 44.47 218 LYS A O 1
ATOM 1740 N N . LYS A 1 219 ? 36.726 23.709 -22.787 1.00 56.38 219 LYS A N 1
ATOM 1741 C CA . LYS A 1 219 ? 35.283 23.629 -22.500 1.00 56.38 219 LYS A CA 1
ATOM 1742 C C . LYS A 1 219 ? 34.959 22.258 -21.902 1.00 56.38 219 LYS A C 1
ATOM 1744 O O . LYS A 1 219 ? 35.630 21.274 -22.210 1.00 56.38 219 LYS A O 1
ATOM 1749 N N . VAL A 1 220 ? 33.902 22.152 -21.092 1.00 55.25 220 VAL A N 1
ATOM 1750 C CA . VAL A 1 220 ? 33.426 20.845 -20.595 1.00 55.25 220 VAL A CA 1
ATOM 1751 C C . VAL A 1 220 ? 33.095 19.887 -21.750 1.00 55.25 220 VAL A C 1
ATOM 1753 O O . VAL A 1 220 ? 33.292 18.686 -21.594 1.00 55.25 220 VAL A O 1
ATOM 1756 N N . SER A 1 221 ? 32.682 20.397 -22.920 1.00 55.41 221 SER A N 1
ATOM 1757 C CA . SER A 1 221 ? 32.552 19.599 -24.152 1.00 55.41 221 SER A CA 1
ATOM 1758 C C . SER A 1 221 ? 33.871 18.949 -24.561 1.00 55.41 221 SER A C 1
ATOM 1760 O O . SER A 1 221 ? 33.912 17.745 -24.770 1.00 55.41 221 SER A O 1
ATOM 1762 N N . ASP A 1 222 ? 34.959 19.717 -24.568 1.00 64.06 222 ASP A N 1
ATOM 1763 C CA . ASP A 1 222 ? 36.272 19.259 -25.024 1.00 64.06 222 ASP A CA 1
ATOM 1764 C C . ASP A 1 222 ? 36.837 18.193 -24.070 1.00 64.06 222 ASP A C 1
ATOM 1766 O O . ASP A 1 222 ? 37.465 17.232 -24.503 1.00 64.06 222 ASP A O 1
ATOM 1770 N N . LEU A 1 223 ? 36.561 18.326 -22.765 1.00 64.62 223 LEU A N 1
ATOM 1771 C CA . LEU A 1 223 ? 36.920 17.325 -21.752 1.00 64.62 223 LEU A CA 1
ATOM 1772 C C . LEU A 1 223 ? 36.141 16.014 -21.922 1.00 64.62 223 LEU A C 1
ATOM 1774 O O . LEU A 1 223 ? 36.694 14.936 -21.709 1.00 64.62 223 LEU A O 1
ATOM 1778 N N . ILE A 1 224 ? 34.857 16.095 -22.281 1.00 62.53 224 ILE A N 1
ATOM 1779 C CA . ILE A 1 224 ? 34.030 14.908 -22.527 1.00 62.53 224 ILE A CA 1
ATOM 1780 C C . ILE A 1 224 ? 34.439 14.237 -23.842 1.00 62.53 224 ILE A C 1
ATOM 1782 O O . ILE A 1 224 ? 34.508 13.009 -23.886 1.00 62.53 224 ILE A O 1
ATOM 1786 N N . ASP A 1 225 ? 34.758 15.007 -24.880 1.00 66.06 225 ASP A N 1
ATOM 1787 C CA . ASP A 1 225 ? 35.222 14.482 -26.166 1.00 66.06 225 ASP A CA 1
ATOM 1788 C C . ASP A 1 225 ? 36.582 13.783 -26.015 1.00 66.06 225 ASP A C 1
ATOM 1790 O O . ASP A 1 225 ? 36.745 12.643 -26.452 1.00 66.06 225 ASP A O 1
ATOM 1794 N N . GLU A 1 226 ? 37.526 14.406 -25.302 1.00 69.88 226 GLU A N 1
ATOM 1795 C CA . GLU A 1 226 ? 38.826 13.814 -24.960 1.00 69.88 226 GLU A CA 1
ATOM 1796 C C . GLU A 1 226 ? 38.655 12.525 -24.139 1.00 69.88 226 GLU A C 1
ATOM 1798 O O . GLU A 1 226 ? 39.266 11.498 -24.439 1.00 69.88 226 GLU A O 1
ATOM 1803 N N . ALA A 1 227 ? 37.766 12.527 -23.140 1.00 71.19 227 ALA A N 1
ATOM 1804 C CA . ALA A 1 227 ? 37.463 11.327 -22.364 1.00 71.19 227 ALA A CA 1
ATOM 1805 C C . ALA A 1 227 ? 36.788 10.229 -23.201 1.00 71.19 227 ALA A C 1
ATOM 1807 O O . ALA A 1 227 ? 37.106 9.055 -23.033 1.00 71.19 227 ALA A O 1
ATOM 1808 N N . THR A 1 228 ? 35.903 10.588 -24.133 1.00 71.50 228 THR A N 1
ATOM 1809 C CA . THR A 1 228 ? 35.245 9.631 -25.037 1.00 71.50 228 THR A CA 1
ATOM 1810 C C . THR A 1 228 ? 36.262 8.987 -25.983 1.00 71.50 228 THR A C 1
ATOM 1812 O O . THR A 1 228 ? 36.230 7.771 -26.179 1.00 71.50 228 THR A O 1
ATOM 1815 N N . GLN A 1 229 ? 37.214 9.765 -26.511 1.00 78.00 229 GLN A N 1
ATOM 1816 C CA . GLN A 1 229 ? 38.319 9.253 -27.332 1.00 78.00 229 GLN A CA 1
ATOM 1817 C C . GLN A 1 229 ? 39.215 8.291 -26.542 1.00 78.00 229 GLN A C 1
ATOM 1819 O O . GLN A 1 229 ? 39.538 7.208 -27.031 1.00 78.00 229 GLN A O 1
ATOM 1824 N N . ASN A 1 230 ? 39.528 8.618 -25.285 1.00 82.62 230 ASN A N 1
ATOM 1825 C CA . ASN A 1 230 ? 40.314 7.752 -24.399 1.00 82.62 230 ASN A CA 1
ATOM 1826 C C . ASN A 1 230 ? 39.625 6.407 -24.083 1.00 82.62 230 ASN A C 1
ATOM 1828 O O . ASN A 1 230 ? 40.293 5.453 -23.682 1.00 82.62 230 ASN A O 1
ATOM 1832 N N . LEU A 1 231 ? 38.306 6.304 -24.284 1.00 84.12 231 LEU A N 1
ATOM 1833 C CA . LEU A 1 231 ? 37.517 5.090 -24.051 1.00 84.12 231 LEU A CA 1
ATOM 1834 C C . LEU A 1 231 ? 37.343 4.206 -25.304 1.00 84.12 231 LEU A C 1
ATOM 1836 O O . LEU A 1 231 ? 36.728 3.141 -25.216 1.00 84.12 231 LEU A O 1
ATOM 1840 N N . GLN A 1 232 ? 37.879 4.590 -26.472 1.00 81.25 232 GLN A N 1
ATOM 1841 C CA . GLN A 1 232 ? 37.695 3.834 -27.725 1.00 81.25 232 GLN A CA 1
ATOM 1842 C C . GLN A 1 232 ? 38.226 2.387 -27.667 1.00 81.25 232 GLN A C 1
ATOM 1844 O O . GLN A 1 232 ? 37.665 1.515 -28.326 1.00 81.25 232 GLN A O 1
ATOM 1849 N N . GLY A 1 233 ? 39.248 2.111 -26.848 1.00 81.00 233 GLY A N 1
ATOM 1850 C CA . GLY A 1 233 ? 39.856 0.779 -26.702 1.00 81.00 233 GLY A CA 1
ATOM 1851 C C . GLY A 1 233 ? 39.167 -0.179 -25.720 1.00 81.00 233 GLY A C 1
ATOM 1852 O O . GLY A 1 233 ? 39.579 -1.333 -25.630 1.00 81.00 233 GLY A O 1
ATOM 1853 N N . TYR A 1 234 ? 38.147 0.274 -24.986 1.00 86.19 234 TYR A N 1
ATOM 1854 C CA . TYR A 1 234 ? 37.455 -0.542 -23.984 1.00 86.19 234 TYR A CA 1
ATOM 1855 C C . TYR A 1 234 ? 36.385 -1.429 -24.624 1.00 86.19 234 TYR A C 1
ATOM 1857 O O . TYR A 1 234 ? 35.642 -0.998 -25.515 1.00 86.19 234 TYR A O 1
ATOM 1865 N N . ARG A 1 235 ? 36.279 -2.663 -24.127 1.00 86.75 235 ARG A N 1
ATOM 1866 C CA . ARG A 1 235 ? 35.201 -3.602 -24.451 1.00 86.75 235 ARG A CA 1
ATOM 1867 C C . ARG A 1 235 ? 33.916 -3.194 -23.737 1.00 86.75 235 ARG A C 1
ATOM 1869 O O . ARG A 1 235 ? 33.944 -2.570 -22.679 1.00 86.75 235 ARG A O 1
ATOM 1876 N N . ARG A 1 236 ? 32.772 -3.615 -24.277 1.00 85.38 236 ARG A N 1
ATOM 1877 C CA . ARG A 1 236 ? 31.447 -3.321 -23.712 1.00 85.38 236 ARG A CA 1
ATOM 1878 C C . ARG A 1 236 ? 31.321 -3.685 -22.229 1.00 85.38 236 ARG A C 1
ATOM 1880 O O . ARG A 1 236 ? 30.878 -2.854 -21.447 1.00 85.38 236 ARG A O 1
ATOM 1887 N N . GLU A 1 237 ? 31.745 -4.882 -21.830 1.00 84.12 237 GLU A N 1
ATOM 1888 C CA . GLU A 1 237 ? 31.690 -5.330 -20.426 1.00 84.12 237 GLU A CA 1
ATOM 1889 C C . GLU A 1 237 ? 32.503 -4.418 -19.490 1.00 84.12 237 GLU A C 1
ATOM 1891 O O . GLU A 1 237 ? 32.072 -4.098 -18.379 1.00 84.12 237 GLU A O 1
ATOM 1896 N N . GLU A 1 238 ? 33.658 -3.939 -19.962 1.00 85.69 238 GLU A N 1
ATOM 1897 C CA . GLU A 1 238 ? 34.518 -3.009 -19.228 1.00 85.69 238 GLU A CA 1
ATOM 1898 C C . GLU A 1 238 ? 33.857 -1.628 -19.121 1.00 85.69 238 GLU A C 1
ATOM 1900 O O . GLU A 1 238 ? 33.883 -1.013 -18.056 1.00 85.69 238 GLU A O 1
ATOM 1905 N N . LEU A 1 239 ? 33.199 -1.166 -20.190 1.00 84.94 239 LEU A N 1
ATOM 1906 C CA . LEU A 1 239 ? 32.431 0.082 -20.198 1.00 84.94 239 LEU A CA 1
ATOM 1907 C C . LEU A 1 239 ? 31.226 0.026 -19.251 1.00 84.94 239 LEU A C 1
ATOM 1909 O O . LEU A 1 239 ? 31.011 0.976 -18.502 1.00 84.94 239 LEU A O 1
ATOM 1913 N N . ILE A 1 240 ? 30.471 -1.078 -19.232 1.00 84.38 240 ILE A N 1
ATOM 1914 C CA . ILE A 1 240 ? 29.352 -1.280 -18.295 1.00 84.38 240 ILE A CA 1
ATOM 1915 C C . ILE A 1 240 ? 29.869 -1.298 -16.851 1.00 84.38 240 ILE A C 1
ATOM 1917 O O . ILE A 1 240 ? 29.292 -0.641 -15.983 1.00 84.38 240 ILE A O 1
ATOM 1921 N N . SER A 1 241 ? 30.983 -1.985 -16.592 1.00 85.12 241 SER A N 1
ATOM 1922 C CA . SER A 1 241 ? 31.597 -2.039 -15.258 1.00 85.12 241 SER A CA 1
ATOM 1923 C C . SER A 1 241 ? 32.071 -0.659 -14.790 1.00 85.12 241 SER A C 1
ATOM 1925 O O . SER A 1 241 ? 31.801 -0.256 -13.658 1.00 85.12 241 SER A O 1
ATOM 1927 N N . LEU A 1 242 ? 32.723 0.107 -15.672 1.00 86.88 242 LEU A N 1
ATOM 1928 C CA . LEU A 1 242 ? 33.121 1.492 -15.405 1.00 86.88 242 LEU A CA 1
ATOM 1929 C C . LEU A 1 242 ? 31.909 2.392 -15.152 1.00 86.88 242 LEU A C 1
ATOM 1931 O O . LEU A 1 242 ? 31.907 3.168 -14.197 1.00 86.88 242 LEU A O 1
ATOM 1935 N N . PHE A 1 243 ? 30.865 2.264 -15.970 1.00 86.44 243 PHE A N 1
ATOM 1936 C CA . PHE A 1 243 ? 29.617 3.006 -15.821 1.00 86.44 243 PHE A CA 1
ATOM 1937 C C . PHE A 1 243 ? 28.971 2.756 -14.452 1.00 86.44 243 PHE A C 1
ATOM 1939 O O . PHE A 1 243 ? 28.652 3.703 -13.727 1.00 86.44 243 PHE A O 1
ATOM 1946 N N . GLN A 1 244 ? 28.838 1.487 -14.058 1.00 88.06 244 GLN A N 1
ATOM 1947 C CA . GLN A 1 244 ? 28.302 1.097 -12.753 1.00 88.06 244 GLN A CA 1
ATOM 1948 C C . GLN A 1 244 ? 29.176 1.607 -11.599 1.00 88.06 244 GLN A C 1
ATOM 1950 O O . GLN A 1 244 ? 28.644 2.123 -10.615 1.00 88.06 244 GLN A O 1
ATOM 1955 N N . ALA A 1 245 ? 30.505 1.536 -11.725 1.00 85.69 245 ALA A N 1
ATOM 1956 C CA . ALA A 1 245 ? 31.431 2.038 -10.712 1.00 85.69 245 ALA A CA 1
ATOM 1957 C C . ALA A 1 245 ? 31.313 3.560 -10.511 1.00 85.69 245 ALA A C 1
ATOM 1959 O O . ALA A 1 245 ? 31.274 4.032 -9.372 1.00 85.69 245 ALA A O 1
ATOM 1960 N N . GLU A 1 246 ? 31.208 4.340 -11.591 1.00 84.69 246 GLU A N 1
ATOM 1961 C CA . GLU A 1 246 ? 31.010 5.794 -11.498 1.00 84.69 246 GLU A CA 1
ATOM 1962 C C . GLU A 1 246 ? 29.659 6.159 -10.871 1.00 84.69 246 GLU A C 1
ATOM 1964 O O . GLU A 1 246 ? 29.563 7.103 -10.080 1.00 84.69 246 GLU A O 1
ATOM 1969 N N . LEU A 1 247 ? 28.610 5.387 -11.154 1.00 87.75 247 LEU A N 1
ATOM 1970 C CA . LEU A 1 247 ? 27.311 5.578 -10.515 1.00 87.75 247 LEU A CA 1
ATOM 1971 C C . LEU A 1 247 ? 27.335 5.221 -9.030 1.00 87.75 247 LEU A C 1
ATOM 1973 O O . LEU A 1 247 ? 26.817 5.995 -8.223 1.00 87.75 247 LEU A O 1
ATOM 1977 N N . ALA A 1 248 ? 27.976 4.113 -8.655 1.00 87.62 248 ALA A N 1
ATOM 1978 C CA . ALA A 1 248 ? 28.114 3.694 -7.262 1.00 87.62 248 ALA A CA 1
ATOM 1979 C C . ALA A 1 248 ? 28.825 4.760 -6.414 1.00 87.62 248 ALA A C 1
ATOM 1981 O O . ALA A 1 248 ? 28.347 5.096 -5.327 1.00 87.62 248 ALA A O 1
ATOM 1982 N N . LYS A 1 249 ? 29.887 5.385 -6.950 1.00 85.69 249 LYS A N 1
ATOM 1983 C CA . LYS A 1 249 ? 30.560 6.536 -6.315 1.00 85.69 249 LYS A CA 1
ATOM 1984 C C . LYS A 1 249 ? 29.593 7.698 -6.072 1.00 85.69 249 LYS A C 1
ATOM 1986 O O . LYS A 1 249 ? 29.595 8.291 -4.995 1.00 85.69 249 LYS A O 1
ATOM 1991 N N . ARG A 1 250 ? 28.741 8.020 -7.052 1.00 84.62 250 ARG A N 1
ATOM 1992 C CA . ARG A 1 250 ? 27.793 9.149 -6.983 1.00 84.62 250 ARG A CA 1
ATOM 1993 C C . ARG A 1 250 ? 26.663 8.937 -5.977 1.00 84.62 250 ARG A C 1
ATOM 1995 O O . ARG A 1 250 ? 26.185 9.921 -5.412 1.00 84.62 250 ARG A O 1
ATOM 2002 N N . VAL A 1 251 ? 26.260 7.689 -5.736 1.00 86.75 251 VAL A N 1
ATOM 2003 C CA . VAL A 1 251 ? 25.267 7.336 -4.705 1.00 86.75 251 VAL A CA 1
ATOM 2004 C C . VAL A 1 251 ? 25.889 6.907 -3.368 1.00 86.75 251 VAL A C 1
ATOM 2006 O O . VAL A 1 251 ? 25.154 6.584 -2.439 1.00 86.75 251 VAL A O 1
ATOM 2009 N N . ASN A 1 252 ? 27.221 6.949 -3.248 1.00 84.75 252 ASN A N 1
ATOM 2010 C CA . ASN A 1 252 ? 27.977 6.527 -2.064 1.00 84.75 252 ASN A CA 1
ATOM 2011 C C . ASN A 1 252 ? 27.668 5.078 -1.627 1.00 84.75 252 ASN A C 1
ATOM 2013 O O . ASN A 1 252 ? 27.521 4.788 -0.437 1.00 84.75 252 ASN A O 1
ATOM 2017 N N . LEU A 1 253 ? 27.530 4.174 -2.602 1.00 82.81 253 LEU A N 1
ATOM 2018 C CA . LEU A 1 253 ? 27.314 2.750 -2.360 1.00 82.81 253 LEU A CA 1
ATOM 2019 C C . LEU A 1 253 ? 28.674 2.051 -2.211 1.00 82.81 253 LEU A C 1
ATOM 2021 O O . LEU A 1 253 ? 29.471 2.040 -3.146 1.00 82.81 253 LEU A O 1
ATOM 2025 N N . ASN A 1 254 ? 28.930 1.477 -1.032 1.00 75.00 254 ASN A N 1
ATOM 2026 C CA . ASN A 1 254 ? 30.179 0.786 -0.693 1.00 75.00 254 ASN A CA 1
ATOM 2027 C C . ASN A 1 254 ? 29.947 -0.732 -0.590 1.00 75.00 254 ASN A C 1
ATOM 2029 O O . ASN A 1 254 ? 28.907 -1.150 -0.084 1.00 75.00 254 ASN A O 1
ATOM 2033 N N . GLY A 1 255 ? 30.929 -1.548 -0.990 1.00 69.25 255 GLY A N 1
ATOM 2034 C CA . GLY A 1 255 ? 30.864 -3.017 -0.916 1.00 69.25 255 GLY A CA 1
ATOM 2035 C C . GLY A 1 255 ? 30.676 -3.688 -2.280 1.00 69.25 255 GLY A C 1
ATOM 2036 O O . GLY A 1 255 ? 31.059 -3.124 -3.302 1.00 69.25 255 GLY A O 1
ATOM 2037 N N . GLU A 1 256 ? 30.119 -4.902 -2.296 1.00 65.19 256 GLU A N 1
ATOM 2038 C CA . GLU A 1 256 ? 29.805 -5.627 -3.533 1.00 65.19 256 GLU A CA 1
ATOM 2039 C C . GLU A 1 256 ? 28.651 -4.927 -4.269 1.00 65.19 256 GLU A C 1
ATOM 2041 O O . GLU A 1 256 ? 27.526 -4.843 -3.772 1.00 65.19 256 GLU A O 1
ATOM 2046 N N . ILE A 1 257 ? 28.952 -4.360 -5.439 1.00 71.88 257 ILE A N 1
ATOM 2047 C CA . ILE A 1 257 ? 27.999 -3.590 -6.239 1.00 71.88 257 ILE A CA 1
ATOM 2048 C C . ILE A 1 257 ? 27.192 -4.577 -7.081 1.00 71.88 257 ILE A C 1
ATOM 2050 O O . ILE A 1 257 ? 27.634 -4.992 -8.149 1.00 71.88 257 ILE A O 1
ATOM 2054 N N . SER A 1 258 ? 25.997 -4.946 -6.616 1.00 83.06 258 SER A N 1
ATOM 2055 C CA . SER A 1 258 ? 25.045 -5.652 -7.473 1.00 83.06 258 SER A CA 1
ATOM 2056 C C . SER A 1 258 ? 24.269 -4.652 -8.347 1.00 83.06 258 SER A C 1
ATOM 2058 O O . SER A 1 258 ? 23.877 -3.584 -7.852 1.00 83.06 258 SER A O 1
ATOM 2060 N N . PRO A 1 259 ? 23.989 -4.975 -9.627 1.00 82.94 259 PRO A N 1
ATOM 2061 C CA . PRO A 1 259 ? 23.172 -4.129 -10.499 1.00 82.94 259 PRO A CA 1
ATOM 2062 C C . PRO A 1 259 ? 21.807 -3.778 -9.889 1.00 82.94 259 PRO A C 1
ATOM 2064 O O . PRO A 1 259 ? 21.331 -2.655 -10.047 1.00 82.94 259 PRO A O 1
ATOM 2067 N N . GLU A 1 260 ? 21.208 -4.696 -9.124 1.00 83.38 260 GLU A N 1
ATOM 2068 C CA . GLU A 1 260 ? 19.955 -4.471 -8.391 1.00 83.38 260 GLU A CA 1
ATOM 2069 C C . GLU A 1 260 ? 20.099 -3.423 -7.281 1.00 83.38 260 GLU A C 1
ATOM 2071 O O . GLU A 1 260 ? 19.339 -2.454 -7.251 1.00 83.38 260 GLU A O 1
ATOM 2076 N N . ALA A 1 261 ? 21.084 -3.571 -6.386 1.00 85.94 261 ALA A N 1
ATOM 2077 C CA . ALA A 1 261 ? 21.293 -2.631 -5.282 1.00 85.94 261 ALA A CA 1
ATOM 2078 C C . ALA A 1 261 ? 21.598 -1.223 -5.800 1.00 85.94 261 ALA A C 1
ATOM 2080 O O . ALA A 1 261 ? 21.078 -0.225 -5.285 1.00 85.94 261 ALA A O 1
ATOM 2081 N N . LEU A 1 262 ? 22.399 -1.148 -6.862 1.00 89.38 262 LEU A N 1
ATOM 2082 C CA . LEU A 1 262 ? 22.718 0.105 -7.518 1.00 89.38 262 LEU A CA 1
ATOM 2083 C C . LEU A 1 262 ? 21.472 0.726 -8.170 1.00 89.38 262 LEU A C 1
ATOM 2085 O O . LEU A 1 262 ? 21.206 1.905 -7.946 1.00 89.38 262 LEU A O 1
ATOM 2089 N N . SER A 1 263 ? 20.657 -0.058 -8.880 1.00 89.50 263 SER A N 1
ATOM 2090 C CA . SER A 1 263 ? 19.414 0.422 -9.502 1.00 89.50 263 SER A CA 1
ATOM 2091 C C . SER A 1 263 ? 18.413 0.961 -8.475 1.00 89.50 263 SER A C 1
ATOM 2093 O O . SER A 1 263 ? 17.927 2.083 -8.624 1.00 89.50 263 SER A O 1
ATOM 2095 N N . VAL A 1 264 ? 18.159 0.215 -7.391 1.00 88.94 264 VAL A N 1
ATOM 2096 C CA . VAL A 1 264 ? 17.271 0.637 -6.289 1.00 88.94 264 VAL A CA 1
ATOM 2097 C C . VAL A 1 264 ? 17.742 1.965 -5.693 1.00 88.94 264 VAL A C 1
ATOM 2099 O O . VAL A 1 264 ? 16.938 2.870 -5.443 1.00 88.94 264 VAL A O 1
ATOM 2102 N N . THR A 1 265 ? 19.053 2.108 -5.487 1.00 90.69 265 THR A N 1
ATOM 2103 C CA . THR A 1 265 ? 19.641 3.324 -4.912 1.00 90.69 265 THR A CA 1
ATOM 2104 C C . THR A 1 265 ? 19.528 4.509 -5.874 1.00 90.69 265 THR A C 1
ATOM 2106 O O . THR A 1 265 ? 19.113 5.595 -5.462 1.00 90.69 265 THR A O 1
ATOM 2109 N N . ILE A 1 266 ? 19.830 4.302 -7.160 1.00 91.56 266 ILE A N 1
ATOM 2110 C CA . ILE A 1 266 ? 19.737 5.323 -8.213 1.00 91.56 266 ILE A CA 1
ATOM 2111 C C . ILE A 1 266 ? 18.302 5.837 -8.357 1.00 91.56 266 ILE A C 1
ATOM 2113 O O . ILE A 1 266 ? 18.088 7.051 -8.332 1.00 91.56 266 ILE A O 1
ATOM 2117 N N . ILE A 1 267 ? 17.321 4.934 -8.459 1.00 90.88 267 ILE A N 1
ATOM 2118 C CA . ILE A 1 267 ? 15.904 5.291 -8.616 1.00 90.88 267 ILE A CA 1
ATOM 2119 C C . ILE A 1 267 ? 15.424 6.110 -7.417 1.00 90.88 267 ILE A C 1
ATOM 2121 O O . ILE A 1 267 ? 14.836 7.179 -7.595 1.00 90.88 267 ILE A O 1
ATOM 2125 N N . ASN A 1 268 ? 15.710 5.657 -6.194 1.00 90.81 268 ASN A N 1
ATOM 2126 C CA . ASN A 1 268 ? 15.299 6.379 -4.992 1.00 90.81 268 ASN A CA 1
ATOM 2127 C C . ASN A 1 268 ? 15.978 7.752 -4.875 1.00 90.81 268 ASN A C 1
ATOM 2129 O O . ASN A 1 268 ? 15.325 8.726 -4.494 1.00 90.81 268 ASN A O 1
ATOM 2133 N N . GLU A 1 269 ? 17.267 7.866 -5.202 1.00 90.50 269 GLU A N 1
ATOM 2134 C CA . GLU A 1 269 ? 17.974 9.145 -5.107 1.00 90.50 269 GLU A CA 1
ATOM 2135 C C . GLU A 1 269 ? 17.513 10.139 -6.186 1.00 90.50 269 GLU A C 1
ATOM 2137 O O . GLU A 1 269 ? 17.272 11.310 -5.877 1.00 90.50 269 GLU A O 1
ATOM 2142 N N . ALA A 1 270 ? 17.280 9.680 -7.419 1.00 89.75 270 ALA A N 1
ATOM 2143 C CA . ALA A 1 270 ? 16.688 10.499 -8.479 1.00 89.75 270 ALA A CA 1
ATOM 2144 C C . ALA A 1 270 ? 15.265 10.969 -8.119 1.00 89.75 270 ALA A C 1
ATOM 2146 O O . ALA A 1 270 ? 14.939 12.150 -8.272 1.00 89.75 270 ALA A O 1
ATOM 2147 N N . ALA A 1 271 ? 14.440 10.080 -7.555 1.00 89.62 271 ALA A N 1
ATOM 2148 C CA . ALA A 1 271 ? 13.083 10.389 -7.109 1.00 89.62 271 ALA A CA 1
ATOM 2149 C C . ALA A 1 271 ? 13.044 11.504 -6.047 1.00 89.62 271 ALA A C 1
ATOM 2151 O O . ALA A 1 271 ? 12.183 12.389 -6.110 1.00 89.62 271 ALA A O 1
ATOM 2152 N N . LYS A 1 272 ? 14.016 11.535 -5.119 1.00 88.94 272 LYS A N 1
ATOM 2153 C CA . LYS A 1 272 ? 14.169 12.637 -4.146 1.00 88.94 272 LYS A CA 1
ATOM 2154 C C . LYS A 1 272 ? 14.439 13.976 -4.831 1.00 88.94 272 LYS A C 1
ATOM 2156 O O . LYS A 1 272 ? 13.931 15.000 -4.376 1.00 88.94 272 LYS A O 1
ATOM 2161 N N . GLY A 1 273 ? 15.219 13.987 -5.916 1.00 82.06 273 GLY A N 1
ATOM 2162 C CA . GLY A 1 273 ? 15.492 15.194 -6.706 1.00 82.06 273 GLY A CA 1
ATOM 2163 C C . GLY A 1 273 ? 14.239 15.812 -7.318 1.00 82.06 273 GLY A C 1
ATOM 2164 O O . GLY A 1 273 ? 14.110 17.032 -7.355 1.00 82.06 273 GLY A O 1
ATOM 2165 N N . LEU A 1 274 ? 13.282 14.972 -7.706 1.00 78.31 274 LEU A N 1
ATOM 2166 C CA . LEU A 1 274 ? 11.992 15.384 -8.263 1.00 78.31 274 LEU A CA 1
ATOM 2167 C C . LEU A 1 274 ? 10.890 15.548 -7.205 1.00 78.31 274 LEU A C 1
ATOM 2169 O O . LEU A 1 274 ? 9.746 15.824 -7.565 1.00 78.31 274 LEU A O 1
ATOM 2173 N N . ARG A 1 275 ? 11.216 15.394 -5.913 1.00 82.75 275 ARG A N 1
ATOM 2174 C CA . ARG A 1 275 ? 10.260 15.451 -4.792 1.00 82.75 275 ARG A CA 1
ATOM 2175 C C . ARG A 1 275 ? 9.073 14.495 -4.987 1.00 82.75 275 ARG A C 1
ATOM 2177 O O . ARG A 1 275 ? 7.927 14.872 -4.751 1.00 82.75 275 ARG A O 1
ATOM 2184 N N . LEU A 1 276 ? 9.344 13.284 -5.476 1.00 80.69 276 LEU A N 1
ATOM 2185 C CA . LEU A 1 276 ? 8.332 12.231 -5.577 1.00 80.69 276 LEU A CA 1
ATOM 2186 C C . LEU A 1 276 ? 7.944 11.717 -4.184 1.00 80.69 276 LEU A C 1
ATOM 2188 O O . LEU A 1 276 ? 8.764 11.725 -3.264 1.00 80.69 276 LEU A O 1
ATOM 2192 N N . ASP A 1 277 ? 6.691 11.281 -4.043 1.00 70.94 277 ASP A N 1
ATOM 2193 C CA . ASP A 1 277 ? 6.159 10.737 -2.792 1.00 70.94 277 ASP A CA 1
ATOM 2194 C C . ASP A 1 277 ? 6.932 9.471 -2.370 1.00 70.94 277 ASP A C 1
ATOM 2196 O O . ASP A 1 277 ? 7.306 8.637 -3.204 1.00 70.94 277 ASP A O 1
ATOM 2200 N N . SER A 1 278 ? 7.204 9.329 -1.069 1.00 65.88 278 SER A N 1
ATOM 2201 C CA . SER A 1 278 ? 7.957 8.185 -0.548 1.00 65.88 278 SER A CA 1
ATOM 2202 C C . SER A 1 278 ? 7.182 6.871 -0.668 1.00 65.88 278 SER A C 1
ATOM 2204 O O . SER A 1 278 ? 7.804 5.825 -0.835 1.00 65.88 278 SER A O 1
ATOM 2206 N N . GLY A 1 279 ? 5.851 6.940 -0.627 1.00 67.00 279 GLY A N 1
ATOM 2207 C CA . GLY A 1 279 ? 4.904 5.838 -0.738 1.00 67.00 279 GLY A CA 1
ATOM 2208 C C . GLY A 1 279 ? 4.516 5.467 -2.165 1.00 67.00 279 GLY A C 1
ATOM 2209 O O . GLY A 1 279 ? 3.437 4.917 -2.365 1.00 67.00 279 GLY A O 1
ATOM 2210 N N . LEU A 1 280 ? 5.374 5.773 -3.138 1.00 78.56 280 LEU A N 1
ATOM 2211 C CA . LEU A 1 280 ? 5.346 5.171 -4.468 1.00 78.56 280 LEU A CA 1
ATOM 2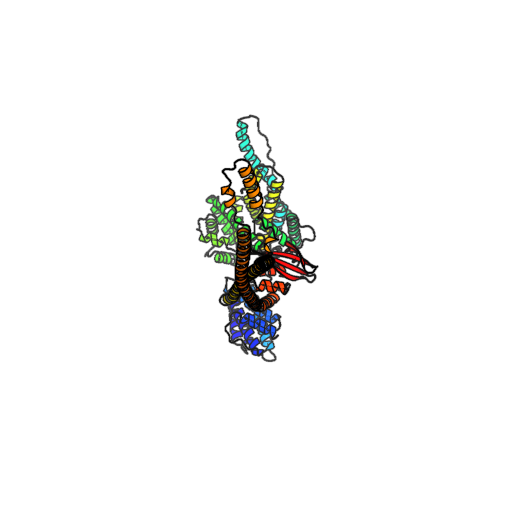212 C C . LEU A 1 280 ? 6.237 3.927 -4.500 1.00 78.56 280 LEU A C 1
ATOM 2214 O O . LEU A 1 280 ? 7.330 3.920 -3.915 1.00 78.56 280 LEU A O 1
ATOM 2218 N N . SER A 1 281 ? 5.784 2.907 -5.227 1.00 83.44 281 SER A N 1
ATOM 2219 C CA . SER A 1 281 ? 6.588 1.720 -5.533 1.00 83.44 281 SER A CA 1
ATOM 2220 C C . SER A 1 281 ? 7.835 2.109 -6.341 1.00 83.44 281 SER A C 1
ATOM 2222 O O . SER A 1 281 ? 7.891 3.186 -6.954 1.00 83.44 281 SER A O 1
ATOM 2224 N N . LEU A 1 282 ? 8.874 1.281 -6.310 1.00 86.69 282 LEU A N 1
ATOM 2225 C CA . LEU A 1 282 ? 10.136 1.561 -6.989 1.00 86.69 282 LEU A CA 1
ATOM 2226 C C . LEU A 1 282 ? 9.962 1.704 -8.513 1.00 86.69 282 LEU A C 1
ATOM 2228 O O . LEU A 1 282 ? 10.508 2.640 -9.100 1.00 86.69 282 LEU A O 1
ATOM 2232 N N . ALA A 1 283 ? 9.140 0.867 -9.144 1.00 81.88 283 ALA A N 1
ATOM 2233 C CA . ALA A 1 283 ? 8.762 0.993 -10.552 1.00 81.88 283 ALA A CA 1
ATOM 2234 C C . ALA A 1 283 ? 8.028 2.298 -10.848 1.00 81.88 283 ALA A C 1
ATOM 2236 O O . ALA A 1 283 ? 8.337 2.976 -11.827 1.00 81.88 283 ALA A O 1
ATOM 2237 N N . GLN A 1 284 ? 7.067 2.682 -10.003 1.00 82.31 284 GLN A N 1
ATOM 2238 C CA . GLN A 1 284 ? 6.357 3.951 -10.179 1.00 82.31 284 GLN A CA 1
ATOM 2239 C C . GLN A 1 284 ? 7.311 5.139 -10.058 1.00 82.31 284 GLN A C 1
ATOM 2241 O O . GLN A 1 284 ? 7.201 6.089 -10.831 1.00 82.31 284 GLN A O 1
ATOM 2246 N N . LYS A 1 285 ? 8.274 5.083 -9.128 1.00 87.25 285 LYS A N 1
ATOM 2247 C CA . LYS A 1 285 ? 9.341 6.087 -9.027 1.00 87.25 285 LYS A CA 1
ATOM 2248 C C . LYS A 1 285 ? 10.166 6.131 -10.310 1.00 87.25 285 LYS A C 1
ATOM 2250 O O . LYS A 1 285 ? 10.354 7.219 -10.843 1.00 87.25 285 LYS A O 1
ATOM 2255 N N . ALA A 1 286 ? 10.610 4.988 -10.830 1.00 86.38 286 ALA A N 1
ATOM 2256 C CA . ALA A 1 286 ? 11.385 4.921 -12.069 1.00 86.38 286 ALA A CA 1
ATOM 2257 C C . ALA A 1 286 ? 10.610 5.499 -13.268 1.00 86.38 286 ALA A C 1
ATOM 2259 O O . ALA A 1 286 ? 11.136 6.363 -13.970 1.00 86.38 286 ALA A O 1
ATOM 2260 N N . GLN A 1 287 ? 9.340 5.112 -13.436 1.00 82.06 287 GLN A N 1
ATOM 2261 C CA . GLN A 1 287 ? 8.465 5.634 -14.489 1.00 82.06 287 GLN A CA 1
ATOM 2262 C C . GLN A 1 287 ? 8.266 7.147 -14.359 1.00 82.06 287 GLN A C 1
ATOM 2264 O O . GLN A 1 287 ? 8.434 7.880 -15.326 1.00 82.06 287 GLN A O 1
ATOM 2269 N N . LEU A 1 288 ? 7.944 7.648 -13.165 1.00 83.31 288 LEU A N 1
ATOM 2270 C CA . LEU A 1 288 ? 7.726 9.082 -12.956 1.00 83.31 288 LEU A CA 1
ATOM 2271 C C . LEU A 1 288 ? 9.009 9.900 -13.128 1.00 83.31 288 LEU A C 1
ATOM 2273 O O . LEU A 1 288 ? 8.942 11.039 -13.588 1.00 83.31 288 LEU A O 1
ATOM 2277 N N . VAL A 1 289 ? 10.172 9.344 -12.772 1.00 85.12 289 VAL A N 1
ATOM 2278 C CA . VAL A 1 289 ? 11.469 9.967 -13.068 1.00 85.12 289 VAL A CA 1
ATOM 2279 C C . VAL A 1 289 ? 11.682 10.052 -14.579 1.00 85.12 289 VAL A C 1
ATOM 2281 O O . VAL A 1 289 ? 12.033 11.128 -15.062 1.00 85.12 289 VAL A O 1
ATOM 2284 N N . TYR A 1 290 ? 11.431 8.965 -15.316 1.00 82.94 290 TYR A N 1
ATOM 2285 C CA . TYR A 1 290 ? 11.505 8.936 -16.780 1.00 82.94 290 TYR A CA 1
ATOM 2286 C C . TYR A 1 290 ? 10.595 9.995 -17.417 1.00 82.94 290 TYR A C 1
ATOM 2288 O O . TYR A 1 290 ? 11.084 10.826 -18.184 1.00 82.94 290 TYR A O 1
ATOM 2296 N N . GLU A 1 291 ? 9.310 10.021 -17.049 1.00 76.44 291 GLU A N 1
ATOM 2297 C CA . GLU A 1 291 ? 8.326 10.947 -17.626 1.00 76.44 291 GLU A CA 1
ATOM 2298 C C . GLU A 1 291 ? 8.690 12.408 -17.350 1.00 76.44 291 GLU A C 1
ATOM 2300 O O . GLU A 1 291 ? 8.803 13.210 -18.275 1.00 76.44 291 GLU A O 1
ATOM 2305 N N . ARG A 1 292 ? 8.993 12.755 -16.093 1.00 81.19 292 ARG A N 1
ATOM 2306 C CA . ARG A 1 292 ? 9.343 14.138 -15.725 1.00 81.19 292 ARG A CA 1
ATOM 2307 C C . ARG A 1 292 ? 10.661 14.596 -16.338 1.00 81.19 292 ARG A C 1
ATOM 2309 O O . ARG A 1 292 ? 10.824 15.774 -16.656 1.00 81.19 292 ARG A O 1
ATOM 2316 N N . TYR A 1 293 ? 11.636 13.695 -16.470 1.00 80.25 293 TYR A N 1
ATOM 2317 C CA . TYR A 1 293 ? 12.903 14.029 -17.115 1.00 80.25 293 TYR A CA 1
ATOM 2318 C C . TYR A 1 293 ? 12.698 14.289 -18.614 1.00 80.25 293 TYR A C 1
ATOM 2320 O O . TYR A 1 293 ? 13.196 15.298 -19.120 1.00 80.25 293 TYR A O 1
ATOM 2328 N N . LYS A 1 294 ? 11.912 13.436 -19.288 1.00 77.88 294 LYS A N 1
ATOM 2329 C CA . LYS A 1 294 ? 11.498 13.588 -20.692 1.00 77.88 294 LYS A CA 1
ATOM 2330 C C . LYS A 1 294 ? 10.770 14.917 -20.924 1.00 77.88 294 LYS A C 1
ATOM 2332 O O . LYS A 1 294 ? 11.175 15.683 -21.796 1.00 77.88 294 LYS A O 1
ATOM 2337 N N . GLU A 1 295 ? 9.748 15.218 -20.121 1.00 75.12 295 GLU A N 1
ATOM 2338 C CA . GLU A 1 295 ? 8.987 16.476 -20.181 1.00 75.12 295 GLU A CA 1
ATOM 2339 C C . GLU A 1 295 ? 9.906 17.695 -20.070 1.00 75.12 295 GLU A C 1
ATOM 2341 O O . GLU A 1 295 ? 9.849 18.607 -20.894 1.00 75.12 295 GLU A O 1
ATOM 2346 N N . ARG A 1 296 ? 10.825 17.687 -19.099 1.00 78.19 296 ARG A N 1
ATOM 2347 C CA . ARG A 1 296 ? 11.761 18.798 -18.906 1.00 78.19 296 ARG A CA 1
ATOM 2348 C C . ARG A 1 296 ? 12.707 18.983 -20.094 1.00 78.19 296 ARG A C 1
ATOM 2350 O O . ARG A 1 296 ? 12.970 20.118 -20.481 1.00 78.19 296 ARG A O 1
ATOM 2357 N N . LEU A 1 297 ? 13.232 17.901 -20.674 1.00 74.12 297 LEU A N 1
ATOM 2358 C CA . LEU A 1 297 ? 14.063 17.987 -21.882 1.00 74.12 297 LEU A CA 1
ATOM 2359 C C . LEU A 1 297 ? 13.287 18.609 -23.051 1.00 74.12 297 LEU A C 1
ATOM 2361 O O . LEU A 1 297 ? 13.824 19.452 -23.772 1.00 74.12 297 LEU A O 1
ATOM 2365 N N . TRP A 1 298 ? 12.018 18.231 -23.205 1.00 76.50 298 TRP A N 1
ATOM 2366 C CA . TRP A 1 298 ? 11.134 18.797 -24.217 1.00 76.50 298 TRP A CA 1
ATOM 2367 C C . TRP A 1 298 ? 10.879 20.294 -23.998 1.00 76.50 298 TRP A C 1
ATOM 2369 O O . TRP A 1 298 ? 11.029 21.091 -24.926 1.00 76.50 298 TRP A O 1
ATOM 2379 N N . GLU A 1 299 ? 10.562 20.709 -22.770 1.00 76.44 299 GLU A N 1
ATOM 2380 C CA . GLU A 1 299 ? 10.375 22.123 -22.421 1.00 76.44 299 GLU A CA 1
ATOM 2381 C C . GLU A 1 299 ? 11.619 22.970 -22.712 1.00 76.44 299 GLU A C 1
ATOM 2383 O O . GLU A 1 299 ? 11.510 24.093 -23.212 1.00 76.44 299 GLU A O 1
ATOM 2388 N N . GLU A 1 300 ? 12.813 22.451 -22.420 1.00 72.06 300 GLU A N 1
ATOM 2389 C CA . GLU A 1 300 ? 14.063 23.146 -22.733 1.00 72.06 300 GLU A CA 1
ATOM 2390 C C . GLU A 1 300 ? 14.262 23.281 -24.248 1.00 72.06 300 GLU A C 1
ATOM 2392 O O . GLU A 1 300 ? 14.554 24.381 -24.728 1.00 72.06 300 GLU A O 1
ATOM 2397 N N . ALA A 1 301 ? 14.018 22.217 -25.022 1.00 75.44 301 ALA A N 1
ATOM 2398 C CA . ALA A 1 301 ? 14.060 22.286 -26.483 1.00 75.44 301 ALA A CA 1
ATOM 2399 C C . ALA A 1 301 ? 13.103 23.361 -27.030 1.00 75.44 301 ALA A C 1
ATOM 2401 O O . ALA A 1 301 ? 13.485 24.147 -27.901 1.00 75.44 301 ALA A O 1
ATOM 2402 N N . GLN A 1 302 ? 11.892 23.473 -26.471 1.00 79.94 302 GLN A N 1
ATOM 2403 C CA . GLN A 1 302 ? 10.941 24.529 -26.831 1.00 79.94 302 GLN A CA 1
ATOM 2404 C C . GLN A 1 302 ? 11.457 25.931 -26.500 1.00 79.94 302 GLN A C 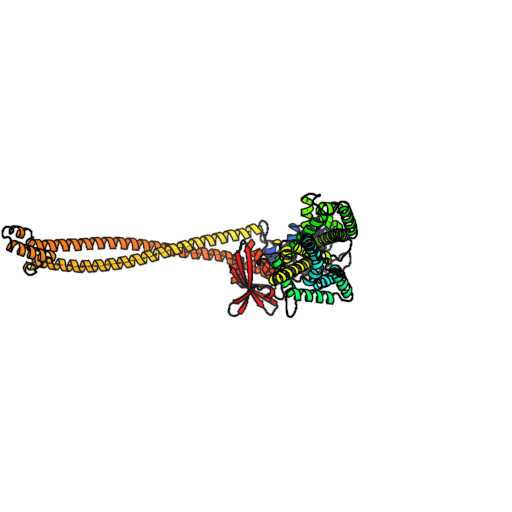1
ATOM 2406 O O . GLN A 1 302 ? 11.342 26.842 -27.325 1.00 79.94 302 GLN A O 1
ATOM 2411 N N . LYS A 1 303 ? 12.009 26.140 -25.296 1.00 76.94 303 LYS A N 1
ATOM 2412 C CA . LYS A 1 303 ? 12.555 27.445 -24.884 1.00 76.94 303 LYS A CA 1
ATOM 2413 C C . LYS A 1 303 ? 13.632 27.919 -25.858 1.00 76.94 303 LYS A C 1
ATOM 2415 O O . LYS A 1 303 ? 13.642 29.098 -26.212 1.00 76.94 303 LYS A O 1
ATOM 2420 N N . TRP A 1 304 ? 14.498 27.016 -26.314 1.00 73.06 304 TRP A N 1
ATOM 2421 C CA . TRP A 1 304 ? 15.537 27.318 -27.301 1.00 73.06 304 TRP A CA 1
ATOM 2422 C C . TRP A 1 304 ? 14.971 27.565 -28.694 1.00 73.06 304 TRP A C 1
ATOM 2424 O O . TRP A 1 304 ? 15.220 28.623 -29.269 1.00 73.06 304 TRP A O 1
ATOM 2434 N N . ALA A 1 305 ? 14.126 26.665 -29.192 1.00 78.44 305 ALA A N 1
ATOM 2435 C CA . ALA A 1 305 ? 13.481 26.815 -30.493 1.00 78.44 305 ALA A CA 1
ATOM 2436 C C . ALA A 1 305 ? 12.690 28.133 -30.618 1.00 78.44 305 ALA A C 1
ATOM 2438 O O . ALA A 1 305 ? 12.677 28.761 -31.679 1.00 78.44 305 ALA A O 1
ATOM 2439 N N . LYS A 1 306 ? 12.057 28.600 -29.532 1.00 82.69 306 LYS A N 1
ATOM 2440 C CA . LYS A 1 306 ? 11.354 29.896 -29.485 1.00 82.69 306 LYS A CA 1
ATOM 2441 C C . LYS A 1 306 ? 12.294 31.097 -29.614 1.00 82.69 306 LYS A C 1
ATOM 2443 O O . LYS A 1 306 ? 11.875 32.112 -30.168 1.00 82.69 306 LYS A O 1
ATOM 2448 N N . ARG A 1 307 ? 13.536 30.984 -29.130 1.00 80.19 307 ARG A N 1
ATOM 2449 C CA . ARG A 1 307 ? 14.561 32.044 -29.180 1.00 80.19 307 ARG A CA 1
ATOM 2450 C C . ARG A 1 307 ? 15.262 32.150 -30.534 1.00 80.19 307 ARG A C 1
ATOM 2452 O O . ARG A 1 307 ? 15.846 33.193 -30.801 1.00 80.19 307 ARG A O 1
ATOM 2459 N N . PHE A 1 308 ? 15.195 31.115 -31.369 1.00 81.38 308 PHE A N 1
ATOM 2460 C CA . PHE A 1 308 ? 15.797 31.127 -32.700 1.00 81.38 308 PHE A CA 1
ATOM 2461 C C . PHE A 1 308 ? 15.178 32.191 -33.618 1.00 81.38 308 PHE A C 1
ATOM 2463 O O . PHE A 1 308 ? 13.954 32.384 -33.666 1.00 81.38 308 PHE A O 1
ATOM 2470 N N . SER A 1 309 ? 16.047 32.848 -34.382 1.00 86.81 309 SER A N 1
ATOM 2471 C CA . SER A 1 309 ? 15.707 33.684 -35.533 1.00 86.81 309 SER A CA 1
ATOM 2472 C C . SER A 1 309 ? 15.042 32.864 -36.649 1.00 86.81 309 SER A C 1
ATOM 2474 O O . SER A 1 309 ? 15.004 31.634 -36.603 1.00 86.81 309 SER A O 1
ATOM 2476 N N . GLY A 1 310 ? 14.479 33.538 -37.659 1.00 84.81 310 GLY A N 1
ATOM 2477 C CA . GLY A 1 310 ? 13.852 32.859 -38.803 1.00 84.81 310 GLY A CA 1
ATOM 2478 C C . GLY A 1 310 ? 14.815 31.912 -39.527 1.00 84.81 310 GLY A C 1
ATOM 2479 O O . GLY A 1 310 ? 14.478 30.754 -39.750 1.00 84.81 310 GLY A O 1
ATOM 2480 N N . GLU A 1 311 ? 16.042 32.370 -39.780 1.00 86.69 311 GLU A N 1
ATOM 2481 C CA . GLU A 1 311 ? 17.088 31.583 -40.444 1.00 86.69 311 GLU A CA 1
ATOM 2482 C C . GLU A 1 311 ? 17.551 30.389 -39.589 1.00 86.69 311 GLU A C 1
ATOM 2484 O O . GLU A 1 311 ? 17.740 29.283 -40.092 1.00 86.69 311 GLU A O 1
ATOM 2489 N N . GLU A 1 312 ? 17.692 30.570 -38.273 1.00 83.88 312 GLU A N 1
ATOM 2490 C CA . GLU A 1 312 ? 18.030 29.471 -37.358 1.00 83.88 312 GLU A CA 1
ATOM 2491 C C . GLU A 1 312 ? 16.908 28.426 -37.284 1.00 83.88 312 GLU A C 1
ATOM 2493 O O . GLU A 1 312 ? 17.184 27.230 -37.231 1.00 83.88 312 GLU A O 1
ATOM 2498 N N . LYS A 1 313 ? 15.637 28.841 -37.341 1.00 88.19 313 LYS A N 1
ATOM 2499 C CA . LYS A 1 313 ? 14.500 27.906 -37.392 1.00 88.19 313 LYS A CA 1
ATOM 2500 C C . LYS A 1 313 ? 14.500 27.075 -38.672 1.00 88.19 313 LYS A C 1
ATOM 2502 O O . LYS A 1 313 ? 14.211 25.883 -38.600 1.00 88.19 313 LYS A O 1
ATOM 2507 N N . GLU A 1 314 ? 14.846 27.672 -39.809 1.00 88.94 314 GLU A N 1
ATOM 2508 C CA . GLU A 1 314 ? 14.985 26.953 -41.081 1.00 88.94 314 GLU A CA 1
ATOM 2509 C C . GLU A 1 314 ? 16.160 25.969 -41.053 1.00 88.94 314 GLU A C 1
ATOM 2511 O O . GLU A 1 314 ? 15.991 24.811 -41.433 1.00 88.94 314 GLU A O 1
ATOM 2516 N N . LYS A 1 315 ? 17.319 26.372 -40.512 1.00 87.94 315 LYS A N 1
ATOM 2517 C CA . LYS A 1 315 ? 18.474 25.472 -40.323 1.00 87.94 315 LYS A CA 1
ATOM 2518 C C . LYS A 1 315 ? 18.149 24.298 -39.398 1.00 87.94 315 LYS A C 1
ATOM 2520 O O . LYS A 1 315 ? 18.515 23.164 -39.700 1.00 87.94 315 LYS A O 1
ATOM 2525 N N . ALA A 1 316 ? 17.449 24.550 -38.291 1.00 84.56 316 ALA A N 1
ATOM 2526 C CA . ALA A 1 316 ? 17.006 23.497 -37.381 1.00 84.56 316 ALA A CA 1
ATOM 2527 C C . ALA A 1 316 ? 16.006 22.546 -38.058 1.00 84.56 316 ALA A C 1
ATOM 2529 O O . ALA A 1 316 ? 16.137 21.333 -37.921 1.00 84.56 316 ALA A O 1
ATOM 2530 N N . ALA A 1 317 ? 15.046 23.074 -38.826 1.00 88.25 317 ALA A N 1
ATOM 2531 C CA . ALA A 1 317 ? 14.093 22.263 -39.584 1.00 88.25 317 ALA A CA 1
ATOM 2532 C C . ALA A 1 317 ? 14.784 21.389 -40.646 1.00 88.25 317 ALA A C 1
ATOM 2534 O O . ALA A 1 317 ? 14.476 20.206 -40.735 1.00 88.25 317 ALA A O 1
ATOM 2535 N N . ALA A 1 318 ? 15.755 21.926 -41.388 1.00 89.75 318 ALA A N 1
ATOM 2536 C CA . ALA A 1 318 ? 16.501 21.159 -42.387 1.00 89.75 318 ALA A CA 1
ATOM 2537 C C . ALA A 1 318 ? 17.296 19.999 -41.763 1.00 89.75 318 ALA A C 1
ATOM 2539 O O . ALA A 1 318 ? 17.283 18.888 -42.285 1.00 89.75 318 ALA A O 1
ATOM 2540 N N . ARG A 1 319 ? 17.927 20.225 -40.602 1.00 86.31 319 ARG A N 1
ATOM 2541 C CA . ARG A 1 319 ? 18.611 19.162 -39.843 1.00 86.31 319 ARG A CA 1
ATOM 2542 C C . ARG A 1 319 ? 17.652 18.110 -39.297 1.00 86.31 319 ARG A C 1
ATOM 2544 O O . ARG A 1 319 ? 17.995 16.936 -39.248 1.00 86.31 319 ARG A O 1
ATOM 2551 N N . LEU A 1 320 ? 16.456 18.522 -38.878 1.00 86.75 320 LEU A N 1
ATOM 2552 C CA . LEU A 1 320 ? 15.409 17.580 -38.486 1.00 86.75 320 LEU A CA 1
ATOM 2553 C C . LEU A 1 320 ? 14.988 16.707 -39.670 1.00 86.75 320 LEU A C 1
ATOM 2555 O O . LEU A 1 320 ? 14.838 15.507 -39.493 1.00 86.75 320 LEU A O 1
ATOM 2559 N N . ASP A 1 321 ? 14.829 17.279 -40.864 1.00 88.62 321 ASP A N 1
ATOM 2560 C CA . ASP A 1 321 ? 14.522 16.504 -42.071 1.00 88.62 321 ASP A CA 1
ATOM 2561 C C . ASP A 1 321 ? 15.651 15.520 -42.427 1.00 88.62 321 ASP A C 1
ATOM 2563 O O . ASP A 1 321 ? 15.371 14.370 -42.766 1.00 88.62 321 ASP A O 1
ATOM 2567 N N . GLU A 1 322 ? 16.916 15.929 -42.284 1.00 86.50 322 GLU A N 1
ATOM 2568 C CA . GLU A 1 322 ? 18.085 15.055 -42.460 1.00 86.50 322 GLU A CA 1
ATOM 2569 C C . GLU A 1 322 ? 18.064 13.882 -41.468 1.00 86.50 322 GLU A C 1
ATOM 2571 O O . GLU A 1 322 ? 18.112 12.721 -41.879 1.00 86.50 322 GLU A O 1
ATOM 2576 N N . ALA A 1 323 ? 17.888 14.163 -40.175 1.00 81.00 323 ALA A N 1
ATOM 2577 C CA . ALA A 1 323 ? 17.807 13.138 -39.139 1.00 81.00 323 ALA A CA 1
ATOM 2578 C C . ALA A 1 323 ? 16.613 12.186 -39.344 1.00 81.00 323 ALA A C 1
ATOM 2580 O O . ALA A 1 323 ? 16.768 10.972 -39.230 1.00 81.00 323 ALA A O 1
ATOM 2581 N N . LEU A 1 324 ? 15.440 12.710 -39.720 1.00 81.50 324 LEU A N 1
ATOM 2582 C CA . LEU A 1 324 ? 14.253 11.906 -40.035 1.00 81.50 324 LEU A CA 1
ATOM 2583 C C . LEU A 1 324 ? 14.451 11.020 -41.270 1.00 81.50 324 LEU A C 1
ATOM 2585 O O . LEU A 1 324 ? 13.875 9.936 -41.338 1.00 81.50 324 LEU A O 1
ATOM 2589 N N . SER A 1 325 ? 15.242 11.469 -42.248 1.00 83.19 325 SER A N 1
ATOM 2590 C CA . SER A 1 325 ? 15.553 10.687 -43.451 1.00 83.19 325 SER A CA 1
ATOM 2591 C C . SER A 1 325 ? 16.521 9.530 -43.190 1.00 83.19 325 SER A C 1
ATOM 2593 O O . SER A 1 325 ? 16.522 8.562 -43.947 1.00 83.19 325 SER A O 1
ATOM 2595 N N . GLY A 1 326 ? 17.307 9.614 -42.111 1.00 77.62 326 GLY A N 1
ATOM 2596 C CA . GLY A 1 326 ? 18.207 8.551 -41.663 1.00 77.62 326 GLY A CA 1
ATOM 2597 C C . GLY A 1 326 ? 17.521 7.429 -40.873 1.00 77.62 326 GLY A C 1
ATOM 2598 O O . GLY A 1 326 ? 18.136 6.386 -40.663 1.00 77.62 326 GLY A O 1
ATOM 2599 N N . LEU A 1 327 ? 16.266 7.618 -40.444 1.00 76.31 327 LEU A N 1
ATOM 2600 C CA . LEU A 1 327 ? 15.485 6.592 -39.745 1.00 76.31 327 LEU A CA 1
ATOM 2601 C C . LEU A 1 327 ? 14.991 5.513 -40.715 1.00 76.31 327 LEU A C 1
ATOM 2603 O O . LEU A 1 327 ? 14.689 5.794 -41.879 1.00 76.31 327 LEU A O 1
ATOM 2607 N N . LYS A 1 328 ? 14.831 4.276 -40.227 1.00 77.25 328 LYS A N 1
ATOM 2608 C CA . LYS A 1 328 ? 14.177 3.228 -41.025 1.0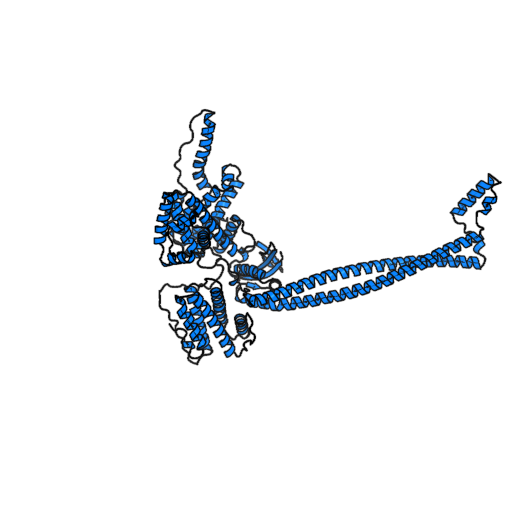0 77.25 328 LYS A CA 1
ATOM 2609 C C . LYS A 1 328 ? 12.726 3.630 -41.300 1.00 77.25 328 LYS A C 1
ATOM 2611 O O . LYS A 1 328 ? 12.053 4.203 -40.445 1.00 77.25 328 LYS A O 1
ATOM 2616 N N . GLU A 1 329 ? 12.210 3.264 -42.472 1.00 75.19 329 GLU A N 1
ATOM 2617 C CA . GLU A 1 329 ? 10.833 3.591 -42.882 1.00 75.19 329 GLU A CA 1
ATOM 2618 C C . GLU A 1 329 ? 9.788 3.116 -41.851 1.00 75.19 329 GLU A C 1
ATOM 2620 O O . GLU A 1 329 ? 8.798 3.798 -41.595 1.00 75.19 329 GLU A O 1
ATOM 2625 N N . GLU A 1 330 ? 10.034 1.981 -41.195 1.00 67.94 330 GLU A N 1
ATOM 2626 C CA . GLU A 1 330 ? 9.186 1.448 -40.122 1.00 67.94 330 GLU A CA 1
ATOM 2627 C C . GLU A 1 330 ? 9.179 2.336 -38.865 1.00 67.94 330 GLU A C 1
ATOM 2629 O O . GLU A 1 330 ? 8.115 2.607 -38.307 1.00 67.94 330 GLU A O 1
ATOM 2634 N N . GLU A 1 331 ? 10.346 2.834 -38.444 1.00 67.56 331 GLU A N 1
ATOM 2635 C CA . GLU A 1 331 ? 10.506 3.714 -37.277 1.00 67.56 331 GLU A CA 1
ATOM 2636 C C . GLU A 1 331 ? 9.826 5.062 -37.525 1.00 67.56 331 GLU A C 1
ATOM 2638 O O . GLU A 1 331 ? 9.091 5.576 -36.677 1.00 67.56 331 GLU A O 1
ATOM 2643 N N . ARG A 1 332 ? 10.003 5.601 -38.735 1.00 74.75 332 ARG A N 1
ATOM 2644 C CA . ARG A 1 332 ? 9.367 6.846 -39.160 1.00 74.75 332 ARG A CA 1
ATOM 2645 C C . ARG A 1 332 ? 7.844 6.722 -39.229 1.00 74.75 332 ARG A C 1
ATOM 2647 O O . ARG A 1 332 ? 7.147 7.592 -38.710 1.00 74.75 332 ARG A O 1
ATOM 2654 N N . ARG A 1 333 ? 7.314 5.631 -39.792 1.00 72.38 333 ARG A N 1
ATOM 2655 C CA . ARG A 1 333 ? 5.861 5.377 -39.827 1.00 72.38 333 ARG A CA 1
ATOM 2656 C C . ARG A 1 333 ? 5.270 5.157 -38.439 1.00 72.38 333 ARG A C 1
ATOM 2658 O O . ARG A 1 333 ? 4.150 5.594 -38.180 1.00 72.38 333 ARG A O 1
ATOM 2665 N N . ALA A 1 334 ? 6.000 4.497 -37.539 1.00 64.62 334 ALA A N 1
ATOM 2666 C CA . ALA A 1 334 ? 5.574 4.333 -36.153 1.00 64.62 334 ALA A CA 1
ATOM 2667 C C . ALA A 1 334 ? 5.439 5.691 -35.444 1.00 64.62 334 ALA A C 1
ATOM 2669 O O . ALA A 1 334 ? 4.465 5.912 -34.721 1.00 64.62 334 ALA A O 1
ATOM 2670 N N . LEU A 1 335 ? 6.367 6.616 -35.701 1.00 68.88 335 LEU A N 1
ATOM 2671 C CA . LEU A 1 335 ? 6.317 7.991 -35.201 1.00 68.88 335 LEU A CA 1
ATOM 2672 C C . LEU A 1 335 ? 5.156 8.791 -35.800 1.00 68.88 335 LEU A C 1
ATOM 2674 O O . LEU A 1 335 ? 4.379 9.378 -35.053 1.00 68.88 335 LEU A O 1
ATOM 2678 N N . GLU A 1 336 ? 4.988 8.763 -37.122 1.00 76.44 336 GLU A N 1
ATOM 2679 C CA . GLU A 1 336 ? 3.885 9.429 -37.833 1.00 76.44 336 GLU A CA 1
ATOM 2680 C C . GLU A 1 336 ? 2.513 8.958 -37.318 1.00 76.44 336 GLU A C 1
ATOM 2682 O O . GLU A 1 336 ? 1.663 9.776 -36.953 1.00 76.44 336 GLU A O 1
ATOM 2687 N N . LYS A 1 337 ? 2.339 7.639 -37.158 1.00 70.31 337 LYS A N 1
ATOM 2688 C CA . LYS A 1 337 ? 1.125 7.027 -36.598 1.00 70.31 337 LYS A CA 1
ATOM 2689 C C . LYS A 1 337 ? 0.883 7.426 -35.141 1.00 70.31 337 LYS A C 1
ATOM 2691 O O . LYS A 1 337 ? -0.255 7.709 -34.779 1.00 70.31 337 LYS A O 1
ATOM 2696 N N . SER A 1 338 ? 1.928 7.448 -34.312 1.00 57.62 338 SER A N 1
ATOM 2697 C CA . SER A 1 338 ? 1.812 7.806 -32.888 1.00 57.62 338 SER A CA 1
ATOM 2698 C C . SER A 1 338 ? 1.473 9.282 -32.682 1.00 57.62 338 SER A C 1
ATOM 2700 O O . SER A 1 338 ? 0.842 9.639 -31.694 1.00 57.62 338 SER A O 1
ATOM 2702 N N . LEU A 1 339 ? 1.862 10.134 -33.631 1.00 67.12 339 LEU A N 1
ATOM 2703 C CA . LEU A 1 339 ? 1.606 11.573 -33.609 1.00 67.12 339 LEU A CA 1
ATOM 2704 C C . LEU A 1 339 ? 0.328 11.978 -34.352 1.00 67.12 339 LEU A C 1
ATOM 2706 O O . LEU A 1 339 ? -0.038 13.151 -34.323 1.00 67.12 339 LEU A O 1
ATOM 2710 N N . GLY A 1 340 ? -0.346 11.030 -35.011 1.00 67.00 340 GLY A N 1
ATOM 2711 C CA . GLY A 1 340 ? -1.558 11.288 -35.786 1.00 67.00 340 GLY A CA 1
ATOM 2712 C C . GLY A 1 340 ? -1.328 12.214 -36.983 1.00 67.00 340 GLY A C 1
ATOM 2713 O O . GLY A 1 340 ? -2.216 12.996 -37.319 1.00 67.00 340 GLY A O 1
ATOM 2714 N N . VAL A 1 341 ? -0.140 12.167 -37.598 1.00 73.25 341 VAL A N 1
ATOM 2715 C CA . VAL A 1 341 ? 0.222 13.006 -38.752 1.00 73.25 341 VAL A CA 1
ATOM 2716 C C . VAL A 1 341 ? 0.504 12.154 -39.985 1.00 73.25 341 VAL A C 1
ATOM 2718 O O . VAL A 1 341 ? 1.181 11.136 -39.894 1.00 73.25 341 VAL A O 1
ATOM 2721 N N . ASP A 1 342 ? 0.039 12.608 -41.151 1.00 72.75 342 ASP A N 1
ATOM 2722 C CA . ASP A 1 342 ? 0.246 11.899 -42.426 1.00 72.75 342 ASP A CA 1
ATOM 2723 C C . ASP A 1 342 ? 1.720 11.860 -42.853 1.00 72.75 342 ASP A C 1
ATOM 2725 O O . ASP A 1 342 ? 2.151 10.947 -43.553 1.00 72.75 342 ASP A O 1
ATOM 2729 N N . ARG A 1 343 ? 2.495 12.883 -42.468 1.00 79.81 343 ARG A N 1
ATOM 2730 C CA . ARG A 1 343 ? 3.933 12.964 -42.732 1.00 79.81 343 ARG A CA 1
ATOM 2731 C C . ARG A 1 343 ? 4.633 13.819 -41.687 1.00 79.81 343 ARG A C 1
ATOM 2733 O O . ARG A 1 343 ? 4.266 14.977 -41.471 1.00 79.81 343 ARG A O 1
ATOM 2740 N N . LEU A 1 344 ? 5.698 13.284 -41.104 1.00 79.88 344 LEU A N 1
ATOM 2741 C CA . LEU A 1 344 ? 6.551 14.014 -40.178 1.00 79.88 344 LEU A CA 1
ATOM 2742 C C . LEU A 1 344 ? 7.648 14.743 -40.966 1.00 79.88 344 LEU A C 1
ATOM 2744 O O . LEU A 1 344 ? 8.352 14.138 -41.771 1.00 79.88 344 LEU A O 1
ATOM 2748 N N . THR A 1 345 ? 7.766 16.056 -40.761 1.00 86.25 345 THR A N 1
ATOM 2749 C CA . THR A 1 345 ? 8.830 16.891 -41.346 1.00 86.25 345 THR A CA 1
ATOM 2750 C C . THR A 1 345 ? 9.415 17.810 -40.282 1.00 86.25 345 THR A C 1
ATOM 2752 O O . THR A 1 345 ? 8.742 18.162 -39.305 1.00 86.25 345 THR A O 1
ATOM 2755 N N . GLY A 1 346 ? 10.649 18.258 -40.486 1.00 86.19 346 GLY A N 1
ATOM 2756 C CA . GLY A 1 346 ? 11.340 19.175 -39.592 1.00 86.19 346 GLY A CA 1
ATOM 2757 C C . GLY A 1 346 ? 10.587 20.484 -39.384 1.00 86.19 346 GLY A C 1
ATOM 2758 O O . GLY A 1 346 ? 10.548 21.012 -38.274 1.00 86.19 346 GLY A O 1
ATOM 2759 N N . THR A 1 347 ? 9.881 20.969 -40.409 1.00 84.62 347 THR A N 1
ATOM 2760 C CA . THR A 1 347 ? 9.025 22.162 -40.291 1.00 84.62 347 THR A CA 1
ATOM 2761 C C . THR A 1 347 ? 7.813 21.943 -39.377 1.00 84.62 347 THR A C 1
ATOM 2763 O O . THR A 1 347 ? 7.455 22.846 -38.616 1.00 84.62 347 THR A O 1
ATOM 2766 N N . VAL A 1 348 ? 7.200 20.753 -39.401 1.00 83.62 348 VAL A N 1
ATOM 2767 C CA . VAL A 1 348 ? 6.085 20.381 -38.510 1.00 83.62 348 VAL A CA 1
ATOM 2768 C C . VAL A 1 348 ? 6.574 20.310 -37.063 1.00 83.62 348 VAL A C 1
ATOM 2770 O O . VAL A 1 348 ? 5.962 20.912 -36.178 1.00 83.62 348 VAL A O 1
ATOM 2773 N N . ILE A 1 349 ? 7.725 19.673 -36.833 1.00 84.12 349 ILE A N 1
ATOM 2774 C CA . ILE A 1 349 ? 8.355 19.583 -35.510 1.00 84.12 349 ILE A CA 1
ATOM 2775 C C . ILE A 1 349 ? 8.742 20.978 -34.988 1.00 84.12 349 ILE A C 1
ATOM 2777 O O . ILE A 1 349 ? 8.431 21.318 -33.845 1.00 84.12 349 ILE A O 1
ATOM 2781 N N . MET A 1 350 ? 9.342 21.840 -35.818 1.00 86.56 350 MET A N 1
ATOM 2782 C CA . MET A 1 350 ? 9.706 23.206 -35.414 1.00 86.56 350 MET A CA 1
ATOM 2783 C C . MET A 1 350 ? 8.493 24.088 -35.102 1.00 86.56 350 MET A C 1
ATOM 2785 O O . MET A 1 350 ? 8.535 24.891 -34.163 1.00 86.56 350 MET A O 1
ATOM 2789 N N . LYS A 1 351 ? 7.385 23.939 -35.836 1.00 83.69 351 LYS A N 1
ATOM 2790 C CA . LYS A 1 351 ? 6.122 24.622 -35.508 1.00 83.69 351 LYS A CA 1
ATOM 2791 C C . LYS A 1 351 ? 5.539 24.132 -34.184 1.00 83.69 351 LYS A C 1
ATOM 2793 O O . LYS A 1 351 ? 5.035 24.953 -33.418 1.00 83.69 351 LYS A O 1
ATOM 2798 N N . ALA A 1 352 ? 5.652 22.839 -33.880 1.00 80.38 352 ALA A N 1
ATOM 2799 C CA . ALA A 1 352 ? 5.269 22.307 -32.577 1.00 80.38 352 ALA A CA 1
ATOM 2800 C C . ALA A 1 352 ? 6.142 22.907 -31.460 1.00 80.38 352 ALA A C 1
ATOM 2802 O O . ALA A 1 352 ? 5.607 23.513 -30.536 1.00 80.38 352 ALA A O 1
ATOM 2803 N N . LEU A 1 353 ? 7.473 22.869 -31.590 1.00 78.19 353 LEU A N 1
ATOM 2804 C CA . LEU A 1 353 ? 8.408 23.402 -30.585 1.00 78.19 353 LEU A CA 1
ATOM 2805 C C . LEU A 1 353 ? 8.226 24.900 -30.297 1.00 78.19 353 LEU A C 1
ATOM 2807 O O . LEU A 1 353 ? 8.392 25.362 -29.166 1.00 78.19 353 LEU A O 1
ATOM 2811 N N . THR A 1 354 ? 7.860 25.673 -31.317 1.00 82.44 354 THR A N 1
ATOM 2812 C CA . THR A 1 354 ? 7.614 27.117 -31.185 1.00 82.44 354 THR A CA 1
ATOM 2813 C C . THR A 1 354 ? 6.205 27.453 -30.689 1.00 82.44 354 THR A C 1
ATOM 2815 O O . THR A 1 354 ? 5.957 28.599 -30.317 1.00 82.44 354 THR A O 1
ATOM 2818 N N . GLY A 1 355 ? 5.300 26.470 -30.606 1.00 72.44 355 GLY A N 1
ATOM 2819 C CA . GLY A 1 355 ? 3.899 26.652 -30.214 1.00 72.44 355 GLY A CA 1
ATOM 2820 C C . GLY A 1 355 ? 2.992 27.179 -31.333 1.00 72.44 355 GLY A C 1
ATOM 2821 O O . GLY A 1 355 ? 1.850 27.543 -31.069 1.00 72.44 355 GLY A O 1
ATOM 2822 N N . ALA A 1 356 ? 3.477 27.213 -32.576 1.00 67.88 356 ALA A N 1
ATOM 2823 C CA . ALA A 1 356 ? 2.750 27.705 -33.747 1.00 67.88 356 ALA A CA 1
ATOM 2824 C C . ALA A 1 356 ? 1.785 26.670 -34.366 1.00 67.88 356 ALA A C 1
ATOM 2826 O O . ALA A 1 356 ? 0.993 27.024 -35.234 1.00 67.88 356 ALA A O 1
ATOM 2827 N N . ALA A 1 357 ? 1.844 25.403 -33.939 1.00 61.12 357 ALA A N 1
ATOM 2828 C CA . ALA A 1 357 ? 1.003 24.307 -34.444 1.00 61.12 357 ALA A CA 1
ATOM 2829 C C . ALA A 1 357 ? -0.314 24.087 -33.654 1.00 61.12 357 ALA A C 1
ATOM 2831 O O . ALA A 1 357 ? -1.119 23.235 -34.020 1.00 61.12 357 ALA A O 1
ATOM 2832 N N . GLY A 1 358 ? -0.562 24.880 -32.603 1.00 59.41 358 GLY A N 1
ATOM 2833 C CA . GLY A 1 358 ? -1.730 24.760 -31.721 1.00 59.41 358 GLY A CA 1
ATOM 2834 C C . GLY A 1 358 ? -1.537 23.774 -30.549 1.00 59.41 358 GLY A C 1
ATOM 2835 O O . GLY A 1 358 ? -0.518 23.085 -30.478 1.00 59.41 358 GLY A O 1
ATOM 2836 N N . PRO A 1 359 ? -2.491 23.701 -29.596 1.00 45.06 359 PRO A N 1
ATOM 2837 C CA . PRO A 1 359 ? -2.369 22.857 -28.398 1.00 45.06 359 PRO A CA 1
ATOM 2838 C C . PRO A 1 359 ? -2.358 21.346 -28.685 1.00 45.06 359 PRO A C 1
ATOM 2840 O O . PRO A 1 359 ? -1.714 20.591 -27.965 1.00 45.06 359 PRO A O 1
ATOM 2843 N N . LEU A 1 360 ? -3.041 20.900 -29.746 1.00 45.25 360 LEU A N 1
ATOM 2844 C CA . LEU A 1 360 ? -3.279 19.477 -30.020 1.00 45.25 360 LEU A CA 1
ATOM 2845 C C . LEU A 1 360 ? -2.028 18.717 -30.501 1.00 45.25 360 LEU A C 1
ATOM 2847 O O . LEU A 1 360 ? -1.858 17.558 -30.143 1.00 45.25 360 LEU A O 1
ATOM 2851 N N . SER A 1 361 ? -1.109 19.355 -31.233 1.00 56.25 361 SER A N 1
ATOM 2852 C CA . SER A 1 361 ? 0.130 18.698 -31.691 1.00 56.25 361 SER A CA 1
ATOM 2853 C C . SER A 1 361 ? 1.201 18.594 -30.599 1.00 56.25 361 SER A C 1
ATOM 2855 O O . SER A 1 361 ? 2.050 17.711 -30.642 1.00 56.25 361 SER A O 1
ATOM 2857 N N . LEU A 1 362 ? 1.190 19.515 -29.627 1.00 52.22 362 LEU A N 1
ATOM 2858 C CA . LEU A 1 362 ? 2.134 19.525 -28.506 1.00 52.22 362 LEU A CA 1
ATOM 2859 C C . LEU A 1 362 ? 1.851 18.410 -27.495 1.00 52.22 362 LEU A C 1
ATOM 2861 O O . LEU A 1 362 ? 2.792 17.843 -26.949 1.00 52.22 362 LEU A O 1
ATOM 2865 N N . ILE A 1 363 ? 0.571 18.102 -27.270 1.00 50.38 363 ILE A N 1
ATOM 2866 C CA . ILE A 1 363 ? 0.122 17.070 -26.327 1.00 50.38 363 ILE A CA 1
ATOM 2867 C C . ILE A 1 363 ? 0.524 15.672 -26.827 1.00 50.38 363 ILE A C 1
ATOM 2869 O O . ILE A 1 363 ? 1.161 14.928 -26.089 1.00 50.38 363 ILE A O 1
ATOM 2873 N N . ALA A 1 364 ? 0.284 15.363 -28.107 1.00 54.06 364 ALA A N 1
ATOM 2874 C CA . ALA A 1 364 ? 0.625 14.064 -28.699 1.00 54.06 364 ALA A CA 1
ATOM 2875 C C . ALA A 1 364 ? 2.136 13.734 -28.658 1.00 54.06 364 ALA A C 1
ATOM 2877 O O . ALA A 1 364 ? 2.521 12.576 -28.526 1.00 54.06 364 ALA A O 1
ATOM 2878 N N . LEU A 1 365 ? 3.008 14.749 -28.731 1.00 55.44 365 LEU A N 1
ATOM 2879 C CA . LEU A 1 365 ? 4.468 14.576 -28.667 1.00 55.44 365 LEU A CA 1
ATOM 2880 C C . LEU A 1 365 ? 4.964 14.187 -27.266 1.00 55.44 365 LEU A C 1
ATOM 2882 O O . LEU A 1 365 ? 5.918 13.420 -27.144 1.00 55.44 365 LEU A O 1
ATOM 2886 N N . VAL A 1 366 ? 4.327 14.706 -26.213 1.00 52.62 366 VAL A N 1
ATOM 2887 C CA . VAL A 1 366 ? 4.698 14.423 -24.814 1.00 52.62 366 VAL A CA 1
ATOM 2888 C C . VAL A 1 366 ? 4.220 13.031 -24.383 1.00 52.62 366 VAL A C 1
ATOM 2890 O O . VAL A 1 366 ? 4.862 12.393 -23.549 1.00 52.62 366 VAL A O 1
ATOM 2893 N N . GLU A 1 367 ? 3.157 12.516 -25.003 1.00 52.53 367 GLU A N 1
ATOM 2894 C CA . GLU A 1 367 ? 2.574 11.197 -24.714 1.00 52.53 367 GLU A CA 1
ATOM 2895 C C . GLU A 1 367 ? 3.332 10.013 -25.336 1.00 52.53 367 GLU A C 1
ATOM 2897 O O . GLU A 1 367 ? 3.027 8.863 -25.022 1.00 52.53 367 GLU A O 1
ATOM 2902 N N . LEU A 1 368 ? 4.351 10.251 -26.173 1.00 58.91 368 LEU A N 1
ATOM 2903 C CA . LEU A 1 368 ? 5.182 9.168 -26.704 1.00 58.91 368 LEU A CA 1
ATOM 2904 C C . LEU A 1 368 ? 5.855 8.386 -25.558 1.00 58.91 368 LEU A C 1
ATOM 2906 O O . LEU A 1 368 ? 6.470 8.972 -24.659 1.00 58.91 368 LEU A O 1
ATOM 2910 N N . THR A 1 369 ? 5.792 7.054 -25.618 1.00 54.25 369 THR A N 1
ATOM 2911 C CA . THR A 1 369 ? 6.410 6.137 -24.641 1.00 54.25 369 THR A CA 1
ATOM 2912 C C . THR A 1 369 ? 7.518 5.292 -25.277 1.00 54.25 369 THR A C 1
ATOM 2914 O O . THR A 1 369 ? 7.395 4.876 -26.430 1.00 54.25 369 THR A O 1
ATOM 2917 N N . GLY A 1 370 ? 8.576 4.980 -24.519 1.00 58.34 370 GLY A N 1
ATOM 2918 C CA . GLY A 1 370 ? 9.633 4.045 -24.931 1.00 58.34 370 GLY A CA 1
ATOM 2919 C C . GLY A 1 370 ? 10.538 4.581 -26.048 1.00 58.34 370 GLY A C 1
ATOM 2920 O O . GLY A 1 370 ? 10.901 5.760 -26.057 1.00 58.34 370 GLY A O 1
ATOM 2921 N N . PHE A 1 371 ? 10.890 3.716 -27.004 1.00 58.97 371 PHE A N 1
ATOM 2922 C CA . PHE A 1 371 ? 11.882 4.002 -28.050 1.00 58.97 371 PHE A CA 1
ATOM 2923 C C . PHE A 1 371 ? 11.466 5.116 -29.033 1.00 58.97 371 PHE A C 1
ATOM 2925 O O . PHE A 1 371 ? 12.305 5.890 -29.482 1.00 58.97 371 PHE A O 1
ATOM 2932 N N . GLY A 1 372 ? 10.170 5.278 -29.328 1.00 67.06 372 GLY A N 1
ATOM 2933 C CA . GLY A 1 372 ? 9.698 6.379 -30.185 1.00 67.06 372 GLY A CA 1
ATOM 2934 C C . GLY A 1 372 ? 9.887 7.757 -29.536 1.00 67.06 372 GLY A C 1
ATOM 2935 O O . GLY A 1 372 ? 10.303 8.712 -30.191 1.00 67.06 372 GLY A O 1
ATOM 2936 N N . ALA A 1 373 ? 9.653 7.852 -28.223 1.00 64.38 373 ALA A N 1
ATOM 2937 C CA . ALA A 1 373 ? 9.906 9.071 -27.457 1.00 64.38 373 ALA A CA 1
ATOM 2938 C C . ALA A 1 373 ? 11.396 9.421 -27.442 1.00 64.38 373 ALA A C 1
ATOM 2940 O O . ALA A 1 373 ? 11.765 10.586 -27.587 1.00 64.38 373 ALA A O 1
ATOM 2941 N N . TYR A 1 374 ? 12.240 8.395 -27.303 1.00 67.19 374 TYR A N 1
ATOM 2942 C CA . TYR A 1 374 ? 13.688 8.519 -27.390 1.00 67.19 374 TYR A CA 1
ATOM 2943 C C . TYR A 1 374 ? 14.121 9.076 -28.741 1.00 67.19 374 TYR A C 1
ATOM 2945 O O . TYR A 1 374 ? 14.704 10.155 -28.767 1.00 67.19 374 TYR A O 1
ATOM 2953 N N . LEU A 1 375 ? 13.767 8.411 -29.846 1.00 68.81 375 LEU A N 1
ATOM 2954 C CA . LEU A 1 375 ? 14.137 8.837 -31.199 1.00 68.81 375 LEU A CA 1
ATOM 2955 C C . LEU A 1 375 ? 13.698 10.272 -31.505 1.00 68.81 375 LEU A C 1
ATOM 2957 O O . LEU A 1 375 ? 14.454 11.046 -32.091 1.00 68.81 375 LEU A O 1
ATOM 2961 N N . MET A 1 376 ? 12.490 10.658 -31.091 1.00 73.31 376 MET A N 1
ATOM 2962 C CA . MET A 1 376 ? 12.011 12.027 -31.294 1.00 73.31 376 MET A CA 1
ATOM 2963 C C . MET A 1 376 ? 12.810 13.036 -30.493 1.00 73.31 376 MET A C 1
ATOM 2965 O O . MET A 1 376 ? 13.217 14.069 -31.025 1.00 73.31 376 MET A O 1
ATOM 2969 N N . LEU A 1 377 ? 13.034 12.754 -29.212 1.00 71.38 377 LEU A N 1
ATOM 2970 C CA . LEU A 1 377 ? 13.741 13.672 -28.338 1.00 71.38 377 LEU A CA 1
ATOM 2971 C C . LEU A 1 377 ? 15.216 13.782 -28.730 1.00 71.38 377 LEU A C 1
ATOM 2973 O O . LEU A 1 377 ? 15.759 14.884 -28.702 1.00 71.38 377 LEU A O 1
ATOM 2977 N N . THR A 1 378 ? 15.844 12.685 -29.156 1.00 70.69 378 THR A N 1
ATOM 2978 C CA . THR A 1 378 ? 17.228 12.686 -29.641 1.00 70.69 378 THR A CA 1
ATOM 2979 C C . THR A 1 378 ? 17.372 13.492 -30.916 1.00 70.69 378 THR A C 1
ATOM 2981 O O . THR A 1 378 ? 18.220 14.382 -30.979 1.00 70.69 378 THR A O 1
ATOM 2984 N N . THR A 1 379 ? 16.474 13.276 -31.874 1.00 74.62 379 THR A N 1
ATOM 2985 C CA . THR A 1 379 ? 16.421 14.014 -33.139 1.00 74.62 379 THR A CA 1
ATOM 2986 C C . THR A 1 379 ? 16.199 15.510 -32.906 1.00 74.62 379 THR A C 1
ATOM 2988 O O . THR A 1 379 ? 16.918 16.350 -33.453 1.00 74.62 379 THR A O 1
ATOM 2991 N N . VAL A 1 380 ? 15.245 15.860 -32.037 1.00 76.44 380 VAL A N 1
ATOM 2992 C CA . VAL A 1 380 ? 14.930 17.252 -31.691 1.00 76.44 380 VAL A CA 1
ATOM 2993 C C . VAL A 1 380 ? 16.073 17.943 -30.976 1.00 76.44 380 VAL A C 1
ATOM 2995 O O . VAL A 1 380 ? 16.469 19.038 -31.376 1.00 76.44 380 VAL A O 1
ATOM 2998 N N . LEU A 1 381 ? 16.609 17.327 -29.927 1.00 69.75 381 LEU A N 1
ATOM 2999 C CA . LEU A 1 381 ? 17.704 17.917 -29.173 1.00 69.75 381 LEU A CA 1
ATOM 3000 C C . LEU A 1 381 ? 18.945 18.054 -30.054 1.00 69.75 381 LEU A C 1
ATOM 3002 O O . LEU A 1 381 ? 19.546 19.122 -30.056 1.00 69.75 381 LEU A O 1
ATOM 3006 N N . HIS A 1 382 ? 19.284 17.047 -30.861 1.00 73.00 382 HIS A N 1
ATOM 3007 C CA . HIS A 1 382 ? 20.403 17.146 -31.793 1.00 73.00 382 HIS A CA 1
ATOM 3008 C C . HIS A 1 382 ? 20.234 18.349 -32.733 1.00 73.00 382 HIS A C 1
ATOM 3010 O O . HIS A 1 382 ? 21.076 19.245 -32.758 1.00 73.00 382 HIS A O 1
ATOM 3016 N N . ALA A 1 383 ? 19.098 18.458 -33.425 1.00 73.81 383 ALA A N 1
ATOM 3017 C CA . ALA A 1 383 ? 18.877 19.549 -34.368 1.00 73.81 383 ALA A CA 1
ATOM 3018 C C . ALA A 1 383 ? 18.844 20.937 -33.702 1.00 73.81 383 ALA A C 1
ATOM 3020 O O . ALA A 1 383 ? 19.433 21.888 -34.227 1.00 73.81 383 ALA A O 1
ATOM 3021 N N . VAL A 1 384 ? 18.193 21.073 -32.542 1.00 65.88 384 VAL A N 1
ATOM 3022 C CA . VAL A 1 384 ? 18.115 22.342 -31.800 1.00 65.88 384 VAL A CA 1
ATOM 3023 C C . VAL A 1 384 ? 19.498 22.742 -31.282 1.00 65.88 384 VAL A C 1
ATOM 3025 O O . VAL A 1 384 ? 19.953 23.857 -31.536 1.00 65.88 384 VAL A O 1
ATOM 3028 N N . PHE A 1 385 ? 20.214 21.844 -30.608 1.00 60.78 385 PHE A N 1
ATOM 3029 C CA . PHE A 1 385 ? 21.497 22.180 -29.992 1.00 60.78 385 PHE A CA 1
ATOM 3030 C C . PHE A 1 385 ? 22.625 22.352 -31.009 1.00 60.78 385 PHE A C 1
ATOM 3032 O O . PHE A 1 385 ? 23.420 23.278 -30.858 1.00 60.78 385 PHE A O 1
ATOM 3039 N N . THR A 1 386 ? 22.676 21.558 -32.080 1.00 63.94 386 THR A N 1
ATOM 3040 C CA . THR A 1 386 ? 23.639 21.777 -33.174 1.00 63.94 386 THR A CA 1
ATOM 3041 C C . THR A 1 386 ? 23.385 23.107 -33.881 1.00 63.94 386 THR A C 1
ATOM 3043 O O . THR A 1 386 ? 24.328 23.786 -34.288 1.00 63.94 386 THR A O 1
ATOM 3046 N N . THR A 1 387 ? 22.125 23.541 -33.978 1.00 66.81 387 THR A N 1
ATOM 3047 C CA . THR A 1 387 ? 21.793 24.870 -34.512 1.00 66.81 387 THR A CA 1
ATOM 3048 C C . THR A 1 387 ? 22.214 25.995 -33.584 1.00 66.81 387 THR A C 1
ATOM 3050 O O . THR A 1 387 ? 22.765 26.982 -34.058 1.00 66.81 387 THR A O 1
ATOM 3053 N N . MET A 1 388 ? 22.039 25.821 -32.277 1.00 59.09 388 MET A N 1
ATOM 3054 C CA . MET A 1 388 ? 22.477 26.796 -31.282 1.00 59.09 388 MET A CA 1
ATOM 3055 C C . MET A 1 388 ? 24.009 26.905 -31.181 1.00 59.09 388 MET A C 1
ATOM 3057 O O . MET A 1 388 ? 24.542 28.003 -31.044 1.00 59.09 388 MET A O 1
ATOM 3061 N N . LEU A 1 389 ? 24.714 25.771 -31.167 1.00 54.97 389 LEU A N 1
ATOM 3062 C CA . LEU A 1 389 ? 26.131 25.696 -30.791 1.00 54.97 389 LEU A CA 1
ATOM 3063 C C . LEU A 1 389 ? 27.082 25.646 -31.993 1.00 54.97 389 LEU A C 1
ATOM 3065 O O . LEU A 1 389 ? 28.284 25.828 -31.817 1.00 54.97 389 LEU A O 1
ATOM 3069 N N . GLY A 1 390 ? 26.568 25.389 -33.198 1.00 53.34 390 GLY A N 1
ATOM 3070 C CA . GLY A 1 390 ? 27.370 25.298 -34.421 1.00 53.34 390 GLY A CA 1
ATOM 3071 C C . GLY A 1 390 ? 28.287 24.069 -34.499 1.00 53.34 390 GLY A C 1
ATOM 3072 O O . GLY A 1 390 ? 29.096 23.987 -35.416 1.00 53.34 390 GLY A O 1
ATOM 3073 N N . ILE A 1 391 ? 28.162 23.125 -33.560 1.00 52.75 391 ILE A N 1
ATOM 3074 C CA . ILE A 1 391 ? 28.942 21.881 -33.475 1.00 52.75 391 ILE A CA 1
ATOM 3075 C C . ILE A 1 391 ? 28.016 20.678 -33.264 1.00 52.75 391 ILE A C 1
ATOM 3077 O O . ILE A 1 391 ? 26.953 20.814 -32.648 1.00 52.75 391 ILE A O 1
ATOM 3081 N N . THR A 1 392 ? 28.423 19.508 -33.757 1.00 56.09 392 THR A N 1
ATOM 3082 C CA . THR A 1 392 ? 27.762 18.208 -33.550 1.00 56.09 392 THR A CA 1
ATOM 3083 C C . THR A 1 392 ? 28.446 17.457 -32.407 1.00 56.09 392 THR A C 1
ATOM 3085 O O . THR A 1 392 ? 29.623 17.130 -32.515 1.00 56.09 392 THR A O 1
ATOM 3088 N N . LEU A 1 393 ? 27.723 17.186 -31.323 1.00 50.56 393 LEU A N 1
ATOM 3089 C CA . LEU A 1 393 ? 28.185 16.434 -30.156 1.00 50.56 393 LEU A CA 1
ATOM 3090 C C . LEU A 1 393 ? 27.361 15.144 -30.008 1.00 50.56 393 LEU A C 1
ATOM 3092 O O . LEU A 1 393 ? 26.205 15.103 -30.449 1.00 50.56 393 LEU A O 1
ATOM 3096 N N . PRO A 1 394 ? 27.908 14.103 -29.360 1.00 53.59 394 PRO A N 1
ATOM 3097 C CA . PRO A 1 394 ? 27.129 12.947 -28.941 1.00 53.59 394 PRO A CA 1
ATOM 3098 C C . PRO A 1 394 ? 25.884 13.354 -28.143 1.00 53.59 394 PRO A C 1
ATOM 3100 O O . PRO A 1 394 ? 25.919 14.258 -27.302 1.00 53.59 394 PRO A O 1
ATOM 3103 N N . PHE A 1 395 ? 24.770 12.663 -28.393 1.00 53.00 395 PHE A N 1
ATOM 3104 C CA . PHE A 1 395 ? 23.449 13.008 -27.861 1.00 53.00 395 PHE A CA 1
ATOM 3105 C C . PHE A 1 395 ? 23.420 13.192 -26.329 1.00 53.00 395 PHE A C 1
ATOM 3107 O O . PHE A 1 395 ? 22.813 14.133 -25.810 1.00 53.00 395 PHE A O 1
ATOM 3114 N N . SER A 1 396 ? 24.143 12.342 -25.604 1.00 47.53 396 SER A N 1
ATOM 3115 C CA . SER A 1 396 ? 24.215 12.353 -24.141 1.00 47.53 396 SER A CA 1
ATOM 3116 C C . SER A 1 396 ? 24.865 13.627 -23.569 1.00 47.53 396 SER A C 1
ATOM 3118 O O . SER A 1 396 ? 24.546 14.043 -22.449 1.00 47.53 396 SER A O 1
ATOM 3120 N N . ILE A 1 397 ? 25.716 14.313 -24.342 1.00 48.66 397 ILE A N 1
ATOM 3121 C CA . ILE A 1 397 ? 26.352 15.577 -23.938 1.00 48.66 397 ILE A CA 1
ATOM 3122 C C . ILE A 1 397 ? 25.318 16.709 -23.914 1.00 48.66 397 ILE A C 1
ATOM 3124 O O . ILE A 1 397 ? 25.311 17.528 -22.992 1.00 48.66 397 ILE A O 1
ATOM 3128 N N . TYR A 1 398 ? 24.383 16.722 -24.870 1.00 55.31 398 TYR A N 1
ATOM 3129 C CA . TYR A 1 398 ? 23.323 17.728 -24.941 1.00 55.31 398 TYR A CA 1
ATOM 3130 C C . TYR A 1 398 ? 22.279 17.566 -23.832 1.00 55.31 398 TYR A C 1
ATOM 3132 O O . TYR A 1 398 ? 21.845 18.565 -23.260 1.00 55.31 398 TYR A O 1
ATOM 3140 N N . THR A 1 399 ? 21.917 16.338 -23.452 1.00 53.09 399 THR A N 1
ATOM 3141 C CA . THR A 1 399 ? 21.002 16.084 -22.320 1.00 53.09 399 THR A CA 1
ATOM 3142 C C . THR A 1 399 ? 21.644 16.428 -20.974 1.00 53.09 399 THR A C 1
ATOM 3144 O O . THR A 1 399 ? 20.997 17.017 -20.095 1.00 53.09 399 THR A O 1
ATOM 3147 N N . GLY A 1 400 ? 22.942 16.139 -20.827 1.00 49.25 400 GLY A N 1
ATOM 3148 C CA . GLY A 1 400 ? 23.746 16.563 -19.682 1.00 49.25 400 GLY A CA 1
ATOM 3149 C C . GLY A 1 400 ? 23.811 18.089 -19.561 1.00 49.25 400 GLY A C 1
ATOM 3150 O O . GLY A 1 400 ? 23.492 18.631 -18.505 1.00 49.25 400 GLY A O 1
ATOM 3151 N N . ALA A 1 401 ? 24.134 18.794 -20.651 1.00 45.44 401 ALA A N 1
ATOM 3152 C CA . ALA A 1 401 ? 24.279 20.251 -20.680 1.00 45.44 401 ALA A CA 1
ATOM 3153 C C . ALA A 1 401 ? 22.945 21.014 -20.558 1.00 45.44 401 ALA A C 1
ATOM 3155 O O . ALA A 1 401 ? 22.864 21.976 -19.794 1.00 45.44 401 ALA A O 1
ATOM 3156 N N . ALA A 1 402 ? 21.880 20.584 -21.246 1.00 47.81 402 ALA A N 1
ATOM 3157 C CA . ALA A 1 402 ? 20.557 21.220 -21.196 1.00 47.81 402 ALA A CA 1
ATOM 3158 C C . ALA A 1 402 ? 19.945 21.176 -19.788 1.00 47.81 402 ALA A C 1
ATOM 3160 O O . ALA A 1 402 ? 19.416 22.171 -19.284 1.00 47.81 402 ALA A O 1
ATOM 3161 N N . SER A 1 403 ? 20.062 20.026 -19.121 1.00 50.00 403 SER A N 1
ATOM 3162 C CA . SER A 1 403 ? 19.531 19.835 -17.771 1.00 50.00 403 SER A CA 1
ATOM 3163 C C . SER A 1 403 ? 20.337 20.601 -16.708 1.00 50.00 403 SER A C 1
ATOM 3165 O O . SER A 1 403 ? 19.750 21.139 -15.766 1.00 50.00 403 SER A O 1
ATOM 3167 N N . LEU A 1 404 ? 21.658 20.733 -16.887 1.00 48.19 404 LEU A N 1
ATOM 3168 C CA . LEU A 1 404 ? 22.525 21.571 -16.049 1.00 48.19 404 LEU A CA 1
ATOM 3169 C C . LEU A 1 404 ? 22.239 23.071 -16.249 1.00 48.19 404 LEU A C 1
ATOM 3171 O O . LEU A 1 404 ? 22.228 23.838 -15.289 1.00 48.19 404 LEU A O 1
ATOM 3175 N N . LEU A 1 405 ? 21.955 23.497 -17.481 1.00 43.78 405 LEU A N 1
ATOM 3176 C CA . LEU A 1 405 ? 21.656 24.892 -17.808 1.00 43.78 405 LEU A CA 1
ATOM 3177 C C . LEU A 1 405 ? 20.298 25.336 -17.243 1.00 43.78 405 LEU A C 1
ATOM 3179 O O . LEU A 1 405 ? 20.178 26.449 -16.735 1.00 43.78 405 LEU A O 1
ATOM 3183 N N . SER A 1 406 ? 19.298 24.453 -17.245 1.00 49.22 406 SER A N 1
ATOM 3184 C CA . SER A 1 406 ? 18.005 24.664 -16.572 1.00 49.22 406 SER A CA 1
ATOM 3185 C C . SER A 1 406 ? 18.167 24.813 -15.049 1.00 49.22 406 SER A C 1
ATOM 3187 O O . SER A 1 406 ? 17.606 25.719 -14.433 1.00 49.22 406 SER A O 1
ATOM 3189 N N . PHE A 1 407 ? 19.024 23.983 -14.441 1.00 47.72 407 PHE A N 1
ATOM 3190 C CA . PHE A 1 407 ? 19.387 24.081 -13.024 1.00 47.72 407 PHE A CA 1
ATOM 3191 C C . PHE A 1 407 ? 20.047 25.429 -12.675 1.00 47.72 407 PHE A C 1
ATOM 3193 O O . PHE A 1 407 ? 19.692 26.071 -11.684 1.00 47.72 407 PHE A O 1
ATOM 3200 N N . LEU A 1 408 ? 20.967 25.891 -13.522 1.00 39.12 408 LEU A N 1
ATOM 3201 C CA . LEU A 1 408 ? 21.742 27.116 -13.306 1.00 39.12 408 LEU A CA 1
ATOM 3202 C C . LEU A 1 408 ? 20.982 28.403 -13.632 1.00 39.12 408 LEU A C 1
ATOM 3204 O O . LEU A 1 408 ? 21.274 29.451 -13.062 1.00 39.12 408 LEU A O 1
ATOM 3208 N N . THR A 1 409 ? 20.005 28.331 -14.532 1.00 41.91 409 THR A N 1
ATOM 3209 C CA . THR A 1 409 ? 19.120 29.459 -14.864 1.00 41.91 409 THR A CA 1
ATOM 3210 C C . THR A 1 409 ? 17.893 29.537 -13.949 1.00 41.91 409 THR A C 1
ATOM 3212 O O . THR A 1 409 ? 17.197 30.555 -13.948 1.00 41.91 409 THR A O 1
ATOM 3215 N N . GLY A 1 410 ? 17.649 28.500 -13.140 1.00 43.78 410 GLY A N 1
ATOM 3216 C CA . GLY A 1 410 ? 16.609 28.454 -12.115 1.00 43.78 410 GLY A CA 1
ATOM 3217 C C . GLY A 1 410 ? 17.000 29.133 -10.788 1.00 43.78 410 GLY A C 1
ATOM 3218 O O . GLY A 1 410 ? 18.156 29.508 -10.585 1.00 43.78 410 GLY A O 1
ATOM 3219 N N . PRO A 1 411 ? 16.055 29.278 -9.835 1.00 43.47 411 PRO A N 1
ATOM 3220 C CA . PRO A 1 411 ? 16.267 30.017 -8.581 1.00 43.47 411 PRO A CA 1
ATOM 3221 C C . PRO A 1 411 ? 17.448 29.514 -7.735 1.00 43.47 411 PRO A C 1
ATOM 3223 O O . PRO A 1 411 ? 18.090 30.295 -7.040 1.00 43.47 411 PRO A O 1
ATOM 3226 N N . VAL A 1 412 ? 17.755 28.214 -7.806 1.00 45.88 412 VAL A N 1
ATOM 3227 C CA . VAL A 1 412 ? 18.861 27.591 -7.063 1.00 45.88 412 VAL A CA 1
ATOM 3228 C C . VAL A 1 412 ? 20.225 27.928 -7.675 1.00 45.88 412 VAL A C 1
ATOM 3230 O O . VAL A 1 412 ? 21.167 28.214 -6.939 1.00 45.88 412 VAL A O 1
ATOM 3233 N N . GLY A 1 413 ? 20.321 27.997 -9.006 1.00 44.56 413 GLY A N 1
ATOM 3234 C CA . GLY A 1 413 ? 21.518 28.464 -9.709 1.00 44.56 413 GLY A CA 1
ATOM 3235 C C . GLY A 1 413 ? 21.871 29.919 -9.397 1.00 44.56 413 GLY A C 1
ATOM 3236 O O . GLY A 1 413 ? 23.037 30.234 -9.156 1.00 44.56 413 GLY A O 1
ATOM 3237 N N . TRP A 1 414 ? 20.861 30.789 -9.287 1.00 47.69 414 TRP A N 1
ATOM 3238 C CA . TRP A 1 414 ? 21.034 32.176 -8.837 1.00 47.69 414 TRP A CA 1
ATOM 3239 C C . TRP A 1 414 ? 21.506 32.279 -7.382 1.00 47.69 414 TRP A C 1
ATOM 3241 O O . TRP A 1 414 ? 22.359 33.109 -7.078 1.00 47.69 414 TRP A O 1
ATOM 3251 N N . LEU A 1 415 ? 20.999 31.423 -6.489 1.00 47.25 415 LEU A N 1
ATOM 3252 C CA . LEU A 1 415 ? 21.427 31.380 -5.084 1.00 47.25 415 LEU A CA 1
ATOM 3253 C C . LEU A 1 415 ? 22.886 30.918 -4.931 1.00 47.25 415 LEU A C 1
ATOM 3255 O O . LEU A 1 415 ? 23.611 31.457 -4.099 1.00 47.25 415 LEU A O 1
ATOM 3259 N N . LEU A 1 416 ? 23.348 29.987 -5.774 1.00 48.62 416 LEU A N 1
ATOM 3260 C CA . LEU A 1 416 ? 24.747 29.542 -5.805 1.00 48.62 416 LEU A CA 1
ATOM 3261 C C . LEU A 1 416 ? 25.709 30.609 -6.358 1.00 48.62 416 LEU A C 1
ATOM 3263 O O . LEU A 1 416 ? 26.871 30.642 -5.954 1.00 48.62 416 LEU A O 1
ATOM 3267 N N . ALA A 1 417 ? 25.237 31.496 -7.239 1.00 50.25 417 ALA A N 1
ATOM 3268 C CA . ALA A 1 417 ? 26.047 32.538 -7.874 1.00 50.25 417 ALA A CA 1
ATOM 3269 C C . ALA A 1 417 ? 26.382 33.740 -6.962 1.00 50.25 417 ALA A C 1
ATOM 3271 O O . ALA A 1 417 ? 27.284 34.508 -7.290 1.00 50.25 417 ALA A O 1
ATOM 3272 N N . VAL A 1 418 ? 25.686 33.918 -5.829 1.00 49.94 418 VAL A N 1
ATOM 3273 C CA . VAL A 1 418 ? 25.832 35.101 -4.948 1.00 49.94 418 VAL A CA 1
ATOM 3274 C C . VAL A 1 418 ? 26.795 34.870 -3.757 1.00 49.94 418 VAL A C 1
ATOM 3276 O O . VAL A 1 418 ? 27.264 35.837 -3.165 1.00 49.94 418 VAL A O 1
ATOM 3279 N N . GLY A 1 419 ? 27.191 33.622 -3.455 1.00 47.84 419 GLY A N 1
ATOM 3280 C CA . GLY A 1 419 ? 28.066 33.254 -2.313 1.00 47.84 419 GLY A CA 1
ATOM 3281 C C . GLY A 1 419 ? 27.348 33.355 -0.947 1.00 47.84 419 GLY A C 1
ATOM 3282 O O . GLY A 1 419 ? 26.414 34.129 -0.798 1.00 47.84 419 GLY A O 1
ATOM 3283 N N . PHE A 1 420 ? 27.644 32.615 0.131 1.00 43.84 420 PHE A N 1
ATOM 3284 C CA . PHE A 1 420 ? 28.735 31.713 0.519 1.00 43.84 420 PHE A CA 1
ATOM 3285 C C . PHE A 1 420 ? 28.169 30.639 1.484 1.00 43.84 420 PHE A C 1
ATOM 3287 O O . PHE A 1 420 ? 27.304 30.931 2.311 1.00 43.84 420 PHE A O 1
ATOM 3294 N N . GLY A 1 421 ? 28.680 29.404 1.431 1.00 45.47 421 GLY A N 1
ATOM 3295 C CA . GLY A 1 421 ? 28.448 28.368 2.451 1.00 45.47 421 GLY A CA 1
ATOM 3296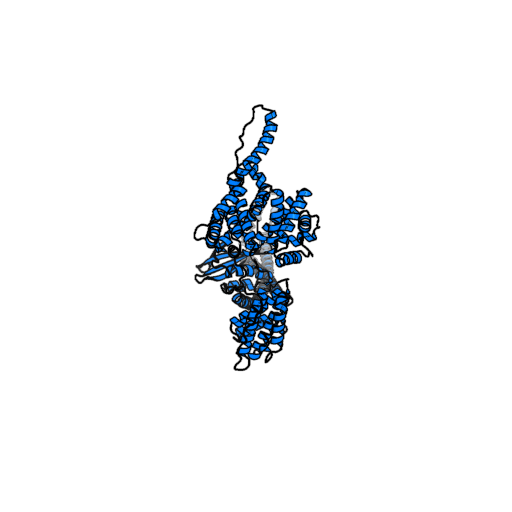 C C . GLY A 1 421 ? 28.666 26.951 1.913 1.00 45.47 421 GLY A C 1
ATOM 3297 O O . GLY A 1 421 ? 28.033 26.571 0.931 1.00 45.47 421 GLY A O 1
ATOM 3298 N N . GLY A 1 422 ? 29.521 26.144 2.558 1.00 50.75 422 GLY A N 1
ATOM 3299 C CA . GLY A 1 422 ? 29.835 24.767 2.121 1.00 50.75 422 GLY A CA 1
ATOM 3300 C C . GLY A 1 422 ? 28.602 23.864 1.960 1.00 50.75 422 GLY A C 1
ATOM 3301 O O . GLY A 1 422 ? 28.547 23.033 1.059 1.00 50.75 422 GLY A O 1
ATOM 3302 N N . PHE A 1 423 ? 27.555 24.122 2.748 1.00 52.47 423 PHE A N 1
ATOM 3303 C CA . PHE A 1 423 ? 26.240 23.490 2.620 1.00 52.47 423 PHE A CA 1
ATOM 3304 C C . PHE A 1 423 ? 25.557 23.747 1.264 1.00 52.47 423 PHE A C 1
ATOM 3306 O O . PHE A 1 423 ? 24.880 22.868 0.734 1.00 52.47 423 PHE A O 1
ATOM 3313 N N . GLN A 1 424 ? 25.737 24.933 0.676 1.00 55.81 424 GLN A N 1
ATOM 3314 C CA . GLN A 1 424 ? 25.154 25.285 -0.621 1.00 55.81 424 GLN A CA 1
ATOM 3315 C C . GLN A 1 424 ? 25.901 24.590 -1.768 1.00 55.81 424 GLN A C 1
ATOM 3317 O O . GLN A 1 424 ? 25.263 24.024 -2.650 1.00 55.81 424 GLN A O 1
ATOM 3322 N N . LEU A 1 425 ? 27.236 24.514 -1.706 1.00 58.47 425 LEU A N 1
ATOM 3323 C CA . LEU A 1 425 ? 28.044 23.740 -2.664 1.00 58.47 425 LEU A CA 1
ATOM 3324 C C . LEU A 1 425 ? 27.711 22.241 -2.620 1.00 58.47 425 LEU A C 1
ATOM 3326 O O . LEU A 1 425 ? 27.606 21.591 -3.664 1.00 58.47 425 LEU A O 1
ATOM 3330 N N . GLN A 1 426 ? 27.488 21.698 -1.421 1.00 61.78 426 GLN A N 1
ATOM 3331 C CA . GLN A 1 426 ? 27.058 20.313 -1.238 1.00 61.78 426 GLN A CA 1
ATOM 3332 C C . GLN A 1 426 ? 25.659 20.070 -1.823 1.00 61.78 426 GLN A C 1
ATOM 3334 O O . GLN A 1 426 ? 25.457 19.079 -2.522 1.00 61.78 426 GLN A O 1
ATOM 3339 N N . LYS A 1 427 ? 24.709 20.990 -1.605 1.00 65.56 427 LYS A N 1
ATOM 3340 C CA . LYS A 1 427 ? 23.374 20.939 -2.224 1.00 65.56 427 LYS A CA 1
ATOM 3341 C C . LYS A 1 427 ? 23.427 21.009 -3.749 1.00 65.56 427 LYS A C 1
ATOM 3343 O O . LYS A 1 427 ? 22.808 20.172 -4.393 1.00 65.56 427 LYS A O 1
ATOM 3348 N N . GLY A 1 428 ? 24.210 21.929 -4.314 1.00 63.28 428 GLY A N 1
ATOM 3349 C CA . GLY A 1 428 ? 24.369 22.048 -5.765 1.00 63.28 428 GLY A CA 1
ATOM 3350 C C . GLY A 1 428 ? 24.997 20.801 -6.391 1.00 63.28 428 GLY A C 1
ATOM 3351 O O . GLY A 1 428 ? 24.532 20.318 -7.419 1.00 63.28 428 GLY A O 1
ATOM 3352 N N . THR A 1 429 ? 25.997 20.209 -5.730 1.00 66.81 429 THR A N 1
ATOM 3353 C CA . THR A 1 429 ? 26.589 18.929 -6.160 1.00 66.81 429 THR A CA 1
ATOM 3354 C C . THR A 1 429 ? 25.568 17.790 -6.095 1.00 66.81 429 THR A C 1
ATOM 3356 O O . THR A 1 429 ? 25.482 16.982 -7.018 1.00 66.81 429 THR A O 1
ATOM 3359 N N . LEU A 1 430 ? 24.757 17.740 -5.034 1.00 72.38 430 LEU A N 1
ATOM 3360 C CA . LEU A 1 430 ? 23.703 16.740 -4.863 1.00 72.38 430 LEU A CA 1
ATOM 3361 C C . LEU A 1 430 ? 22.604 16.868 -5.929 1.00 72.38 430 LEU A C 1
ATOM 3363 O O . LEU A 1 430 ? 22.145 15.859 -6.456 1.00 72.38 430 LEU A O 1
ATOM 3367 N N . GLU A 1 431 ? 22.187 18.085 -6.272 1.00 69.19 431 GLU A N 1
ATOM 3368 C CA . GLU A 1 431 ? 21.184 18.330 -7.315 1.00 69.19 431 GLU A CA 1
ATOM 3369 C C . GLU A 1 431 ? 21.704 17.975 -8.710 1.00 69.19 431 GLU A C 1
ATOM 3371 O O . GLU A 1 431 ? 20.985 17.324 -9.469 1.00 69.19 431 GLU A O 1
ATOM 3376 N N . ILE A 1 432 ? 22.966 18.296 -9.022 1.00 70.56 432 ILE A N 1
ATOM 3377 C CA . ILE A 1 432 ? 23.628 17.841 -10.257 1.00 70.56 432 ILE A CA 1
ATOM 3378 C C . ILE A 1 432 ? 23.681 16.311 -10.304 1.00 70.56 432 ILE A C 1
ATOM 3380 O O . ILE A 1 432 ? 23.331 15.719 -11.324 1.00 70.56 432 ILE A O 1
ATOM 3384 N N . ASN A 1 433 ? 24.062 15.658 -9.202 1.00 79.69 433 ASN A N 1
ATOM 3385 C CA . ASN A 1 433 ? 24.099 14.199 -9.131 1.00 79.69 433 ASN A CA 1
ATOM 3386 C C . ASN A 1 433 ? 22.715 13.596 -9.377 1.00 79.69 433 ASN A C 1
ATOM 3388 O O . ASN A 1 433 ? 22.571 12.768 -10.268 1.00 79.69 433 ASN A O 1
ATOM 3392 N N . ARG A 1 434 ? 21.678 14.048 -8.665 1.00 84.88 434 ARG A N 1
ATOM 3393 C CA . ARG A 1 434 ? 20.293 13.569 -8.846 1.00 84.88 434 ARG A CA 1
ATOM 3394 C C . ARG A 1 434 ? 19.787 13.762 -10.269 1.00 84.88 434 ARG A C 1
ATOM 3396 O O . ARG A 1 434 ? 19.067 12.916 -10.789 1.00 84.88 434 ARG A O 1
ATOM 3403 N N . ASN A 1 435 ? 20.182 14.862 -10.897 1.00 77.44 435 ASN A N 1
ATOM 3404 C CA . ASN A 1 435 ? 19.853 15.148 -12.279 1.00 77.44 435 ASN A CA 1
ATOM 3405 C C . ASN A 1 435 ? 20.517 14.158 -13.256 1.00 77.44 435 ASN A C 1
ATOM 3407 O O . ASN A 1 435 ? 19.855 13.650 -14.159 1.00 77.44 435 ASN A O 1
ATOM 3411 N N . LEU A 1 436 ? 21.795 13.830 -13.045 1.00 79.81 436 LEU A N 1
ATOM 3412 C CA . LEU A 1 436 ? 22.499 12.805 -13.825 1.00 79.81 436 LEU A CA 1
ATOM 3413 C C . LEU A 1 436 ? 21.912 11.407 -13.594 1.00 79.81 436 LEU A C 1
ATOM 3415 O O . LEU A 1 436 ? 21.775 10.640 -14.539 1.00 79.81 436 LEU A O 1
ATOM 3419 N N . LEU A 1 437 ? 21.494 11.089 -12.368 1.00 88.38 437 LEU A N 1
ATOM 3420 C CA . LEU A 1 437 ? 20.794 9.836 -12.072 1.00 88.38 437 LEU A CA 1
ATOM 3421 C C . LEU A 1 437 ? 19.450 9.744 -12.811 1.00 88.38 437 LEU A C 1
ATOM 3423 O O . LEU A 1 437 ? 19.133 8.704 -13.383 1.00 88.38 437 LEU A O 1
ATOM 3427 N N . ALA A 1 438 ? 18.688 10.840 -12.861 1.00 85.94 438 ALA A N 1
ATOM 3428 C CA . ALA A 1 438 ? 17.451 10.908 -13.637 1.00 85.94 438 ALA A CA 1
ATOM 3429 C C . ALA A 1 438 ? 17.700 10.756 -15.149 1.00 85.94 438 ALA A C 1
ATOM 3431 O O . ALA A 1 438 ? 16.929 10.076 -15.819 1.00 85.94 438 ALA A O 1
ATOM 3432 N N . MET A 1 439 ? 18.800 11.316 -15.667 1.00 84.00 439 MET A N 1
ATOM 3433 C CA . MET A 1 439 ? 19.236 11.110 -17.054 1.00 84.00 439 MET A CA 1
ATOM 3434 C C . MET A 1 439 ? 19.525 9.636 -17.341 1.00 84.00 439 MET A C 1
ATOM 3436 O O . MET A 1 439 ? 19.099 9.129 -18.370 1.00 84.00 439 MET A O 1
ATOM 3440 N N . VAL A 1 440 ? 20.219 8.945 -16.433 1.00 85.62 440 VAL A N 1
ATOM 3441 C CA . VAL A 1 440 ? 20.540 7.518 -16.582 1.00 85.62 440 VAL A CA 1
ATOM 3442 C C . VAL A 1 440 ? 19.281 6.657 -16.573 1.00 85.62 440 VAL A C 1
ATOM 3444 O O . VAL A 1 440 ? 19.143 5.784 -17.426 1.00 85.62 440 VAL A O 1
ATOM 3447 N N . ILE A 1 441 ? 18.339 6.927 -15.665 1.00 86.81 441 ILE A N 1
ATOM 3448 C CA . ILE A 1 441 ? 17.037 6.243 -15.646 1.00 86.81 441 ILE A CA 1
ATOM 3449 C C . ILE A 1 441 ? 16.290 6.505 -16.952 1.00 86.81 441 ILE A C 1
ATOM 3451 O O . ILE A 1 441 ? 15.780 5.571 -17.565 1.00 86.81 441 ILE A O 1
ATOM 3455 N N . TRP A 1 442 ? 16.259 7.759 -17.407 1.00 82.12 442 TRP A N 1
ATOM 3456 C CA . TRP A 1 442 ? 15.595 8.109 -18.653 1.00 82.12 442 TRP A CA 1
ATOM 3457 C C . TRP A 1 442 ? 16.215 7.397 -19.863 1.00 82.12 442 TRP A C 1
ATOM 3459 O O . TRP A 1 442 ? 15.496 6.809 -20.670 1.00 82.12 442 TRP A O 1
ATOM 3469 N N . PHE A 1 443 ? 17.544 7.407 -19.960 1.00 78.94 443 PHE A N 1
ATOM 3470 C CA . PHE A 1 443 ? 18.295 6.767 -21.035 1.00 78.94 443 PHE A CA 1
ATOM 3471 C C . PHE A 1 443 ? 18.088 5.249 -21.051 1.00 78.94 443 PHE A C 1
ATOM 3473 O O . PHE A 1 443 ? 17.828 4.665 -22.100 1.00 78.94 443 PHE A O 1
ATOM 3480 N N . SER A 1 444 ? 18.156 4.612 -19.883 1.00 81.94 444 SER A N 1
ATOM 3481 C CA . SER A 1 444 ? 17.917 3.178 -19.737 1.00 81.94 444 SER A CA 1
ATOM 3482 C C . SER A 1 444 ? 16.502 2.787 -20.169 1.00 81.94 444 SER A C 1
ATOM 3484 O O . SER A 1 444 ? 16.321 1.944 -21.046 1.00 81.94 444 SER A O 1
ATOM 3486 N N . LEU A 1 445 ? 15.487 3.452 -19.610 1.00 78.00 445 LEU A N 1
ATOM 3487 C CA . LEU A 1 445 ? 14.086 3.123 -19.873 1.00 78.00 445 LEU A CA 1
ATOM 3488 C C . LEU A 1 445 ? 13.638 3.503 -21.291 1.00 78.00 445 LEU A C 1
ATOM 3490 O O . LEU A 1 445 ? 12.696 2.919 -21.813 1.00 78.00 445 LEU A O 1
ATOM 3494 N N . SER A 1 446 ? 14.349 4.419 -21.951 1.00 74.12 446 SER A N 1
ATOM 3495 C CA . SER A 1 446 ? 14.181 4.721 -23.378 1.00 74.12 446 SER A CA 1
ATOM 3496 C C . SER A 1 446 ? 14.511 3.537 -24.293 1.00 74.12 446 SER A C 1
ATOM 3498 O O . SER A 1 446 ? 13.899 3.390 -25.350 1.00 74.12 446 SER A O 1
ATOM 3500 N N . HIS A 1 447 ? 15.446 2.682 -23.873 1.00 72.00 447 HIS A N 1
ATOM 3501 C CA . HIS A 1 447 ? 15.861 1.473 -24.590 1.00 72.00 447 HIS A CA 1
ATOM 3502 C C . HIS A 1 447 ? 15.138 0.213 -24.095 1.00 72.00 447 HIS A C 1
ATOM 3504 O O . HIS A 1 447 ? 15.345 -0.883 -24.620 1.00 72.00 447 HIS A O 1
ATOM 3510 N N . TYR A 1 448 ? 14.266 0.353 -23.097 1.00 70.44 448 TYR A N 1
ATOM 3511 C CA . TYR A 1 448 ? 13.452 -0.735 -22.584 1.00 70.44 448 TYR A CA 1
ATOM 3512 C C . TYR A 1 448 ? 12.144 -0.843 -23.378 1.00 70.44 448 TYR A C 1
ATOM 3514 O O . TYR A 1 448 ? 11.382 0.114 -23.491 1.00 70.44 448 TYR A O 1
ATOM 3522 N N . GLN A 1 449 ? 11.877 -2.025 -23.937 1.00 54.34 449 GLN A N 1
ATOM 3523 C CA . GLN A 1 449 ? 10.680 -2.291 -24.751 1.00 54.34 449 GLN A CA 1
ATOM 3524 C C . GLN A 1 449 ? 9.501 -2.859 -23.937 1.00 54.34 449 GLN A C 1
ATOM 3526 O O . GLN A 1 449 ? 8.482 -3.243 -24.511 1.00 54.34 449 GLN A O 1
ATOM 3531 N N . GLY A 1 450 ? 9.631 -2.926 -22.608 1.00 55.56 450 GLY A N 1
ATOM 3532 C CA . GLY A 1 450 ? 8.605 -3.434 -21.699 1.00 55.56 450 GLY A CA 1
ATOM 3533 C C . GLY A 1 450 ? 7.903 -2.339 -20.894 1.00 55.56 450 GLY A C 1
ATOM 3534 O O . GLY A 1 450 ? 8.221 -1.154 -20.972 1.00 55.56 450 GLY A O 1
ATOM 3535 N N . GLN A 1 451 ? 6.945 -2.749 -20.065 1.00 56.59 451 GLN A N 1
ATOM 3536 C CA . GLN A 1 451 ? 6.290 -1.863 -19.103 1.00 56.59 451 GLN A CA 1
ATOM 3537 C C . GLN A 1 451 ? 7.166 -1.713 -17.853 1.00 56.59 451 GLN A C 1
ATOM 3539 O O . GLN A 1 451 ? 7.576 -2.708 -17.255 1.00 56.59 451 GLN A O 1
ATOM 3544 N N . VAL A 1 452 ? 7.473 -0.473 -17.468 1.00 64.25 452 VAL A N 1
ATOM 3545 C CA . VAL A 1 452 ? 8.314 -0.171 -16.291 1.00 64.25 452 VAL A CA 1
ATOM 3546 C C . VAL A 1 452 ? 7.531 -0.351 -14.996 1.00 64.25 452 VAL A C 1
ATOM 3548 O O . VAL A 1 452 ? 8.059 -0.863 -14.016 1.00 64.25 452 VAL A O 1
ATOM 3551 N N . ALA A 1 453 ? 6.262 0.061 -15.002 1.00 67.81 453 ALA A N 1
ATOM 3552 C CA . ALA A 1 453 ? 5.330 -0.132 -13.905 1.00 67.81 453 ALA A CA 1
ATOM 3553 C C . ALA A 1 453 ? 4.111 -0.920 -14.399 1.00 67.81 453 ALA A C 1
ATOM 3555 O O . ALA A 1 453 ? 3.621 -0.622 -15.491 1.00 67.81 453 ALA A O 1
ATOM 3556 N N . PRO A 1 454 ? 3.600 -1.879 -13.604 1.00 65.62 454 PRO A N 1
ATOM 3557 C CA . PRO A 1 454 ? 2.377 -2.591 -13.948 1.00 65.62 454 PRO A CA 1
ATOM 3558 C C . PRO A 1 454 ? 1.208 -1.607 -14.043 1.00 65.62 454 PRO A C 1
ATOM 3560 O O . PRO A 1 454 ? 1.051 -0.705 -13.201 1.00 65.62 454 PRO A O 1
ATOM 3563 N N . TRP A 1 455 ? 0.369 -1.793 -15.053 1.00 63.88 455 TRP A N 1
ATOM 3564 C CA . TRP A 1 455 ? -0.964 -1.207 -15.081 1.00 63.88 455 TRP A CA 1
ATOM 3565 C C . TRP A 1 455 ? -1.827 -1.918 -14.045 1.00 63.88 455 TRP A C 1
ATOM 3567 O O . TRP A 1 455 ? -1.489 -3.012 -13.597 1.00 63.88 455 TRP A O 1
ATOM 3577 N N . ASP A 1 456 ? -2.954 -1.316 -13.659 1.00 66.12 456 ASP A N 1
ATOM 3578 C CA . ASP A 1 456 ? -3.880 -2.025 -12.771 1.00 66.12 456 ASP A CA 1
ATOM 3579 C C . ASP A 1 456 ? -4.318 -3.354 -13.401 1.00 66.12 456 ASP A C 1
ATOM 3581 O O . ASP A 1 456 ? -4.384 -4.352 -12.704 1.00 66.12 456 ASP A O 1
ATOM 3585 N N . GLU A 1 457 ? -4.480 -3.381 -14.726 1.00 63.38 457 GLU A N 1
ATOM 3586 C CA . GLU A 1 457 ? -4.848 -4.546 -15.541 1.00 63.38 457 GLU A CA 1
ATOM 3587 C C . GLU A 1 457 ? -3.864 -5.727 -15.465 1.00 63.38 457 GLU A C 1
ATOM 3589 O O . GLU A 1 457 ? -4.249 -6.868 -15.726 1.00 63.38 457 GLU A O 1
ATOM 3594 N N . ASP A 1 458 ? -2.605 -5.470 -15.101 1.00 66.38 458 ASP A N 1
ATOM 3595 C CA . ASP A 1 458 ? -1.572 -6.503 -14.963 1.00 66.38 458 ASP A CA 1
ATOM 3596 C C . ASP A 1 458 ? -1.567 -7.151 -13.573 1.00 66.38 458 ASP A C 1
ATOM 3598 O O . ASP A 1 458 ? -0.877 -8.152 -13.352 1.00 66.38 458 ASP A O 1
ATOM 3602 N N . LEU A 1 459 ? -2.297 -6.573 -12.617 1.00 76.06 459 LEU A N 1
ATOM 3603 C CA . LEU A 1 459 ? -2.266 -7.004 -11.228 1.00 76.06 459 LEU A CA 1
ATOM 3604 C C . LEU A 1 459 ? -3.191 -8.204 -10.994 1.00 76.06 459 LEU A C 1
ATOM 3606 O O . LEU A 1 459 ? -4.265 -8.282 -11.595 1.00 76.06 459 LEU A O 1
ATOM 3610 N N . PRO A 1 460 ? -2.809 -9.139 -10.102 1.00 78.12 460 PRO A N 1
ATOM 3611 C CA . PRO A 1 460 ? -3.547 -10.380 -9.899 1.00 78.12 460 PRO A CA 1
ATOM 3612 C C . PRO A 1 460 ? -5.039 -10.181 -9.617 1.00 78.12 460 PRO A C 1
ATOM 3614 O O . PRO A 1 460 ? -5.847 -10.874 -10.229 1.00 78.12 460 PRO A O 1
ATOM 3617 N N . SER A 1 461 ? -5.409 -9.239 -8.739 1.00 80.44 461 SER A N 1
ATOM 3618 C CA . SER A 1 461 ? -6.809 -9.006 -8.346 1.00 80.44 461 SER A CA 1
ATOM 3619 C C . SER A 1 461 ? -7.588 -8.091 -9.286 1.00 80.44 461 SER A C 1
ATOM 3621 O O . SER A 1 461 ? -8.718 -7.731 -8.952 1.00 80.44 461 SER A O 1
ATOM 3623 N N . TRP A 1 462 ? -7.019 -7.657 -10.412 1.00 78.88 462 TRP A N 1
ATOM 3624 C CA . TRP A 1 462 ? -7.746 -6.778 -11.321 1.00 78.88 462 TRP A CA 1
ATOM 3625 C C . TRP A 1 462 ? -9.009 -7.430 -11.871 1.00 78.88 462 TRP A C 1
ATOM 3627 O O . TRP A 1 462 ? -9.008 -8.597 -12.255 1.00 78.88 462 TRP A O 1
ATOM 3637 N N . ALA A 1 463 ? -10.068 -6.628 -11.932 1.00 73.44 463 ALA A N 1
ATOM 3638 C CA . ALA A 1 463 ? -11.368 -7.004 -12.452 1.00 73.44 463 ALA A CA 1
ATOM 3639 C C . ALA A 1 463 ? -11.983 -5.811 -13.198 1.00 73.44 463 ALA A C 1
ATOM 3641 O O . ALA A 1 463 ? -11.804 -4.654 -12.793 1.00 73.44 463 ALA A O 1
ATOM 3642 N N . GLU A 1 464 ? -12.757 -6.082 -14.250 1.00 67.69 464 GLU A N 1
ATOM 3643 C CA . GLU A 1 464 ? -13.456 -5.066 -15.049 1.00 67.69 464 GLU A CA 1
ATOM 3644 C C . GLU A 1 464 ? -14.929 -5.437 -15.284 1.00 67.69 464 GLU A C 1
ATOM 3646 O O . GLU A 1 464 ? -15.331 -6.591 -15.153 1.00 67.69 464 GLU A O 1
ATOM 3651 N N . GLY A 1 465 ? -15.765 -4.442 -15.590 1.00 76.81 465 GLY A N 1
ATOM 3652 C CA . GLY A 1 465 ? -17.170 -4.656 -15.929 1.00 76.81 465 GLY A CA 1
ATOM 3653 C C . GLY A 1 465 ? -17.963 -5.299 -14.790 1.00 76.81 465 GLY A C 1
ATOM 3654 O O . GLY A 1 465 ? -17.954 -4.819 -13.654 1.00 76.81 465 GLY A O 1
ATOM 3655 N N . GLU A 1 466 ? -18.672 -6.379 -15.103 1.00 63.75 466 GLU A N 1
ATOM 3656 C CA . GLU A 1 466 ? -19.506 -7.104 -14.141 1.00 63.75 466 GLU A CA 1
ATOM 3657 C C . GLU A 1 466 ? -18.640 -7.775 -13.045 1.00 63.75 466 GLU A C 1
ATOM 3659 O O . GLU A 1 466 ? -18.993 -7.727 -11.862 1.00 63.75 466 GLU A O 1
ATOM 3664 N N . GLU A 1 467 ? -17.429 -8.238 -13.394 1.00 63.94 467 GLU A N 1
ATOM 3665 C CA . GLU A 1 467 ? -16.455 -8.845 -12.472 1.00 63.94 467 GLU A CA 1
ATOM 3666 C C . GLU A 1 467 ? -16.088 -7.870 -11.348 1.00 63.94 467 GLU A C 1
ATOM 3668 O O . GLU A 1 467 ? -16.172 -8.178 -10.152 1.00 63.94 467 GLU A O 1
ATOM 3673 N N . ARG A 1 468 ? -15.787 -6.629 -11.744 1.00 77.19 468 ARG A N 1
ATOM 3674 C CA . ARG A 1 468 ? -15.510 -5.526 -10.826 1.00 77.19 468 ARG A CA 1
ATOM 3675 C C . ARG A 1 468 ? -16.711 -5.210 -9.946 1.00 77.19 468 ARG A C 1
ATOM 3677 O O . ARG A 1 468 ? -16.557 -5.039 -8.737 1.00 77.19 468 ARG A O 1
ATOM 3684 N N . ALA A 1 469 ? -17.910 -5.171 -10.528 1.00 75.56 469 ALA A N 1
ATOM 3685 C CA . ALA A 1 469 ? -19.133 -4.873 -9.791 1.00 75.56 469 ALA A CA 1
ATOM 3686 C C . ALA A 1 469 ? -19.407 -5.898 -8.675 1.00 75.56 469 ALA A C 1
ATOM 3688 O O . ALA A 1 469 ? -19.882 -5.508 -7.601 1.00 75.56 469 ALA A O 1
ATOM 3689 N N . LYS A 1 470 ? -19.071 -7.178 -8.897 1.00 77.56 470 LYS A N 1
ATOM 3690 C CA . LYS A 1 470 ? -19.185 -8.254 -7.896 1.00 77.56 470 LYS A CA 1
ATOM 3691 C C . LYS A 1 470 ? -18.162 -8.114 -6.773 1.00 77.56 470 LYS A C 1
ATOM 3693 O O . LYS A 1 470 ? -18.549 -8.166 -5.604 1.00 77.56 470 LYS A O 1
ATOM 3698 N N . VAL A 1 471 ? -16.890 -7.864 -7.094 1.00 81.06 471 VAL A N 1
ATOM 3699 C CA . VAL A 1 471 ? -15.853 -7.633 -6.069 1.00 81.06 471 VAL A CA 1
ATOM 3700 C C . VAL A 1 471 ? -16.207 -6.418 -5.206 1.00 81.06 471 VAL A C 1
ATOM 3702 O O . VAL A 1 471 ? -16.154 -6.484 -3.976 1.00 81.06 471 VAL A O 1
ATOM 3705 N N . GLU A 1 472 ? -16.654 -5.333 -5.836 1.00 85.88 472 GLU A N 1
ATOM 3706 C CA . GLU A 1 472 ? -17.073 -4.121 -5.134 1.00 85.88 472 GLU A CA 1
ATOM 3707 C C . GLU A 1 472 ? -18.384 -4.312 -4.347 1.00 85.88 472 GLU A C 1
ATOM 3709 O O . GLU A 1 472 ? -18.627 -3.608 -3.367 1.00 85.88 472 GLU A O 1
ATOM 3714 N N . ALA A 1 473 ? -19.247 -5.265 -4.720 1.00 88.62 473 ALA A N 1
ATOM 3715 C CA . ALA A 1 473 ? -20.428 -5.610 -3.925 1.00 88.62 473 ALA A CA 1
ATOM 3716 C C . ALA A 1 473 ? -20.042 -6.253 -2.588 1.00 88.62 473 ALA A C 1
ATOM 3718 O O . ALA A 1 473 ? -20.644 -5.929 -1.560 1.00 88.62 473 ALA A O 1
ATOM 3719 N N . VAL A 1 474 ? -19.013 -7.107 -2.589 1.00 88.38 474 VAL A N 1
ATOM 3720 C CA . VAL A 1 474 ? -18.431 -7.655 -1.356 1.00 88.38 474 VAL A CA 1
ATOM 3721 C C . VAL A 1 474 ? -17.817 -6.534 -0.518 1.00 88.38 474 VAL A C 1
ATOM 3723 O O . VAL A 1 474 ? -18.083 -6.480 0.681 1.00 88.38 474 VAL A O 1
ATOM 3726 N N . ASP A 1 475 ? -17.096 -5.591 -1.138 1.00 90.00 475 ASP A N 1
ATOM 3727 C CA . ASP A 1 475 ? -16.551 -4.412 -0.440 1.00 90.00 475 ASP A CA 1
ATOM 3728 C C . ASP A 1 475 ? -17.646 -3.581 0.236 1.00 90.00 475 ASP A C 1
ATOM 3730 O O . ASP A 1 475 ? -17.541 -3.245 1.415 1.00 90.00 475 ASP A O 1
ATOM 3734 N N . ARG A 1 476 ? -18.738 -3.290 -0.483 1.00 92.50 476 ARG A N 1
ATOM 3735 C CA . ARG A 1 476 ? -19.886 -2.554 0.070 1.00 92.50 476 ARG A CA 1
ATOM 3736 C C . ARG A 1 476 ? -20.532 -3.297 1.237 1.00 92.50 476 ARG A C 1
ATOM 3738 O O . ARG A 1 476 ? -20.890 -2.670 2.234 1.00 92.50 476 ARG A O 1
ATOM 3745 N N . ARG A 1 477 ? -20.689 -4.621 1.124 1.00 93.62 477 ARG A N 1
ATOM 3746 C CA . ARG A 1 477 ? -21.253 -5.454 2.196 1.00 93.62 477 ARG A CA 1
ATOM 3747 C C . ARG A 1 477 ? -20.357 -5.444 3.431 1.00 93.62 477 ARG A C 1
ATOM 3749 O O . ARG A 1 477 ? -20.871 -5.245 4.527 1.00 93.62 477 ARG A O 1
ATOM 3756 N N . LEU A 1 478 ? -19.051 -5.630 3.251 1.00 92.06 478 LEU A N 1
ATOM 3757 C CA . LEU A 1 478 ? -18.086 -5.629 4.344 1.00 92.06 478 LEU A CA 1
ATOM 3758 C C . LEU A 1 478 ? -18.067 -4.273 5.057 1.00 92.06 478 LEU A C 1
ATOM 3760 O O . LEU A 1 478 ? -18.272 -4.227 6.264 1.00 92.06 478 LEU A O 1
ATOM 3764 N N . HIS A 1 479 ? -17.957 -3.176 4.303 1.00 92.81 479 HIS A N 1
ATOM 3765 C CA . HIS A 1 479 ? -17.988 -1.822 4.856 1.00 92.81 479 HIS A CA 1
ATOM 3766 C C . HIS A 1 479 ? -19.272 -1.555 5.657 1.00 92.81 479 HIS A C 1
ATOM 3768 O O . HIS A 1 479 ? -19.235 -0.924 6.711 1.00 92.81 479 HIS A O 1
ATOM 3774 N N . LYS A 1 480 ? -20.428 -2.031 5.174 1.00 95.38 480 LYS A N 1
ATOM 3775 C CA . LYS A 1 480 ? -21.701 -1.897 5.895 1.00 95.38 480 LYS A CA 1
ATOM 3776 C C . LYS A 1 480 ? -21.680 -2.653 7.227 1.00 95.38 480 LYS A C 1
ATOM 3778 O O . LYS A 1 480 ? -22.062 -2.077 8.240 1.00 95.38 480 LYS A O 1
ATOM 3783 N N . LEU A 1 481 ? -21.234 -3.910 7.223 1.00 95.50 481 LEU A N 1
ATOM 3784 C CA . LEU A 1 481 ? -21.163 -4.739 8.430 1.00 95.50 481 LEU A CA 1
ATOM 3785 C C . LEU A 1 481 ? -20.158 -4.187 9.449 1.00 95.50 481 LEU A C 1
ATOM 3787 O O . LEU A 1 481 ? -20.417 -4.205 10.648 1.00 95.50 481 LEU A O 1
ATOM 3791 N N . GLU A 1 482 ? -19.021 -3.667 8.989 1.00 93.19 482 GLU A N 1
ATOM 3792 C CA . GLU A 1 482 ? -18.022 -3.039 9.857 1.00 93.19 482 GLU A CA 1
ATOM 3793 C C . GLU A 1 482 ? -18.540 -1.742 10.488 1.00 93.19 482 GLU A C 1
ATOM 3795 O O . GLU A 1 482 ? -18.344 -1.532 11.687 1.00 93.19 482 GLU A O 1
ATOM 3800 N N . ALA A 1 483 ? -19.252 -0.909 9.721 1.00 94.44 483 ALA A N 1
ATOM 3801 C CA . ALA A 1 483 ? -19.904 0.291 10.243 1.00 94.44 483 ALA A CA 1
ATOM 3802 C C . ALA A 1 483 ? -20.979 -0.059 11.287 1.00 94.44 483 ALA A C 1
ATOM 3804 O O . ALA A 1 483 ? -20.980 0.495 12.383 1.00 94.44 483 ALA A O 1
ATOM 3805 N N . GLU A 1 484 ? -21.832 -1.044 10.991 1.00 96.44 484 GLU A N 1
ATOM 3806 C CA . GLU A 1 484 ? -22.850 -1.540 11.924 1.00 96.44 484 GLU A CA 1
ATOM 3807 C C . GLU A 1 484 ? -22.221 -2.081 13.214 1.00 96.44 484 GLU A C 1
ATOM 3809 O O . GLU A 1 484 ? -22.642 -1.734 14.320 1.00 96.44 484 GLU A O 1
ATOM 3814 N N . ARG A 1 485 ? -21.145 -2.868 13.100 1.00 95.00 485 ARG A N 1
ATOM 3815 C CA . ARG A 1 485 ? -20.401 -3.374 14.259 1.00 95.00 485 ARG A CA 1
ATOM 3816 C C . ARG A 1 485 ? -19.793 -2.239 15.086 1.00 95.00 485 ARG A C 1
ATOM 3818 O O . ARG A 1 485 ? -19.794 -2.328 16.318 1.00 95.00 485 ARG A O 1
ATOM 3825 N N . ALA A 1 486 ? -19.269 -1.191 14.450 1.00 95.38 486 ALA A N 1
ATOM 3826 C CA . ALA A 1 486 ? -18.715 -0.028 15.140 1.00 95.38 486 ALA A CA 1
ATOM 3827 C C . ALA A 1 486 ? -19.797 0.736 15.924 1.00 95.38 486 ALA A C 1
ATOM 3829 O O . ALA A 1 486 ? -19.598 1.021 17.110 1.00 95.38 486 ALA A O 1
ATOM 3830 N N . ASP A 1 487 ? -20.959 0.972 15.312 1.00 97.00 487 ASP A N 1
ATOM 3831 C CA . ASP A 1 487 ? -22.107 1.624 15.955 1.00 97.00 487 ASP A CA 1
ATOM 3832 C C . ASP A 1 487 ? -22.633 0.800 17.139 1.00 97.00 487 ASP A C 1
ATOM 3834 O O . ASP A 1 487 ? -22.810 1.320 18.246 1.00 97.00 487 ASP A O 1
ATOM 3838 N N . LEU A 1 488 ? -22.804 -0.514 16.956 1.00 96.81 488 LEU A N 1
ATOM 3839 C CA . LEU A 1 488 ? -23.202 -1.428 18.030 1.00 96.81 488 LEU A CA 1
ATOM 3840 C C . LEU A 1 488 ? -22.186 -1.436 19.180 1.00 96.81 488 LEU A C 1
ATOM 3842 O O . LEU A 1 488 ? -22.575 -1.440 20.349 1.00 96.81 488 LEU A O 1
ATOM 3846 N N . THR A 1 489 ? -20.889 -1.378 18.874 1.00 96.12 489 THR A N 1
ATOM 3847 C CA . THR A 1 489 ? -19.820 -1.324 19.884 1.00 96.12 489 THR A CA 1
ATOM 3848 C C . THR A 1 489 ? -19.848 -0.005 20.666 1.00 96.12 489 THR A C 1
ATOM 3850 O O . THR A 1 489 ? -19.676 -0.001 21.890 1.00 96.12 489 THR A O 1
ATOM 3853 N N . ALA A 1 490 ? -20.113 1.120 19.997 1.00 96.38 490 ALA A N 1
ATOM 3854 C CA . ALA A 1 490 ? -20.280 2.420 20.648 1.00 96.38 490 ALA A CA 1
ATOM 3855 C C . ALA A 1 490 ? -21.522 2.451 21.560 1.00 96.38 490 ALA A C 1
ATOM 3857 O O . ALA A 1 490 ? -21.454 2.927 22.703 1.00 96.38 490 ALA A O 1
ATOM 3858 N N . ASN A 1 491 ? -22.633 1.873 21.099 1.00 95.56 491 ASN A N 1
ATOM 3859 C CA . ASN A 1 491 ? -23.856 1.723 21.889 1.00 95.56 491 ASN A CA 1
ATOM 3860 C C . ASN A 1 491 ? -23.627 0.819 23.102 1.00 95.56 491 ASN A C 1
ATOM 3862 O O . ASN A 1 491 ? -24.021 1.170 24.215 1.00 95.56 491 ASN A O 1
ATOM 3866 N N . LEU A 1 492 ? -22.908 -0.292 22.926 1.00 95.38 492 LEU A N 1
ATOM 3867 C CA . LEU A 1 492 ? -22.541 -1.197 24.013 1.00 95.38 492 LEU A CA 1
ATOM 3868 C C . LEU A 1 492 ? -21.716 -0.482 25.090 1.00 95.38 492 LEU A C 1
ATOM 3870 O O . LEU A 1 492 ? -21.989 -0.630 26.282 1.00 95.38 492 LEU A O 1
ATOM 3874 N N . LYS A 1 493 ? -20.734 0.333 24.686 1.00 95.38 493 LYS A N 1
ATOM 3875 C CA . LYS A 1 493 ? -19.931 1.141 25.615 1.00 95.38 493 LYS A CA 1
ATOM 3876 C C . LYS A 1 493 ? -20.799 2.134 26.395 1.00 95.38 493 LYS A C 1
ATOM 3878 O O . LYS A 1 493 ? -20.604 2.313 27.597 1.00 95.38 493 LYS A O 1
ATOM 3883 N N . THR A 1 494 ? -21.778 2.748 25.734 1.00 94.50 494 THR A N 1
ATOM 3884 C CA . THR A 1 494 ? -22.728 3.675 26.370 1.00 94.50 494 THR A CA 1
ATOM 3885 C C . THR A 1 494 ? -23.652 2.960 27.360 1.00 94.50 494 THR A C 1
ATOM 3887 O O . THR A 1 494 ? -23.856 3.452 28.473 1.00 94.50 494 THR A O 1
ATOM 3890 N N . ALA A 1 495 ? -24.173 1.784 27.001 1.00 92.50 495 ALA A N 1
ATOM 3891 C CA . ALA A 1 495 ? -24.995 0.954 27.881 1.00 92.50 495 ALA A CA 1
ATOM 3892 C C . ALA A 1 495 ? -24.209 0.471 29.110 1.00 92.50 495 ALA A C 1
ATOM 3894 O O . ALA A 1 495 ? -24.695 0.592 30.234 1.00 92.50 495 ALA A O 1
ATOM 3895 N N . ALA A 1 496 ? -22.963 0.023 28.918 1.00 93.56 496 ALA A N 1
ATOM 3896 C CA . ALA A 1 496 ? -22.068 -0.347 30.013 1.00 93.56 496 ALA A CA 1
ATOM 3897 C C . ALA A 1 496 ? -21.827 0.830 30.976 1.00 93.56 496 ALA A C 1
ATOM 3899 O O . ALA A 1 496 ? -21.996 0.676 32.179 1.00 93.56 496 ALA A O 1
ATOM 3900 N N . GLY A 1 497 ? -21.561 2.032 30.454 1.00 93.31 497 GLY A N 1
ATOM 3901 C CA . GLY A 1 497 ? -21.382 3.219 31.295 1.00 93.31 497 GLY A CA 1
ATOM 3902 C C . GLY A 1 497 ? -22.646 3.656 32.055 1.00 93.31 497 GLY A C 1
ATOM 3903 O O . GLY A 1 497 ? -22.537 4.237 33.136 1.00 93.31 497 GLY A O 1
ATOM 3904 N N . ARG A 1 498 ? -23.851 3.398 31.523 1.00 91.56 498 ARG A N 1
ATOM 3905 C CA . ARG A 1 498 ? -25.115 3.610 32.259 1.00 91.56 498 ARG A CA 1
ATOM 3906 C C . ARG A 1 498 ? -25.273 2.604 33.395 1.00 91.56 498 ARG A C 1
ATOM 3908 O O . ARG A 1 498 ? -25.653 3.011 34.490 1.00 91.56 498 ARG A O 1
ATOM 3915 N N . LEU A 1 499 ? -24.944 1.337 33.143 1.00 93.31 499 LEU A N 1
ATOM 3916 C CA . LEU A 1 499 ? -24.971 0.282 34.154 1.00 93.31 499 LEU A CA 1
ATOM 3917 C C . LEU A 1 499 ? -24.051 0.636 35.331 1.00 93.31 499 LEU A C 1
ATOM 3919 O O . LEU A 1 499 ? -24.526 0.705 36.460 1.00 93.31 499 LEU A O 1
ATOM 3923 N N . ASP A 1 500 ? -22.794 0.996 35.058 1.00 93.38 500 ASP A N 1
ATOM 3924 C CA . ASP A 1 500 ? -21.815 1.362 36.093 1.00 93.38 500 ASP A CA 1
ATOM 3925 C C . ASP A 1 500 ? -22.300 2.544 36.959 1.00 93.38 500 ASP A C 1
ATOM 3927 O O . ASP A 1 500 ? -22.164 2.551 38.185 1.00 93.38 500 ASP A O 1
ATOM 3931 N N . LYS A 1 501 ? -22.918 3.558 36.332 1.00 93.88 501 LYS A N 1
ATOM 3932 C CA . LYS A 1 501 ? -23.496 4.713 37.044 1.00 93.88 501 LYS A CA 1
ATOM 3933 C C . LYS A 1 501 ? -24.675 4.315 37.929 1.00 93.88 501 LYS A C 1
ATOM 3935 O O . LYS A 1 501 ? -24.772 4.801 39.057 1.00 93.88 501 LYS A O 1
ATOM 3940 N N . ALA A 1 502 ? -25.564 3.463 37.427 1.00 92.88 502 ALA A N 1
ATOM 3941 C CA . ALA A 1 502 ? -26.720 2.990 38.175 1.00 92.88 502 ALA A CA 1
ATOM 3942 C C . ALA A 1 502 ? -26.300 2.075 39.341 1.00 92.88 502 ALA A C 1
ATOM 3944 O O . ALA A 1 502 ? -26.866 2.176 40.429 1.00 92.88 502 ALA A O 1
ATOM 3945 N N . GLU A 1 503 ? -25.258 1.254 39.168 1.00 94.12 503 GLU A N 1
ATOM 3946 C CA . GLU A 1 503 ? -24.681 0.431 40.240 1.00 94.12 503 GLU A CA 1
ATOM 3947 C C . GLU A 1 503 ? -24.082 1.312 41.339 1.00 94.12 503 GLU A C 1
ATOM 3949 O O . GLU A 1 503 ? -24.403 1.142 42.517 1.00 94.12 503 GLU A O 1
ATOM 3954 N N . ALA A 1 504 ? -23.296 2.324 40.963 1.00 95.31 504 ALA A N 1
ATOM 3955 C CA . ALA A 1 504 ? -22.738 3.282 41.913 1.00 95.31 504 ALA A CA 1
ATOM 3956 C C . ALA A 1 504 ? -23.829 4.065 42.667 1.00 95.31 504 ALA A C 1
ATOM 3958 O O . ALA A 1 504 ? -23.712 4.289 43.877 1.00 95.31 504 ALA A O 1
ATOM 3959 N N . LEU A 1 505 ? -24.900 4.476 41.976 1.00 94.88 505 LEU A N 1
ATOM 3960 C CA . LEU A 1 505 ? -26.037 5.156 42.597 1.00 94.88 505 LEU A CA 1
ATOM 3961 C C . LEU A 1 505 ? -26.771 4.235 43.575 1.00 94.88 505 LEU A C 1
ATOM 3963 O O . LEU A 1 505 ? -27.061 4.655 44.695 1.00 94.88 505 LEU A O 1
ATOM 3967 N N . ARG A 1 506 ? -27.021 2.979 43.189 1.00 95.50 506 ARG A N 1
ATOM 3968 C CA . ARG A 1 506 ? -27.639 1.976 44.062 1.00 95.50 506 ARG A CA 1
ATOM 3969 C C . ARG A 1 506 ? -26.835 1.808 45.347 1.00 95.50 506 ARG A C 1
ATOM 3971 O O . ARG A 1 506 ? -27.432 1.882 46.416 1.00 95.50 506 ARG A O 1
ATOM 3978 N N . THR A 1 507 ? -25.513 1.658 45.257 1.00 94.75 507 THR A N 1
ATOM 3979 C CA . THR A 1 507 ? -24.636 1.524 46.433 1.00 94.75 507 THR A CA 1
ATOM 3980 C C . THR A 1 507 ? -24.760 2.731 47.367 1.00 94.75 507 THR A C 1
ATOM 3982 O O . THR A 1 507 ? -25.014 2.569 48.562 1.00 94.75 507 THR A O 1
ATOM 3985 N N . ARG A 1 508 ? -24.701 3.955 46.824 1.00 96.00 508 ARG A N 1
ATOM 3986 C CA . ARG A 1 508 ? -24.871 5.190 47.615 1.00 96.00 508 ARG A CA 1
ATOM 3987 C C . ARG A 1 508 ? -26.239 5.269 48.292 1.00 96.00 508 ARG A C 1
ATOM 3989 O O . ARG A 1 508 ? -26.315 5.586 49.476 1.00 96.00 508 ARG A O 1
ATOM 3996 N N . LEU A 1 509 ? -27.312 4.962 47.562 1.00 95.38 509 LEU A N 1
ATOM 3997 C CA . LEU A 1 509 ? -28.672 4.968 48.104 1.00 95.38 509 LEU A CA 1
ATOM 3998 C C . LEU A 1 509 ? -28.855 3.898 49.189 1.00 95.38 509 LEU A C 1
ATOM 4000 O O . LEU A 1 509 ? -29.517 4.165 50.189 1.00 95.38 509 LEU A O 1
ATOM 4004 N N . THR A 1 510 ? -28.254 2.712 49.039 1.00 93.44 510 THR A N 1
ATOM 4005 C CA . THR A 1 510 ? -28.296 1.672 50.080 1.00 93.44 510 THR A CA 1
ATOM 4006 C C . THR A 1 510 ? -27.547 2.088 51.342 1.00 93.44 510 THR A C 1
ATOM 4008 O O . THR A 1 510 ? -28.062 1.894 52.442 1.00 93.44 510 THR A O 1
ATOM 4011 N N . GLU A 1 511 ? -26.380 2.724 51.208 1.00 95.62 511 GLU A N 1
ATOM 4012 C CA . GLU A 1 511 ? -25.635 3.265 52.349 1.00 95.62 511 GLU A CA 1
ATOM 4013 C C . GLU A 1 511 ? -26.409 4.386 53.052 1.00 95.62 511 GLU A C 1
ATOM 4015 O O . GLU A 1 511 ? -26.462 4.434 54.283 1.00 95.62 511 GLU A O 1
ATOM 4020 N N . GLU A 1 512 ? -27.030 5.291 52.290 1.00 95.38 512 GLU A N 1
ATOM 4021 C CA . GLU A 1 512 ? -27.840 6.375 52.847 1.00 95.38 512 GLU A CA 1
ATOM 4022 C C . GLU A 1 512 ? -29.101 5.843 53.537 1.00 95.38 512 GLU A C 1
ATOM 4024 O O . GLU A 1 512 ? -29.436 6.301 54.635 1.00 95.38 512 GLU A O 1
ATOM 4029 N N . LYS A 1 513 ? -29.763 4.837 52.950 1.00 95.00 513 LYS A N 1
ATOM 4030 C CA . LYS A 1 513 ? -30.896 4.146 53.574 1.00 95.00 513 LYS A CA 1
ATOM 4031 C C . LYS A 1 513 ? -30.471 3.508 54.891 1.00 95.00 513 LYS A C 1
ATOM 4033 O O . LYS A 1 513 ? -31.149 3.715 55.893 1.00 95.00 513 LYS A O 1
ATOM 4038 N N . GLN A 1 514 ? -29.336 2.808 54.923 1.00 94.75 514 GLN A N 1
ATOM 4039 C CA . GLN A 1 514 ? -28.836 2.184 56.149 1.00 94.75 514 GLN A CA 1
ATOM 4040 C C . GLN A 1 514 ? -28.547 3.224 57.238 1.00 94.75 514 GLN A C 1
ATOM 4042 O O . GLN A 1 514 ? -28.978 3.062 58.377 1.00 94.75 514 GLN A O 1
ATOM 4047 N N . LYS A 1 515 ? -27.872 4.329 56.894 1.00 95.00 515 LYS A N 1
ATOM 4048 C CA . LYS A 1 515 ? -27.601 5.427 57.838 1.00 95.00 515 LYS A CA 1
ATOM 4049 C C . LYS A 1 515 ? -28.890 6.041 58.385 1.00 95.00 515 LYS A C 1
ATOM 4051 O O . LYS A 1 515 ? -28.995 6.253 59.589 1.00 95.00 515 LYS A O 1
ATOM 4056 N N . THR A 1 516 ? -29.860 6.300 57.509 1.00 93.19 516 THR A N 1
ATOM 4057 C CA . THR A 1 516 ? -31.160 6.884 57.878 1.00 93.19 516 THR A CA 1
ATOM 4058 C C . THR A 1 516 ? -31.963 5.921 58.759 1.00 93.19 516 THR A C 1
ATOM 4060 O O . THR A 1 516 ? -32.542 6.353 59.748 1.00 93.19 516 THR A O 1
ATOM 4063 N N . THR A 1 517 ? -31.924 4.617 58.464 1.00 93.81 517 THR A N 1
ATOM 4064 C CA . THR A 1 517 ? -32.574 3.564 59.267 1.00 93.81 517 THR A CA 1
ATOM 4065 C C . THR A 1 517 ? -31.978 3.516 60.672 1.00 93.81 517 THR A C 1
ATOM 4067 O O . THR A 1 517 ? -32.710 3.620 61.648 1.00 93.81 517 THR A O 1
ATOM 4070 N N . ASN A 1 518 ? -30.646 3.483 60.788 1.00 94.06 518 ASN A N 1
ATOM 4071 C CA . ASN A 1 518 ? -29.971 3.488 62.088 1.00 94.06 518 ASN A CA 1
ATOM 4072 C C . ASN A 1 518 ? -30.324 4.743 62.915 1.00 94.06 518 ASN A C 1
ATOM 4074 O O . ASN A 1 518 ? -30.523 4.658 64.124 1.00 94.06 518 ASN A O 1
ATOM 4078 N N . GLN A 1 519 ? -30.403 5.920 62.280 1.00 93.12 519 GLN A N 1
ATOM 4079 C CA . GLN A 1 519 ? -30.816 7.163 62.949 1.00 93.12 519 GLN A CA 1
ATOM 4080 C C . GLN A 1 519 ? -32.273 7.109 63.420 1.00 93.12 519 GLN A C 1
ATOM 4082 O O . GLN A 1 519 ? -32.567 7.526 64.541 1.00 93.12 519 GLN A O 1
ATOM 4087 N N . GLN A 1 520 ? -33.165 6.586 62.577 1.00 93.88 520 GLN A N 1
ATOM 4088 C CA . GLN A 1 520 ? -34.581 6.422 62.885 1.00 93.88 520 GLN A CA 1
ATOM 4089 C C . GLN A 1 520 ? -34.776 5.463 64.064 1.00 93.88 520 GLN A C 1
ATOM 4091 O O . GLN A 1 520 ? -35.491 5.813 64.997 1.00 93.88 520 GLN A O 1
ATOM 4096 N N . GLU A 1 521 ? -34.066 4.331 64.099 1.00 92.12 521 GLU A N 1
ATOM 4097 C CA . GLU A 1 521 ? -34.133 3.362 65.201 1.00 92.12 521 GLU A CA 1
ATOM 4098 C C . GLU A 1 521 ? -33.693 3.969 66.540 1.00 92.12 521 GLU A C 1
ATOM 4100 O O . GLU A 1 521 ? -34.346 3.756 67.566 1.00 92.12 521 GLU A O 1
ATOM 4105 N N . ILE A 1 522 ? -32.608 4.754 66.537 1.00 93.19 522 ILE A N 1
ATOM 4106 C CA . ILE A 1 522 ? -32.116 5.454 67.733 1.00 93.19 522 ILE A CA 1
ATOM 4107 C C . ILE A 1 522 ? -33.170 6.450 68.232 1.00 93.19 522 ILE A C 1
ATOM 4109 O O . ILE A 1 522 ? -33.561 6.399 69.400 1.00 93.19 522 ILE A O 1
ATOM 4113 N N . LEU A 1 523 ? -33.668 7.323 67.352 1.00 90.75 523 LEU A N 1
ATOM 4114 C CA . LEU A 1 523 ? -34.643 8.357 67.712 1.00 90.75 523 LEU A CA 1
ATOM 4115 C C . LEU A 1 523 ? -35.999 7.773 68.116 1.00 90.75 523 LEU A C 1
ATOM 4117 O O . LEU A 1 523 ? -36.614 8.261 69.061 1.00 90.75 523 LEU A O 1
ATOM 4121 N N . ALA A 1 524 ? -36.450 6.705 67.459 1.00 90.00 524 ALA A N 1
ATOM 4122 C CA . ALA A 1 524 ? -37.676 5.999 67.810 1.00 90.00 524 ALA A CA 1
ATOM 4123 C C . ALA A 1 524 ? -37.560 5.324 69.183 1.00 90.00 524 ALA A C 1
ATOM 4125 O O . ALA A 1 524 ? -38.520 5.322 69.955 1.00 90.00 524 ALA A O 1
ATOM 4126 N N . LYS A 1 525 ? -36.383 4.784 69.526 1.00 91.69 525 LYS A N 1
ATOM 4127 C CA . LYS A 1 525 ? -36.120 4.230 70.860 1.00 91.69 525 LYS A CA 1
ATOM 4128 C C . LYS A 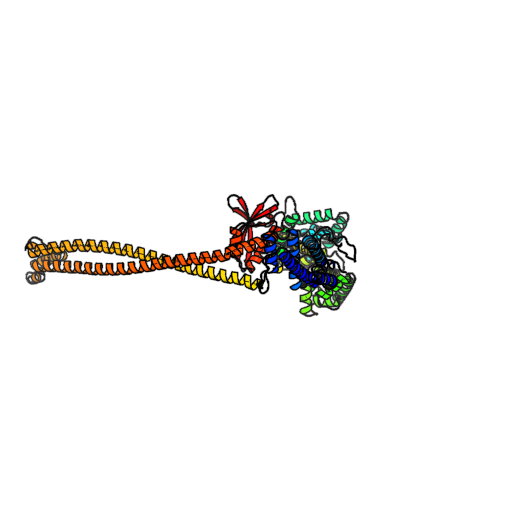1 525 ? -36.127 5.317 71.937 1.00 91.69 525 LYS A C 1
ATOM 4130 O O . LYS A 1 525 ? -36.749 5.113 72.976 1.00 91.69 525 LYS A O 1
ATOM 4135 N N . GLU A 1 526 ? -35.487 6.461 71.687 1.00 88.12 526 GLU A N 1
ATOM 4136 C CA . GLU A 1 526 ? -35.542 7.630 72.582 1.00 88.12 526 GLU A CA 1
ATOM 4137 C C . GLU A 1 526 ? -36.982 8.125 72.773 1.00 88.12 526 GLU A C 1
ATOM 4139 O O . GLU A 1 526 ? -37.412 8.359 73.901 1.00 88.12 526 GLU A O 1
ATOM 4144 N N . LEU A 1 527 ? -37.748 8.240 71.682 1.00 89.12 527 LEU A N 1
ATOM 4145 C CA . LEU A 1 527 ? -39.148 8.656 71.717 1.00 89.12 527 LEU A CA 1
ATOM 4146 C C . LEU A 1 527 ? -39.997 7.693 72.556 1.00 89.12 527 LEU A C 1
ATOM 4148 O O . LEU A 1 527 ? -40.717 8.153 73.436 1.00 89.12 527 LEU A O 1
ATOM 4152 N N . ARG A 1 528 ? -39.858 6.372 72.361 1.00 88.75 528 ARG A N 1
ATOM 4153 C CA . ARG A 1 528 ? -40.561 5.359 73.172 1.00 88.75 528 ARG A CA 1
ATOM 4154 C C . ARG A 1 528 ? -40.243 5.487 74.660 1.00 88.75 528 ARG A C 1
ATOM 4156 O O . ARG A 1 528 ? -41.155 5.455 75.475 1.00 88.75 528 ARG A O 1
ATOM 4163 N N . GLN A 1 529 ? -38.971 5.679 75.015 1.00 87.62 529 GLN A N 1
ATOM 4164 C CA . GLN A 1 529 ? -38.568 5.865 76.415 1.00 87.62 529 GLN A CA 1
ATOM 4165 C C . GLN A 1 529 ? -39.212 7.109 77.042 1.00 87.62 529 GLN A C 1
ATOM 4167 O O . GLN A 1 529 ? -39.643 7.065 78.195 1.00 87.62 529 GLN A O 1
ATOM 4172 N N . LEU A 1 530 ? -39.292 8.212 76.291 1.00 85.00 530 LEU A N 1
ATOM 4173 C CA . LEU A 1 530 ? -39.942 9.443 76.745 1.00 85.00 530 LEU A CA 1
ATOM 4174 C C . LEU A 1 530 ? -41.471 9.282 76.846 1.00 85.00 530 LEU A C 1
ATOM 4176 O O . LEU A 1 530 ? -42.083 9.775 77.791 1.00 85.00 530 LEU A O 1
ATOM 4180 N N . GLU A 1 531 ? -42.101 8.573 75.909 1.00 85.62 531 GLU A N 1
ATOM 4181 C CA . GLU A 1 531 ? -43.544 8.289 75.928 1.00 85.62 531 GLU A CA 1
ATOM 4182 C C . GLU A 1 531 ? -43.938 7.363 77.087 1.00 85.62 531 GLU A C 1
ATOM 4184 O O . GLU A 1 531 ? -44.939 7.608 77.761 1.00 85.62 531 GLU A O 1
ATOM 4189 N N . GLU A 1 532 ? -43.130 6.342 77.378 1.00 85.94 532 GLU A N 1
ATOM 4190 C CA . GLU A 1 532 ? -43.309 5.467 78.541 1.00 85.94 532 GLU A CA 1
ATOM 4191 C C . GLU A 1 532 ? -43.157 6.244 79.857 1.00 85.94 532 GLU A C 1
ATOM 4193 O O . GLU A 1 532 ? -43.994 6.108 80.753 1.00 85.94 532 GLU A O 1
ATOM 4198 N N . ALA A 1 533 ? -42.128 7.094 79.966 1.00 83.44 533 ALA A N 1
ATOM 4199 C CA . ALA A 1 533 ? -41.898 7.950 81.132 1.00 83.44 533 ALA A CA 1
ATOM 4200 C C . ALA A 1 533 ? -43.021 8.984 81.344 1.00 83.44 533 ALA A C 1
ATOM 4202 O O . ALA A 1 533 ? -43.348 9.342 82.483 1.00 83.44 533 ALA A O 1
ATOM 4203 N N . TRP A 1 534 ? -43.630 9.454 80.254 1.00 81.62 534 TRP A N 1
ATOM 4204 C CA . TRP A 1 534 ? -44.827 10.287 80.284 1.00 81.62 534 TRP A CA 1
ATOM 4205 C C . TRP A 1 534 ? -46.041 9.505 80.805 1.00 81.62 534 TRP A C 1
ATOM 4207 O O . TRP A 1 534 ? -46.680 9.936 81.767 1.00 81.62 534 TRP A O 1
ATOM 4217 N N . ALA A 1 535 ? -46.315 8.327 80.235 1.00 82.50 535 ALA A N 1
ATOM 4218 C CA . ALA A 1 535 ? -47.474 7.495 80.565 1.00 82.50 535 ALA A CA 1
ATOM 4219 C C . ALA A 1 535 ? -47.471 6.974 82.014 1.00 82.50 535 ALA A C 1
ATOM 4221 O O . ALA A 1 535 ? -48.528 6.866 82.633 1.00 82.50 535 ALA A O 1
ATOM 4222 N N . ASN A 1 536 ? -46.296 6.673 82.575 1.00 84.00 536 ASN A N 1
ATOM 4223 C CA . ASN A 1 536 ? -46.149 6.176 83.949 1.00 84.00 536 ASN A CA 1
ATOM 4224 C C . ASN A 1 536 ? -45.879 7.287 84.992 1.00 84.00 536 ASN A C 1
ATOM 4226 O O . ASN A 1 536 ? -45.647 6.987 86.164 1.00 84.00 536 ASN A O 1
ATOM 4230 N N . GLY A 1 537 ? -45.875 8.563 84.582 1.00 74.00 537 GLY A N 1
ATOM 4231 C CA . GLY A 1 537 ? -45.694 9.721 85.467 1.00 74.00 537 GLY A CA 1
ATOM 4232 C C . GLY A 1 537 ? -44.269 9.935 86.002 1.00 74.00 537 GLY A C 1
ATOM 4233 O O . GLY A 1 537 ? -44.055 10.821 86.834 1.00 74.00 537 GLY A O 1
ATOM 4234 N N . THR A 1 538 ? -43.278 9.160 85.550 1.00 76.25 538 THR A N 1
ATOM 4235 C CA . THR A 1 538 ? -41.879 9.277 86.009 1.00 76.25 538 THR A CA 1
ATOM 4236 C C . THR A 1 538 ? -41.097 10.402 85.328 1.00 76.25 538 THR A C 1
ATOM 4238 O O . THR A 1 538 ? -40.011 10.751 85.796 1.00 76.25 538 THR A O 1
ATOM 4241 N N . TRP A 1 539 ? -41.666 11.035 84.297 1.00 69.44 539 TRP A N 1
ATOM 4242 C CA . TRP A 1 539 ? -41.074 12.156 83.559 1.00 69.44 539 TRP A CA 1
ATOM 4243 C C . TRP A 1 539 ? -40.640 13.332 84.450 1.00 69.44 539 TRP A C 1
ATOM 4245 O O . TRP A 1 539 ? -39.619 13.953 84.175 1.00 69.44 539 TRP A O 1
ATOM 4255 N N . ARG A 1 540 ? -41.323 13.584 85.579 1.00 62.91 540 ARG A N 1
ATOM 4256 C CA . ARG A 1 540 ? -40.951 14.639 86.550 1.00 62.91 540 ARG A CA 1
ATOM 4257 C C . ARG A 1 540 ? -39.571 14.436 87.191 1.00 62.91 540 ARG A C 1
ATOM 4259 O O . ARG A 1 540 ? -39.002 15.377 87.732 1.00 62.91 540 ARG A O 1
ATOM 4266 N N . LYS A 1 541 ? -39.028 13.213 87.156 1.00 59.91 541 LYS A N 1
ATOM 4267 C CA . LYS A 1 541 ? -37.673 12.897 87.645 1.00 59.91 541 LYS A CA 1
ATOM 4268 C C . LYS A 1 541 ? -36.589 13.176 86.597 1.00 59.91 541 LYS A C 1
ATOM 4270 O O . LYS A 1 541 ? -35.412 13.214 86.944 1.00 59.91 541 LYS A O 1
ATOM 4275 N N . GLN A 1 542 ? -36.967 13.365 85.334 1.00 61.34 542 GLN A N 1
ATOM 4276 C CA . GLN A 1 542 ? -36.064 13.683 84.233 1.00 61.34 542 GLN A CA 1
ATOM 4277 C C . GLN A 1 542 ? -36.104 15.199 83.994 1.00 61.34 542 GLN A C 1
ATOM 4279 O O . GLN A 1 542 ? -37.046 15.720 83.406 1.00 61.34 542 GLN A O 1
ATOM 4284 N N . GLN A 1 543 ? -35.093 15.938 84.461 1.00 57.22 543 GLN A N 1
ATOM 4285 C CA . GLN A 1 543 ? -34.988 17.373 84.166 1.00 57.22 543 GLN A CA 1
ATOM 4286 C C . GLN A 1 543 ? -34.620 17.583 82.691 1.00 57.22 543 GLN A C 1
ATOM 4288 O O . GLN A 1 543 ? -33.447 17.555 82.324 1.00 57.22 543 GLN A O 1
ATOM 4293 N N . ILE A 1 544 ? -35.619 17.803 81.835 1.00 59.72 544 ILE A N 1
ATOM 4294 C CA . ILE A 1 544 ? -35.411 18.124 80.419 1.00 59.72 544 ILE A CA 1
ATOM 4295 C C . ILE A 1 544 ? -35.594 19.631 80.227 1.00 59.72 544 ILE A C 1
ATOM 4297 O O . ILE A 1 544 ? -36.662 20.100 79.850 1.00 59.72 544 ILE A O 1
ATOM 4301 N N . THR A 1 54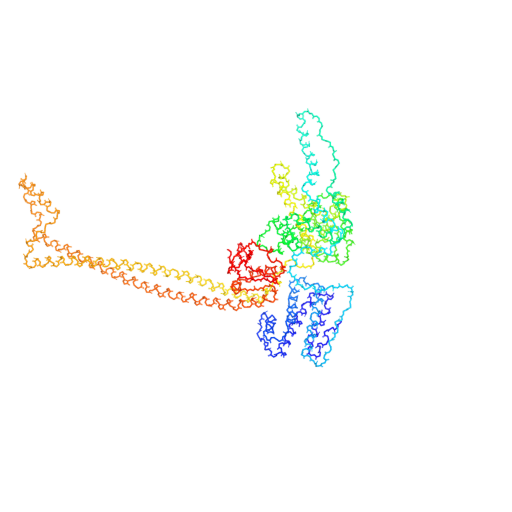5 ? -34.547 20.413 80.493 1.00 55.31 545 THR A N 1
ATOM 4302 C CA . THR A 1 545 ? -34.519 21.838 80.127 1.00 55.31 545 THR A CA 1
ATOM 4303 C C . THR A 1 545 ? -33.627 22.025 78.894 1.00 55.31 545 THR A C 1
ATOM 4305 O O . THR A 1 545 ? -32.419 21.796 78.985 1.00 55.31 545 THR A O 1
ATOM 4308 N N . PRO A 1 546 ? -34.159 22.453 77.731 1.00 57.53 546 PRO A N 1
ATOM 4309 C CA . PRO A 1 546 ? -33.346 22.755 76.554 1.00 57.53 546 PRO A CA 1
ATOM 4310 C C . PRO A 1 546 ? -32.252 23.787 76.872 1.00 57.53 546 PRO A C 1
ATOM 4312 O O . PRO A 1 546 ? -32.518 24.808 77.507 1.00 57.53 546 PRO A O 1
ATOM 4315 N N . GLY A 1 547 ? -31.020 23.575 76.398 1.00 54.88 547 GLY A N 1
ATOM 4316 C CA . GLY A 1 547 ? -29.855 24.387 76.795 1.00 54.88 547 GLY A CA 1
ATOM 4317 C C . GLY A 1 547 ? -29.962 25.900 76.529 1.00 54.88 547 GLY A C 1
ATOM 4318 O O . GLY A 1 547 ? -29.342 26.691 77.241 1.00 54.88 547 GLY A O 1
ATOM 4319 N N . TYR A 1 548 ? -30.770 26.333 75.551 1.00 56.84 548 TYR A N 1
ATOM 4320 C CA . TYR A 1 548 ? -31.043 27.759 75.312 1.00 56.84 548 TYR A CA 1
ATOM 4321 C C . TYR A 1 548 ? -32.040 28.346 76.328 1.00 56.84 548 TYR A C 1
ATOM 4323 O O . TYR A 1 548 ? -31.879 29.490 76.751 1.00 56.84 548 TYR A O 1
ATOM 4331 N N . GLN A 1 549 ? -33.022 27.556 76.778 1.00 57.31 549 GLN A N 1
ATOM 4332 C CA . GLN A 1 549 ? -33.994 27.959 77.799 1.00 57.31 549 GLN A CA 1
ATOM 4333 C C . GLN A 1 549 ? -33.372 27.967 79.190 1.00 57.31 549 GLN A C 1
ATOM 4335 O O . GLN A 1 549 ? -33.680 28.863 79.962 1.00 57.31 549 GLN A O 1
ATOM 4340 N N . ALA A 1 550 ? -32.438 27.060 79.489 1.00 62.53 550 ALA A N 1
ATOM 4341 C CA . ALA A 1 550 ? -31.683 27.100 80.742 1.00 62.53 550 ALA A CA 1
ATOM 4342 C C . ALA A 1 550 ? -30.911 28.426 80.893 1.00 62.53 550 ALA A C 1
ATOM 4344 O O . ALA A 1 550 ? -30.964 29.068 81.939 1.00 62.53 550 ALA A O 1
ATOM 4345 N N . LYS A 1 551 ? -30.262 28.898 79.817 1.00 61.91 551 LYS A N 1
ATOM 4346 C CA . LYS A 1 551 ? -29.556 30.193 79.799 1.00 61.91 551 LYS A CA 1
ATOM 4347 C C . LYS A 1 551 ? -30.513 31.389 79.860 1.00 61.91 551 LYS A C 1
ATOM 4349 O O . LYS A 1 551 ? -30.238 32.343 80.583 1.00 61.91 551 LYS A O 1
ATOM 4354 N N . ALA A 1 552 ? -31.629 31.336 79.130 1.00 60.38 552 ALA A N 1
ATOM 4355 C CA . ALA A 1 552 ? -32.637 32.396 79.127 1.00 60.38 552 ALA A CA 1
ATOM 4356 C C . ALA A 1 552 ? -33.383 32.504 80.467 1.00 60.38 552 ALA A C 1
ATOM 4358 O O . ALA A 1 552 ? -33.603 33.614 80.936 1.00 60.38 552 ALA A O 1
ATOM 4359 N N . LYS A 1 553 ? -33.703 31.379 81.119 1.00 67.50 553 LYS A N 1
ATOM 4360 C CA . LYS A 1 553 ? -34.343 31.319 82.442 1.00 67.50 553 LYS A CA 1
ATOM 4361 C C . LYS A 1 553 ? -33.440 31.925 83.514 1.00 67.50 553 LYS A C 1
ATOM 4363 O O . LYS A 1 553 ? -33.880 32.805 84.238 1.00 67.50 553 LYS A O 1
ATOM 4368 N N . VAL A 1 554 ? -32.148 31.577 83.514 1.00 69.69 554 VAL A N 1
ATOM 4369 C CA . VAL A 1 554 ? -31.144 32.196 84.401 1.00 69.69 554 VAL A CA 1
ATOM 4370 C C . VAL A 1 554 ? -30.990 33.697 84.127 1.00 69.69 554 VAL A C 1
ATOM 4372 O O . VAL A 1 554 ? -30.841 34.483 85.061 1.00 69.69 554 VAL A O 1
ATOM 4375 N N . TRP A 1 555 ? -31.021 34.125 82.860 1.00 68.94 555 TRP A N 1
ATOM 4376 C CA . TRP A 1 555 ? -30.955 35.546 82.505 1.00 68.94 555 TRP A CA 1
ATOM 4377 C C . TRP A 1 555 ? -32.205 36.316 82.957 1.00 68.94 555 TRP A C 1
ATOM 4379 O O . TRP A 1 555 ? -32.060 37.380 83.559 1.00 68.94 555 TRP A O 1
ATOM 4389 N N . VAL A 1 556 ? -33.405 35.763 82.740 1.00 67.00 556 VAL A N 1
ATOM 4390 C CA . VAL A 1 556 ? -34.677 36.358 83.179 1.00 67.00 556 VAL A CA 1
ATOM 4391 C C . VAL A 1 556 ? -34.765 36.401 84.703 1.00 67.00 556 VAL A C 1
ATOM 4393 O O . VAL A 1 556 ? -35.051 37.472 85.219 1.00 67.00 556 VAL A O 1
ATOM 4396 N N . GLU A 1 557 ? -34.396 35.333 85.422 1.00 69.12 557 GLU A N 1
ATOM 4397 C CA . GLU A 1 557 ? -34.306 35.309 86.897 1.00 69.12 557 GLU A CA 1
ATOM 4398 C C . GLU A 1 557 ? -33.339 36.377 87.441 1.00 69.12 557 GLU A C 1
ATOM 4400 O O . GLU A 1 557 ? -33.572 37.009 88.477 1.00 69.12 557 GLU A O 1
ATOM 4405 N N . LYS A 1 558 ? -32.225 36.616 86.737 1.00 72.44 558 LYS A N 1
ATOM 4406 C CA . LYS A 1 558 ? -31.249 37.653 87.103 1.00 72.44 558 LYS A CA 1
ATOM 4407 C C . LYS A 1 558 ? -31.785 39.064 86.842 1.00 72.44 558 LYS A C 1
ATOM 4409 O O . LYS A 1 558 ? -31.428 39.986 87.578 1.00 72.44 558 LYS A O 1
ATOM 4414 N N . LEU A 1 559 ? -32.623 39.237 85.818 1.00 66.75 559 LEU A N 1
ATOM 4415 C CA . LEU A 1 559 ? -33.292 40.498 85.490 1.00 66.75 559 LEU A CA 1
ATOM 4416 C C . LEU A 1 559 ? -34.454 40.800 86.442 1.00 66.75 559 LEU A C 1
ATOM 4418 O O . LEU A 1 559 ? -34.526 41.921 86.943 1.00 66.75 559 LEU A O 1
ATOM 4422 N N . THR A 1 560 ? -35.305 39.818 86.753 1.00 64.62 560 THR A N 1
ATOM 4423 C CA . THR A 1 560 ? -36.417 39.959 87.710 1.00 64.62 560 THR A CA 1
ATOM 4424 C C . THR A 1 560 ? -35.920 40.240 89.124 1.00 64.62 560 THR A C 1
ATOM 4426 O O . THR A 1 560 ? -36.532 41.033 89.835 1.00 64.62 560 THR A O 1
ATOM 4429 N N . ARG A 1 561 ? -34.745 39.716 89.514 1.00 69.44 561 ARG A N 1
ATOM 4430 C CA . ARG A 1 561 ? -34.063 40.117 90.762 1.00 69.44 561 ARG A CA 1
ATOM 4431 C C . ARG A 1 561 ? -33.624 41.584 90.794 1.00 69.44 561 ARG A C 1
ATOM 4433 O O . ARG A 1 561 ? -33.589 42.170 91.871 1.00 69.44 561 ARG A O 1
ATOM 4440 N N . LYS A 1 562 ? -33.244 42.167 89.651 1.00 73.94 562 LYS A N 1
ATOM 4441 C CA . LYS A 1 562 ? -32.809 43.574 89.559 1.00 73.94 562 LYS A CA 1
ATOM 4442 C C . LYS A 1 562 ? -33.976 44.547 89.371 1.00 73.94 562 LYS A C 1
ATOM 4444 O O . LYS A 1 562 ? -33.861 45.696 89.783 1.00 73.94 562 LYS A O 1
ATOM 4449 N N . VAL A 1 563 ? -35.071 44.104 88.754 1.00 74.06 563 VAL A N 1
ATOM 4450 C CA . VAL A 1 563 ? -36.271 44.905 88.473 1.00 74.06 563 VAL A CA 1
ATOM 4451 C C . VAL A 1 563 ? -37.521 44.059 88.790 1.00 74.06 563 VAL A C 1
ATOM 4453 O O . VAL A 1 563 ? -37.981 43.304 87.931 1.00 74.06 563 VAL A O 1
ATOM 4456 N N . PRO A 1 564 ? -38.095 44.171 90.007 1.00 68.12 564 PRO A N 1
ATOM 4457 C CA . PRO A 1 564 ? -39.178 43.292 90.475 1.00 68.12 564 PRO A CA 1
ATOM 4458 C C . PRO A 1 564 ? -40.486 43.394 89.674 1.00 68.12 564 PRO A C 1
ATOM 4460 O O . PRO A 1 564 ? -41.277 42.454 89.646 1.00 68.12 564 PRO A O 1
ATOM 4463 N N . THR A 1 565 ? -40.716 44.519 88.990 1.00 66.12 565 THR A N 1
ATOM 4464 C CA . THR A 1 565 ? -41.904 44.762 88.152 1.00 66.12 565 THR A CA 1
ATOM 4465 C C . THR A 1 565 ? -41.959 43.887 86.895 1.00 66.12 565 THR A C 1
ATOM 4467 O O . THR A 1 565 ? -43.001 43.817 86.248 1.00 66.12 565 THR A O 1
ATOM 4470 N N . LEU A 1 566 ? -40.871 43.186 86.559 1.00 63.22 566 LEU A N 1
ATOM 4471 C CA . LEU A 1 566 ? -40.775 42.286 85.408 1.00 63.22 566 LEU A CA 1
ATOM 4472 C C . LEU A 1 566 ? -41.170 40.827 85.716 1.00 63.22 566 LEU A C 1
ATOM 4474 O O . LEU A 1 566 ? -41.012 39.974 84.844 1.00 63.22 566 LEU A O 1
ATOM 4478 N N . SER A 1 567 ? -41.707 40.513 86.905 1.00 60.12 567 SER A N 1
ATOM 4479 C CA . SER A 1 567 ? -42.106 39.136 87.265 1.00 60.12 567 SER A CA 1
ATOM 4480 C C . SER A 1 567 ? -43.072 38.439 86.284 1.00 60.12 567 SER A C 1
ATOM 4482 O O . SER A 1 567 ? -42.946 37.227 86.112 1.00 60.12 567 SER A O 1
ATOM 4484 N N . PRO A 1 568 ? -43.972 39.133 85.544 1.00 66.88 568 PRO A N 1
ATOM 4485 C CA . PRO A 1 568 ? -44.806 38.478 84.536 1.00 66.88 568 PRO A CA 1
ATOM 4486 C C . PRO A 1 568 ? -44.014 37.829 83.390 1.00 66.88 568 PRO A C 1
ATOM 4488 O O . PRO A 1 568 ? -44.552 36.943 82.728 1.00 66.88 568 PRO A O 1
ATOM 4491 N N . LEU A 1 569 ? -42.748 38.215 83.168 1.00 60.66 569 LEU A N 1
ATOM 4492 C CA . LEU A 1 569 ? -41.874 37.586 82.169 1.00 60.66 569 LEU A CA 1
ATOM 4493 C C . LEU A 1 569 ? -41.567 36.116 82.496 1.00 60.66 569 LEU A C 1
ATOM 4495 O O . LEU A 1 569 ? -41.261 35.352 81.586 1.00 60.66 569 LEU A O 1
ATOM 4499 N N . GLU A 1 570 ? -41.694 35.686 83.756 1.00 59.50 570 GLU A N 1
ATOM 4500 C CA . GLU A 1 570 ? -41.543 34.274 84.140 1.00 59.50 570 GLU A CA 1
ATOM 4501 C C . GLU A 1 570 ? -42.641 33.389 83.524 1.00 59.50 570 GLU A C 1
ATOM 4503 O O . GLU A 1 570 ? -42.393 32.219 83.239 1.00 59.50 570 GLU A O 1
ATOM 4508 N N . LYS A 1 571 ? -43.816 33.961 83.209 1.00 60.94 571 LYS A N 1
ATOM 4509 C CA . LYS A 1 571 ? -44.923 33.269 82.519 1.00 60.94 571 LYS A CA 1
ATOM 4510 C C . LYS A 1 571 ? -44.692 33.074 81.015 1.00 60.94 571 LYS A C 1
ATOM 4512 O O . LYS A 1 571 ? -45.491 32.403 80.372 1.00 60.94 571 LYS A O 1
ATOM 4517 N N . LEU A 1 572 ? -43.636 33.662 80.442 1.00 61.00 572 LEU A N 1
ATOM 4518 C CA . LEU A 1 572 ? -43.254 33.447 79.039 1.00 61.00 572 LEU A CA 1
ATOM 4519 C C . LEU A 1 572 ? -42.527 32.113 78.827 1.00 61.00 572 LEU A C 1
ATOM 4521 O O . LEU A 1 572 ? -42.368 31.680 77.685 1.00 61.00 572 LEU A O 1
ATOM 4525 N N . PHE A 1 573 ? -42.069 31.464 79.902 1.00 62.25 573 PHE A N 1
ATOM 4526 C CA . PHE A 1 573 ? -41.497 30.129 79.819 1.00 62.25 573 PHE A CA 1
ATOM 4527 C C . PHE A 1 573 ? -42.616 29.090 79.950 1.00 62.25 573 PHE A C 1
ATOM 4529 O O . PHE A 1 573 ? -43.316 29.098 80.964 1.00 62.25 573 PHE A O 1
ATOM 4536 N N . PRO A 1 574 ? -42.782 28.188 78.964 1.00 62.69 574 PRO A N 1
ATOM 4537 C CA . PRO A 1 574 ? -43.758 27.107 79.060 1.00 62.69 574 PRO A CA 1
ATOM 4538 C C . PRO A 1 574 ? -43.503 26.277 80.325 1.00 62.69 574 PRO A C 1
ATOM 4540 O O . PRO A 1 574 ? -42.343 26.108 80.723 1.00 62.69 574 PRO A O 1
ATOM 4543 N N . GLY A 1 575 ? -44.565 25.771 80.960 1.00 66.50 575 GLY A N 1
ATOM 4544 C CA . GLY A 1 575 ? -44.449 24.925 82.155 1.00 66.50 575 GLY A CA 1
ATOM 4545 C C . GLY A 1 575 ? -43.639 23.652 81.878 1.00 66.50 575 GLY A C 1
ATOM 4546 O O . GLY A 1 575 ? -43.512 23.241 80.728 1.00 66.50 575 GLY A O 1
ATOM 4547 N N . GLU A 1 576 ? -43.088 23.004 82.910 1.00 69.62 576 GLU A N 1
ATOM 4548 C CA . GLU A 1 576 ? -42.260 21.785 82.750 1.00 69.62 576 GLU A CA 1
ATOM 4549 C C . GLU A 1 576 ? -42.977 20.683 81.947 1.00 69.62 576 GLU A C 1
ATOM 4551 O O . GLU A 1 576 ? -42.363 19.977 81.150 1.00 69.62 576 GLU A O 1
ATOM 4556 N N . GLU A 1 577 ? -44.298 20.597 82.101 1.00 71.25 577 GLU A N 1
ATOM 4557 C CA . GLU A 1 577 ? -45.175 19.698 81.353 1.00 71.25 577 GLU A CA 1
ATOM 4558 C C . GLU A 1 577 ? -45.232 20.035 79.853 1.00 71.25 577 GLU A C 1
ATOM 4560 O O . GLU A 1 577 ? -45.018 19.178 78.996 1.00 71.25 577 GLU A O 1
ATOM 4565 N N . GLU A 1 578 ? -45.443 21.310 79.523 1.00 74.56 578 GLU A N 1
ATOM 4566 C CA . GLU A 1 578 ? -45.490 21.812 78.148 1.00 74.56 578 GLU A CA 1
ATOM 4567 C C . GLU A 1 578 ? -44.108 21.731 77.468 1.00 74.56 578 GLU A C 1
ATOM 4569 O O . GLU A 1 578 ? -44.003 21.494 76.263 1.00 74.56 578 GLU A O 1
ATOM 4574 N N . GLN A 1 579 ? -43.020 21.867 78.231 1.00 74.19 579 GLN A N 1
ATOM 4575 C CA . GLN A 1 579 ? -41.654 21.644 77.746 1.00 74.19 579 GLN A CA 1
ATOM 4576 C C . GLN A 1 579 ? -41.426 20.182 77.355 1.00 74.19 579 GLN A C 1
ATOM 4578 O O . GLN A 1 579 ? -40.934 19.918 76.255 1.00 74.19 579 GLN A O 1
ATOM 4583 N N . TYR A 1 580 ? -41.825 19.239 78.211 1.00 78.81 580 TYR A N 1
ATOM 4584 C CA . TYR A 1 580 ? -41.709 17.808 77.931 1.00 78.81 580 TYR A CA 1
ATOM 4585 C C . TYR A 1 580 ? -42.552 17.406 76.711 1.00 78.81 580 TYR A C 1
ATOM 4587 O O . TYR A 1 580 ? -42.054 16.741 75.800 1.00 78.81 580 TYR A O 1
ATOM 4595 N N . GLN A 1 581 ? -43.794 17.897 76.625 1.00 79.94 581 GLN A N 1
ATOM 4596 C CA . GLN A 1 581 ? -44.661 17.680 75.462 1.00 79.94 581 GLN A CA 1
ATOM 4597 C C . GLN A 1 581 ? -44.084 18.276 74.171 1.00 79.94 581 GLN A C 1
ATOM 4599 O O . GLN A 1 581 ? -44.168 17.655 73.113 1.00 79.94 581 GLN A O 1
ATOM 4604 N N . ASN A 1 582 ? -43.443 19.446 74.233 1.00 81.69 582 ASN A N 1
ATOM 4605 C CA . ASN A 1 582 ? -42.768 20.031 73.074 1.00 81.69 582 ASN A CA 1
ATOM 4606 C C . ASN A 1 582 ? -41.560 19.204 72.608 1.00 81.69 582 ASN A C 1
ATOM 4608 O O . ASN A 1 582 ? -41.313 19.126 71.404 1.00 81.69 582 ASN A O 1
ATOM 4612 N N . VAL A 1 583 ? -40.813 18.581 73.526 1.00 83.00 583 VAL A N 1
ATOM 4613 C CA . VAL A 1 583 ? -39.705 17.670 73.184 1.00 83.00 583 VAL A CA 1
ATOM 4614 C C . VAL A 1 583 ? -40.236 16.390 72.540 1.00 83.00 583 VAL A C 1
ATOM 4616 O O . VAL A 1 583 ? -39.737 16.007 71.483 1.00 83.00 583 VAL A O 1
ATOM 4619 N N . LEU A 1 584 ? -41.282 15.784 73.113 1.00 84.12 584 LEU A N 1
ATOM 4620 C CA . LEU A 1 584 ? -41.983 14.638 72.522 1.00 84.12 584 LEU A CA 1
ATOM 4621 C C . LEU A 1 584 ? -42.487 14.952 71.111 1.00 84.12 584 LEU A C 1
ATOM 4623 O O . LEU A 1 584 ? -42.239 14.189 70.180 1.00 84.12 584 LEU A O 1
ATOM 4627 N N . ARG A 1 585 ? -43.143 16.104 70.935 1.00 87.12 585 ARG A N 1
ATOM 4628 C CA . ARG A 1 585 ? -43.638 16.567 69.635 1.00 87.12 585 ARG A CA 1
ATOM 4629 C C . ARG A 1 585 ? -42.509 16.720 68.620 1.00 87.12 585 ARG A C 1
ATOM 4631 O O . ARG A 1 585 ? -42.611 16.170 67.532 1.00 87.12 585 ARG A O 1
ATOM 4638 N N . LYS A 1 586 ? -41.416 17.400 68.979 1.00 86.88 586 LYS A N 1
ATOM 4639 C CA . LYS A 1 586 ? -40.257 17.573 68.085 1.00 86.88 586 LYS A CA 1
ATOM 4640 C C . LYS A 1 586 ? -39.609 16.244 67.704 1.00 86.88 586 LYS A C 1
ATOM 4642 O O . LYS A 1 586 ? -39.293 16.045 66.540 1.00 86.88 586 LYS A O 1
ATOM 4647 N N . LYS A 1 587 ? -39.441 15.323 68.658 1.00 87.25 587 LYS A N 1
ATOM 4648 C CA . LYS A 1 587 ? -38.890 13.984 68.394 1.00 87.25 587 LYS A CA 1
ATOM 4649 C C . LYS A 1 587 ? -39.808 13.159 67.494 1.00 87.25 587 LYS A C 1
ATOM 4651 O O . LYS A 1 587 ? -39.322 12.488 66.591 1.00 87.25 587 LYS A O 1
ATOM 4656 N N . ARG A 1 588 ? -41.126 13.257 67.688 1.00 90.25 588 ARG A N 1
ATOM 4657 C CA . ARG A 1 588 ? -42.126 12.642 66.808 1.00 90.25 588 ARG A CA 1
ATOM 4658 C C . ARG A 1 588 ? -42.053 13.207 65.388 1.00 90.25 588 ARG A C 1
ATOM 4660 O O . ARG A 1 588 ? -41.978 12.430 64.446 1.00 90.25 588 ARG A O 1
ATOM 4667 N N . GLU A 1 589 ? -41.990 14.533 65.247 1.00 92.12 589 GLU A N 1
ATOM 4668 C CA . GLU A 1 589 ? -41.800 15.211 63.955 1.00 92.12 589 GLU A CA 1
ATOM 4669 C C . GLU A 1 589 ? -40.470 14.799 63.280 1.00 92.12 589 GLU A C 1
ATOM 4671 O O . GLU A 1 589 ? -40.421 14.632 62.063 1.00 92.12 589 GLU A O 1
ATOM 4676 N N . GLU A 1 590 ? -39.383 14.614 64.040 1.00 90.88 590 GLU A N 1
ATOM 4677 C CA . GLU A 1 590 ? -38.089 14.134 63.524 1.00 90.88 590 GLU A CA 1
ATOM 4678 C C . GLU A 1 590 ? -38.150 12.681 63.032 1.00 90.88 590 GLU A C 1
ATOM 4680 O O . GLU A 1 590 ? -37.640 12.394 61.948 1.00 90.88 590 GLU A O 1
ATOM 4685 N N . VAL A 1 591 ? -38.788 11.780 63.787 1.00 91.19 591 VAL A N 1
ATOM 4686 C CA . VAL A 1 591 ? -38.997 10.380 63.375 1.00 91.19 591 VAL A CA 1
ATOM 4687 C C . VAL A 1 591 ? -39.855 10.318 62.111 1.00 91.19 591 VAL A C 1
ATOM 4689 O O . VAL A 1 591 ? -39.456 9.675 61.145 1.00 91.19 591 VAL A O 1
ATOM 4692 N N . GLU A 1 592 ? -40.960 11.065 62.057 1.00 92.62 592 GLU A N 1
ATOM 4693 C CA . GLU A 1 592 ? -41.844 11.108 60.887 1.00 92.62 592 GLU A CA 1
ATOM 4694 C C . GLU A 1 592 ? -41.125 11.640 59.634 1.00 92.62 592 GLU A C 1
ATOM 4696 O O . GLU A 1 592 ? -41.287 11.105 58.536 1.00 92.62 592 GLU A O 1
ATOM 4701 N N . ARG A 1 593 ? -40.253 12.648 59.784 1.00 93.94 593 ARG A N 1
ATOM 4702 C CA . ARG A 1 593 ? -39.390 13.126 58.687 1.00 93.94 593 ARG A CA 1
ATOM 4703 C C . ARG A 1 593 ? -38.420 12.051 58.197 1.00 93.94 593 ARG A C 1
ATOM 4705 O O . ARG A 1 593 ? -38.176 11.963 56.992 1.00 93.94 593 ARG A O 1
ATOM 4712 N N . LEU A 1 594 ? -37.841 11.259 59.100 1.00 93.56 594 LEU A N 1
ATOM 4713 C CA . LEU A 1 594 ? -36.951 10.159 58.722 1.00 93.56 594 LEU A CA 1
ATOM 4714 C C . LEU A 1 594 ? -37.715 9.028 58.030 1.00 93.56 594 LEU A C 1
ATOM 4716 O O . LEU A 1 594 ? -37.211 8.503 57.040 1.00 93.56 594 LEU A O 1
ATOM 4720 N N . ASP A 1 595 ? -38.934 8.715 58.469 1.00 92.69 595 ASP A N 1
ATOM 4721 C CA . ASP A 1 595 ? -39.805 7.732 57.813 1.00 92.69 595 ASP A CA 1
ATOM 4722 C C . ASP A 1 595 ? -40.168 8.173 56.384 1.00 92.69 595 ASP A C 1
ATOM 4724 O O . ASP A 1 595 ? -40.049 7.392 55.436 1.00 92.69 595 ASP A O 1
ATOM 4728 N N . GLN A 1 596 ? -40.512 9.453 56.189 1.00 94.88 596 GLN A N 1
ATOM 4729 C CA . GLN A 1 596 ? -40.733 10.028 54.854 1.00 94.88 596 GLN A CA 1
ATOM 4730 C C . GLN A 1 596 ? -39.479 9.926 53.975 1.00 94.88 596 GLN A C 1
ATOM 4732 O O . GLN A 1 596 ? -39.563 9.534 52.807 1.00 94.88 596 GLN A O 1
ATOM 4737 N N . LYS A 1 597 ? -38.300 10.227 54.536 1.00 95.25 597 LYS A N 1
ATOM 4738 C CA . LYS A 1 597 ? -37.022 10.102 53.825 1.00 95.25 597 LYS A CA 1
ATOM 4739 C C . LYS A 1 597 ? -36.719 8.647 53.447 1.00 95.25 597 LYS A C 1
ATOM 4741 O O . LYS A 1 597 ? -36.249 8.397 52.337 1.00 95.25 597 LYS A O 1
ATOM 4746 N N . LEU A 1 598 ? -36.989 7.686 54.332 1.00 94.56 598 LEU A N 1
ATOM 4747 C CA . LEU A 1 598 ? -36.827 6.256 54.053 1.00 94.56 598 LEU A CA 1
ATOM 4748 C C . LEU A 1 598 ? -37.745 5.803 52.914 1.00 94.56 598 LEU A C 1
ATOM 4750 O O . LEU A 1 598 ? -37.261 5.151 51.989 1.00 94.56 598 LEU A O 1
ATOM 4754 N N . ALA A 1 599 ? -39.015 6.216 52.921 1.00 94.06 599 ALA A N 1
ATOM 4755 C CA . ALA A 1 599 ? -39.952 5.925 51.835 1.00 94.06 599 ALA A CA 1
ATOM 4756 C C . ALA A 1 599 ? -39.482 6.515 50.489 1.00 94.06 599 ALA A C 1
ATOM 4758 O O . ALA A 1 599 ? -39.570 5.864 49.444 1.00 94.06 599 ALA A O 1
ATOM 4759 N N . GLU A 1 600 ? -38.923 7.731 50.495 1.00 95.50 600 GLU A N 1
ATOM 4760 C CA . GLU A 1 600 ? -38.348 8.344 49.292 1.00 95.50 600 GLU A CA 1
ATOM 4761 C C . GLU A 1 600 ? -37.108 7.582 48.788 1.00 95.50 600 GLU A C 1
ATOM 4763 O O . GLU A 1 600 ? -36.973 7.341 47.584 1.00 95.50 600 GLU A O 1
ATOM 4768 N N . LEU A 1 601 ? -36.215 7.166 49.692 1.00 95.12 601 LEU A N 1
ATOM 4769 C CA . LEU A 1 601 ? -35.035 6.362 49.356 1.00 95.12 601 LEU A CA 1
ATOM 4770 C C . LEU A 1 601 ? -35.416 4.985 48.804 1.00 95.12 601 LEU A C 1
ATOM 4772 O O . LEU A 1 601 ? -34.788 4.521 47.854 1.00 95.12 601 LEU A O 1
ATOM 4776 N N . GLU A 1 602 ? -36.453 4.344 49.343 1.00 93.88 602 GLU A N 1
ATOM 4777 C CA . GLU A 1 602 ? -36.986 3.083 48.817 1.00 93.88 602 GLU A CA 1
ATOM 4778 C C . GLU A 1 602 ? -37.534 3.238 47.403 1.00 93.88 602 GLU A C 1
ATOM 4780 O O . GLU A 1 602 ? -37.215 2.430 46.528 1.00 93.88 602 GLU A O 1
ATOM 4785 N N . LYS A 1 603 ? -38.281 4.314 47.145 1.00 95.88 603 LYS A N 1
ATOM 4786 C CA . LYS A 1 603 ? -38.769 4.632 45.800 1.00 95.88 603 LYS A CA 1
ATOM 4787 C C . LYS A 1 603 ? -37.616 4.860 44.820 1.00 95.88 603 LYS A C 1
ATOM 4789 O O . LYS A 1 603 ? -37.653 4.336 43.707 1.00 95.88 603 LYS A O 1
ATOM 4794 N N . LYS A 1 604 ? -36.579 5.602 45.230 1.00 95.62 604 LYS A N 1
ATOM 4795 C CA . LYS A 1 604 ? -35.367 5.815 44.420 1.00 95.62 604 LYS A CA 1
ATOM 4796 C C . LYS A 1 604 ? -34.633 4.500 44.155 1.00 95.62 604 LYS A C 1
ATOM 4798 O O . LYS A 1 604 ? -34.288 4.235 43.012 1.00 95.62 604 LYS A O 1
ATOM 4803 N N . LEU A 1 605 ? -34.463 3.647 45.168 1.00 94.50 605 LEU A N 1
ATOM 4804 C CA . LEU A 1 605 ? -33.843 2.325 45.019 1.00 94.50 605 LEU A CA 1
ATOM 4805 C C . LEU A 1 605 ? -34.620 1.416 44.063 1.00 94.50 605 LEU A C 1
ATOM 4807 O O . LEU A 1 605 ? -33.998 0.738 43.249 1.00 94.50 605 LEU A O 1
ATOM 4811 N N . ALA A 1 606 ? -35.953 1.413 44.131 1.00 93.88 606 ALA A N 1
ATOM 4812 C CA . ALA A 1 606 ? -36.792 0.647 43.212 1.00 93.88 606 ALA A CA 1
ATOM 4813 C C . ALA A 1 606 ? -36.646 1.140 41.762 1.00 93.88 606 ALA A C 1
ATOM 4815 O O . ALA A 1 606 ? -36.465 0.327 40.856 1.00 93.88 606 ALA A O 1
ATOM 4816 N N . ALA A 1 607 ? -36.643 2.462 41.549 1.00 94.31 607 ALA A N 1
ATOM 4817 C CA . ALA A 1 607 ? -36.402 3.055 40.234 1.00 94.31 607 ALA A CA 1
ATOM 4818 C C . ALA A 1 607 ? -35.001 2.703 39.699 1.00 94.31 607 ALA A C 1
ATOM 4820 O O . ALA A 1 607 ? -34.877 2.201 38.584 1.00 94.31 607 ALA A O 1
ATOM 4821 N N . THR A 1 608 ? -33.954 2.854 40.519 1.00 93.62 608 THR A N 1
ATOM 4822 C CA . THR A 1 608 ? -32.580 2.482 40.142 1.00 93.62 608 THR A CA 1
ATOM 4823 C C . THR A 1 608 ? -32.440 0.979 39.876 1.00 93.62 608 THR A C 1
ATOM 4825 O O . THR A 1 608 ? -31.702 0.581 38.980 1.00 93.62 608 THR A O 1
ATOM 4828 N N . ALA A 1 609 ? -33.159 0.114 40.600 1.00 92.44 609 ALA A N 1
ATOM 4829 C CA . ALA A 1 609 ? -33.167 -1.327 40.336 1.00 92.44 609 ALA A CA 1
ATOM 4830 C C . ALA A 1 609 ? -33.801 -1.666 38.976 1.00 92.44 609 ALA A C 1
ATOM 4832 O O . ALA A 1 609 ? -33.313 -2.554 38.273 1.00 92.44 609 ALA A O 1
ATOM 4833 N N . GLN A 1 610 ? -34.856 -0.947 38.586 1.00 93.06 610 GLN A N 1
ATOM 4834 C CA . GLN A 1 610 ? -35.462 -1.087 37.265 1.00 93.06 610 GLN A CA 1
ATOM 4835 C C . GLN A 1 610 ? -34.522 -0.597 36.155 1.00 93.06 610 GLN A C 1
ATOM 4837 O O . GLN A 1 610 ? -34.354 -1.299 35.159 1.00 93.06 610 GLN A O 1
ATOM 4842 N N . GLU A 1 611 ? -33.868 0.553 36.342 1.00 91.81 611 GLU A N 1
ATOM 4843 C CA . GLU A 1 611 ? -32.858 1.077 35.409 1.00 91.81 611 GLU A CA 1
ATOM 4844 C C . GLU A 1 611 ? -31.674 0.115 35.245 1.00 91.81 611 GLU A C 1
ATOM 4846 O O . GLU A 1 611 ? -31.242 -0.140 34.122 1.00 91.81 611 GLU A O 1
ATOM 4851 N N . LEU A 1 612 ? -31.187 -0.477 36.343 1.00 92.69 612 LEU A N 1
ATOM 4852 C CA . LEU A 1 612 ? -30.135 -1.498 36.321 1.00 92.69 612 LEU A CA 1
ATOM 4853 C C . LEU A 1 612 ? -30.526 -2.700 35.472 1.00 92.69 612 LEU A C 1
ATOM 4855 O O . LEU A 1 612 ? -29.740 -3.149 34.640 1.00 92.69 612 LEU A O 1
ATOM 4859 N N . LYS A 1 613 ? -31.744 -3.212 35.670 1.00 93.19 613 LYS A N 1
ATOM 4860 C CA . LYS A 1 613 ? -32.253 -4.343 34.895 1.00 93.19 613 LYS A CA 1
ATOM 4861 C C . LYS A 1 613 ? -32.316 -3.999 33.406 1.00 93.19 613 LYS A C 1
ATOM 4863 O O . LYS A 1 613 ? -31.775 -4.738 32.593 1.00 93.19 613 LYS A O 1
ATOM 4868 N N . GLN A 1 614 ? -32.905 -2.854 33.060 1.00 92.44 614 GLN A N 1
ATOM 4869 C CA . GLN A 1 614 ? -33.010 -2.404 31.669 1.00 92.44 614 GLN A CA 1
ATOM 4870 C C . GLN A 1 614 ? -31.634 -2.222 31.017 1.00 92.44 614 GLN A C 1
ATOM 4872 O O . GLN A 1 614 ? -31.418 -2.701 29.907 1.00 92.44 614 GLN A O 1
ATOM 4877 N N . ALA A 1 615 ? -30.685 -1.588 31.711 1.00 90.19 615 ALA A N 1
ATOM 4878 C CA . ALA A 1 615 ? -29.330 -1.392 31.204 1.00 90.19 615 ALA A CA 1
ATOM 4879 C C . ALA A 1 615 ? -28.562 -2.719 31.046 1.00 90.19 615 ALA A C 1
ATOM 4881 O O . ALA A 1 615 ? -27.791 -2.867 30.097 1.00 90.19 615 ALA A O 1
ATOM 4882 N N . ALA A 1 616 ? -28.775 -3.691 31.939 1.00 93.25 616 ALA A N 1
ATOM 4883 C CA . ALA A 1 616 ? -28.167 -5.019 31.847 1.00 93.25 616 ALA A CA 1
ATOM 4884 C C . ALA A 1 616 ? -28.739 -5.839 30.675 1.00 93.25 616 ALA A C 1
ATOM 4886 O O . ALA A 1 616 ? -27.977 -6.442 29.912 1.00 93.25 616 ALA A O 1
ATOM 4887 N N . ASP A 1 617 ? -30.060 -5.817 30.491 1.00 94.25 617 ASP A N 1
ATOM 4888 C CA . ASP A 1 617 ? -30.746 -6.480 29.375 1.00 94.25 617 ASP A CA 1
ATOM 4889 C C . ASP A 1 617 ? -30.334 -5.852 28.025 1.00 94.25 617 ASP A C 1
ATOM 4891 O O . ASP A 1 617 ? -30.042 -6.550 27.050 1.00 94.25 617 ASP A O 1
ATOM 4895 N N . GLU A 1 618 ? -30.216 -4.522 27.967 1.00 94.31 618 GLU A N 1
ATOM 4896 C CA . GLU A 1 618 ? -29.730 -3.808 26.782 1.00 94.31 618 GLU A CA 1
ATOM 4897 C C . GLU A 1 618 ? -28.260 -4.141 26.484 1.00 94.31 618 GLU A C 1
ATOM 4899 O O . GLU A 1 618 ? -27.917 -4.462 25.345 1.00 94.31 618 GLU A O 1
ATOM 4904 N N . LYS A 1 619 ? -27.389 -4.140 27.504 1.00 94.06 619 LYS A N 1
ATOM 4905 C CA . LYS A 1 619 ? -25.972 -4.513 27.367 1.00 94.06 619 LYS A CA 1
ATOM 4906 C C . LYS A 1 619 ? -25.817 -5.927 26.813 1.00 94.06 619 LYS A C 1
ATOM 4908 O O . LYS A 1 619 ? -25.034 -6.125 25.889 1.00 94.06 619 LYS A O 1
ATOM 4913 N N . THR A 1 620 ? -26.550 -6.900 27.351 1.00 95.50 620 THR A N 1
ATOM 4914 C CA . THR A 1 620 ? -26.477 -8.298 26.890 1.00 95.50 620 THR A CA 1
ATOM 4915 C C . THR A 1 620 ? -26.993 -8.460 25.460 1.00 95.50 620 THR A C 1
ATOM 4917 O O . THR A 1 620 ? -26.374 -9.168 24.664 1.00 95.50 620 THR A O 1
ATOM 4920 N N . THR A 1 621 ? -28.065 -7.752 25.098 1.00 96.44 621 THR A N 1
ATOM 4921 C CA . THR A 1 621 ? -28.593 -7.730 23.724 1.00 96.44 621 THR A CA 1
ATOM 4922 C C . THR A 1 621 ? -27.578 -7.137 22.745 1.00 96.44 621 THR A C 1
ATOM 4924 O O . THR A 1 621 ? -27.286 -7.743 21.715 1.00 96.44 621 THR A O 1
ATOM 4927 N N . LEU A 1 622 ? -26.977 -5.993 23.088 1.00 96.25 622 LEU A N 1
ATOM 4928 C CA . LEU A 1 622 ? -25.952 -5.345 22.267 1.00 96.25 622 LEU A CA 1
ATOM 4929 C C . LEU A 1 622 ? -24.684 -6.198 22.149 1.00 96.25 622 LEU A C 1
ATOM 4931 O O . LEU A 1 622 ? -24.123 -6.292 21.064 1.00 96.25 622 LEU A O 1
ATOM 4935 N N . GLN A 1 623 ? -24.249 -6.861 23.227 1.00 96.69 623 GLN A N 1
ATOM 4936 C CA . GLN A 1 623 ? -23.118 -7.797 23.182 1.00 96.69 623 GLN A CA 1
ATOM 4937 C C . GLN A 1 623 ? -23.359 -8.927 22.184 1.00 96.69 623 GLN A C 1
ATOM 4939 O O . GLN A 1 623 ? -22.479 -9.221 21.378 1.00 96.69 623 GLN A O 1
ATOM 4944 N N . ARG A 1 624 ? -24.555 -9.529 22.207 1.00 96.56 624 ARG A N 1
ATOM 4945 C CA . ARG A 1 624 ? -24.922 -10.574 21.248 1.00 96.56 624 ARG A CA 1
ATOM 4946 C C . ARG A 1 624 ? -24.929 -10.039 19.815 1.00 96.56 624 ARG A C 1
ATOM 4948 O O . ARG A 1 624 ? -24.344 -10.673 18.949 1.00 96.56 624 ARG A O 1
ATOM 4955 N N . ALA A 1 625 ? -25.513 -8.865 19.580 1.00 96.12 625 ALA A N 1
ATOM 4956 C CA . ALA A 1 625 ? -25.547 -8.257 18.249 1.00 96.12 625 ALA A CA 1
ATOM 4957 C C . ALA A 1 625 ? -24.139 -7.932 17.709 1.00 96.12 625 ALA A C 1
ATOM 4959 O O . ALA A 1 625 ? -23.865 -8.156 16.530 1.00 96.12 625 ALA A O 1
ATOM 4960 N N . VAL A 1 626 ? -23.224 -7.444 18.560 1.00 97.00 626 VAL A N 1
ATOM 4961 C CA . VAL A 1 626 ? -21.814 -7.213 18.188 1.00 97.00 626 VAL A CA 1
ATOM 4962 C C . VAL A 1 626 ? -21.132 -8.524 17.791 1.00 97.00 626 VAL A C 1
ATOM 4964 O O . VAL A 1 626 ? -20.414 -8.550 16.792 1.00 97.00 626 VAL A O 1
ATOM 4967 N N . GLU A 1 627 ? -21.360 -9.597 18.550 1.00 96.19 627 GLU A N 1
ATOM 4968 C CA . GLU A 1 627 ? -20.799 -10.923 18.275 1.00 96.19 627 GLU A CA 1
ATOM 4969 C C . GLU A 1 627 ? -21.355 -11.511 16.969 1.00 96.19 627 GLU A C 1
ATOM 4971 O O . GLU A 1 627 ? -20.587 -11.916 16.100 1.00 96.19 627 GLU A O 1
ATOM 4976 N N . GLU A 1 628 ? -22.676 -11.480 16.776 1.00 96.50 628 GLU A N 1
ATOM 4977 C CA . GLU A 1 628 ? -23.345 -11.947 15.553 1.00 96.50 628 GLU A CA 1
ATOM 4978 C C . GLU A 1 628 ? -22.869 -11.172 14.316 1.00 96.50 628 GLU A C 1
ATOM 4980 O O . GLU A 1 628 ? -22.514 -11.772 13.300 1.00 96.50 628 GLU A O 1
ATOM 4985 N N . THR A 1 629 ? -22.786 -9.840 14.405 1.00 95.56 629 THR A N 1
ATOM 4986 C CA . THR A 1 629 ? -22.257 -9.005 13.313 1.00 95.56 629 THR A CA 1
ATOM 4987 C C . THR A 1 629 ? -20.777 -9.310 13.062 1.00 95.56 629 THR A C 1
ATOM 4989 O O . THR A 1 629 ? -20.344 -9.387 11.913 1.00 95.56 629 THR A O 1
ATOM 4992 N N . GLY A 1 630 ? -19.994 -9.555 14.118 1.00 94.69 630 GLY A N 1
ATOM 4993 C CA . GLY A 1 630 ? -18.604 -10.006 14.017 1.00 94.69 630 GLY A CA 1
ATOM 4994 C C . GLY A 1 630 ? -18.463 -11.332 13.266 1.00 94.69 630 GLY A C 1
ATOM 4995 O O . GLY A 1 630 ? -17.627 -11.441 12.371 1.00 94.69 630 GLY A O 1
ATOM 4996 N N . GLN A 1 631 ? -19.325 -12.308 13.552 1.00 95.25 631 GLN A N 1
ATOM 4997 C CA . GLN A 1 631 ? -19.360 -13.586 12.835 1.00 95.25 631 GLN A CA 1
ATOM 4998 C C . GLN A 1 631 ? -19.739 -13.411 11.358 1.00 95.25 631 GLN A C 1
ATOM 5000 O O . GLN A 1 631 ? -19.169 -14.078 10.497 1.00 95.25 631 GLN A O 1
ATOM 5005 N N . GLN A 1 632 ? -20.646 -12.485 11.035 1.00 94.62 632 GLN A N 1
ATOM 5006 C CA . GLN A 1 632 ? -20.991 -12.166 9.644 1.00 94.62 632 GLN A CA 1
ATOM 5007 C C . GLN A 1 632 ? -19.832 -11.513 8.881 1.00 94.62 632 GLN A C 1
ATOM 5009 O O . GLN A 1 632 ? -19.643 -11.807 7.697 1.00 94.62 632 GLN A O 1
ATOM 5014 N N . VAL A 1 633 ? -19.052 -10.652 9.546 1.00 93.94 633 VAL A N 1
ATOM 5015 C CA . VAL A 1 633 ? -17.816 -10.085 8.987 1.00 93.94 633 VAL A CA 1
ATOM 5016 C C . VAL A 1 633 ? -16.822 -11.207 8.683 1.00 93.94 633 VAL A C 1
ATOM 5018 O O . VAL A 1 633 ? -16.351 -11.308 7.551 1.00 93.94 633 VAL A O 1
ATOM 5021 N N . GLU A 1 634 ? -16.568 -12.109 9.635 1.00 92.19 634 GLU A N 1
ATOM 5022 C CA . GLU A 1 634 ? -15.658 -13.246 9.422 1.00 92.19 634 GLU A CA 1
ATOM 5023 C C . GLU A 1 634 ? -16.130 -14.190 8.312 1.00 92.19 634 GLU A C 1
ATOM 5025 O O . GLU A 1 634 ? -15.328 -14.612 7.480 1.00 92.19 634 GLU A O 1
ATOM 5030 N N . ALA A 1 635 ? -17.435 -14.457 8.228 1.00 90.94 635 ALA A N 1
ATOM 5031 C CA . ALA A 1 635 ? -18.018 -15.253 7.150 1.00 90.94 635 ALA A CA 1
ATOM 5032 C C . ALA A 1 635 ? -17.824 -14.619 5.757 1.00 90.94 635 ALA A C 1
ATOM 5034 O O . ALA A 1 635 ? -17.841 -15.335 4.757 1.00 90.94 635 ALA A O 1
ATOM 5035 N N . CYS A 1 636 ? -17.625 -13.298 5.675 1.00 89.50 636 CYS A N 1
ATOM 5036 C CA . CYS A 1 636 ? -17.268 -12.612 4.430 1.00 89.50 636 CYS A CA 1
ATOM 5037 C C . CYS A 1 636 ? -15.750 -12.595 4.184 1.00 89.50 636 CYS A C 1
ATOM 5039 O O . CYS A 1 636 ? -15.317 -12.720 3.038 1.00 89.50 636 CYS A O 1
ATOM 5041 N N . LEU A 1 637 ? -14.938 -12.438 5.234 1.00 90.50 637 LEU A N 1
ATOM 5042 C CA . LEU A 1 637 ? -13.480 -12.343 5.116 1.00 90.50 637 LEU A CA 1
ATOM 5043 C C . LEU A 1 637 ? -12.824 -13.685 4.782 1.00 90.50 637 LEU A C 1
ATOM 5045 O O . LEU A 1 637 ? -11.910 -13.708 3.963 1.00 90.50 637 LEU A O 1
ATOM 5049 N N . LEU A 1 638 ? -13.279 -14.792 5.377 1.00 88.06 638 LEU A N 1
ATOM 5050 C CA . LEU A 1 638 ? -12.623 -16.096 5.231 1.00 88.06 638 LEU A CA 1
ATOM 5051 C C . LEU A 1 638 ? -12.614 -16.608 3.773 1.00 88.06 638 LEU A C 1
ATOM 5053 O O . LEU A 1 638 ? -11.530 -16.916 3.272 1.00 88.06 638 LEU A O 1
ATOM 5057 N N . PRO A 1 639 ? -13.752 -16.653 3.042 1.00 83.19 639 PRO A N 1
ATOM 5058 C CA . PRO A 1 639 ? -13.750 -17.095 1.645 1.00 83.19 639 PRO A CA 1
ATOM 5059 C C . PRO A 1 639 ? -12.921 -16.162 0.763 1.00 83.19 639 PRO A C 1
ATOM 5061 O O . PRO A 1 639 ? -12.159 -16.613 -0.086 1.00 83.19 639 PRO A O 1
ATOM 5064 N N . ARG A 1 640 ? -13.007 -14.856 1.026 1.00 86.94 640 ARG A N 1
ATOM 5065 C CA . ARG A 1 640 ? -12.274 -13.832 0.288 1.00 86.94 640 ARG A CA 1
ATOM 5066 C C . ARG A 1 640 ? -10.762 -13.934 0.484 1.00 86.94 640 ARG A C 1
ATOM 5068 O O . ARG A 1 640 ? -10.013 -13.802 -0.477 1.00 86.94 640 ARG A O 1
ATOM 5075 N N . ALA A 1 641 ? -10.305 -14.182 1.711 1.00 87.81 641 ALA A N 1
ATOM 5076 C CA . ALA A 1 641 ? -8.895 -14.410 2.012 1.00 87.81 641 ALA A CA 1
ATOM 5077 C C . ALA A 1 641 ? -8.369 -15.644 1.269 1.00 87.81 641 ALA A C 1
ATOM 5079 O O . ALA A 1 641 ? -7.286 -15.584 0.692 1.00 87.81 641 ALA A O 1
ATOM 5080 N N . GLN A 1 642 ? -9.161 -16.720 1.215 1.00 81.00 642 GLN A N 1
ATOM 5081 C CA . GLN A 1 642 ? -8.808 -17.926 0.466 1.00 81.00 642 GLN A CA 1
ATOM 5082 C C . GLN A 1 642 ? -8.755 -17.679 -1.048 1.00 81.00 642 GLN A C 1
ATOM 5084 O O . GLN A 1 642 ? -7.847 -18.166 -1.717 1.00 81.00 642 GLN A O 1
ATOM 5089 N N . GLU A 1 643 ? -9.708 -16.929 -1.604 1.00 78.25 643 GLU A N 1
ATOM 5090 C CA . GLU A 1 643 ? -9.706 -16.540 -3.020 1.00 78.25 643 GLU A CA 1
ATOM 5091 C C . GLU A 1 643 ? -8.458 -15.727 -3.375 1.00 78.25 643 GLU A C 1
ATOM 5093 O O . GLU A 1 643 ? -7.767 -16.055 -4.340 1.00 78.25 643 GLU A O 1
ATOM 5098 N N . ILE A 1 644 ? -8.132 -14.719 -2.560 1.00 81.44 644 ILE A N 1
ATOM 5099 C CA . ILE A 1 644 ? -6.931 -13.892 -2.728 1.00 81.44 644 ILE A CA 1
ATOM 5100 C C . ILE A 1 644 ? -5.674 -14.750 -2.611 1.00 81.44 644 ILE A C 1
ATOM 5102 O O . ILE A 1 644 ? -4.790 -14.627 -3.448 1.00 81.44 644 ILE A O 1
ATOM 5106 N N . GLN A 1 645 ? -5.597 -15.644 -1.624 1.00 82.06 645 GLN A N 1
ATOM 5107 C CA . GLN A 1 645 ? -4.464 -16.554 -1.471 1.00 82.06 645 GLN A CA 1
ATOM 5108 C C . GLN A 1 645 ? -4.272 -17.420 -2.718 1.00 82.06 645 GLN A C 1
ATOM 5110 O O . GLN A 1 645 ? -3.181 -17.445 -3.281 1.00 82.06 645 GLN A O 1
ATOM 5115 N N . ASN A 1 646 ? -5.338 -18.077 -3.181 1.00 74.88 646 ASN A N 1
ATOM 5116 C CA . ASN A 1 646 ? -5.293 -18.932 -4.365 1.00 74.88 646 ASN A CA 1
ATOM 5117 C C . ASN A 1 646 ? -4.853 -18.151 -5.604 1.00 74.88 646 ASN A C 1
ATOM 5119 O O . ASN A 1 646 ? -4.163 -18.693 -6.456 1.00 74.88 646 ASN A O 1
ATOM 5123 N N . LEU A 1 647 ? -5.275 -16.894 -5.725 1.00 75.12 647 LEU A N 1
ATOM 5124 C CA . LEU A 1 647 ? -4.885 -16.016 -6.818 1.00 75.12 647 LEU A CA 1
ATOM 5125 C C . LEU A 1 647 ? -3.412 -15.607 -6.701 1.00 75.12 647 LEU A C 1
ATOM 5127 O O . LEU A 1 647 ? -2.655 -15.691 -7.664 1.00 75.12 647 LEU A O 1
ATOM 5131 N N . TRP A 1 648 ? -2.983 -15.206 -5.511 1.00 82.69 648 TRP A N 1
ATOM 5132 C CA . TRP A 1 648 ? -1.638 -14.711 -5.242 1.00 82.69 648 TRP A CA 1
ATOM 5133 C C . TRP A 1 648 ? -0.573 -15.792 -5.342 1.00 82.69 648 TRP A C 1
ATOM 5135 O O . TRP A 1 648 ? 0.477 -15.527 -5.913 1.00 82.69 648 TRP A O 1
ATOM 5145 N N . GLU A 1 649 ? -0.840 -17.016 -4.893 1.00 77.38 649 GLU A N 1
ATOM 5146 C CA . GLU A 1 649 ? 0.097 -18.142 -5.019 1.00 77.38 649 GLU A CA 1
ATOM 5147 C C . GLU A 1 649 ? 0.405 -18.501 -6.485 1.00 77.38 649 GLU A C 1
ATOM 5149 O O . GLU A 1 649 ? 1.457 -19.065 -6.786 1.00 77.38 649 GLU A O 1
ATOM 5154 N N . LEU A 1 650 ? -0.474 -18.136 -7.427 1.00 67.88 650 LEU A N 1
ATOM 5155 C CA . LEU A 1 650 ? -0.246 -18.347 -8.861 1.00 67.88 650 LEU A CA 1
ATOM 5156 C C . LEU A 1 650 ? 0.627 -17.270 -9.497 1.00 67.88 650 LEU A C 1
ATOM 5158 O O . LEU A 1 650 ? 1.353 -17.557 -10.453 1.00 67.88 650 LEU A O 1
ATOM 5162 N N . HIS A 1 651 ? 0.536 -16.046 -8.984 1.00 71.06 651 HIS A N 1
ATOM 5163 C CA . HIS A 1 651 ? 1.213 -14.879 -9.541 1.00 71.06 651 HIS A CA 1
ATOM 5164 C C . HIS A 1 651 ? 2.543 -14.590 -8.834 1.00 71.06 651 HIS A C 1
ATOM 5166 O O . HIS A 1 651 ? 3.524 -14.255 -9.491 1.00 71.06 651 HIS A O 1
ATOM 5172 N N . PHE A 1 652 ? 2.610 -14.785 -7.518 1.00 82.38 652 PHE A N 1
ATOM 5173 C CA . PHE A 1 652 ? 3.771 -14.488 -6.686 1.00 82.38 652 PHE A CA 1
ATOM 5174 C C . PHE A 1 652 ? 4.479 -15.769 -6.235 1.00 82.38 652 PHE A C 1
ATOM 5176 O O . PHE A 1 652 ? 4.376 -16.199 -5.089 1.00 82.38 652 PHE A O 1
ATOM 5183 N N . ARG A 1 653 ? 5.227 -16.392 -7.148 1.00 81.50 653 ARG A N 1
ATOM 5184 C CA . ARG A 1 653 ? 5.878 -17.698 -6.918 1.00 81.50 653 ARG A CA 1
ATOM 5185 C C . ARG A 1 653 ? 6.946 -17.691 -5.824 1.00 81.50 653 ARG A C 1
ATOM 5187 O O . ARG A 1 653 ? 7.286 -18.752 -5.309 1.00 81.50 653 ARG A O 1
ATOM 5194 N N . ARG A 1 654 ? 7.512 -16.522 -5.511 1.00 85.31 654 ARG A N 1
ATOM 5195 C CA . ARG A 1 654 ? 8.547 -16.351 -4.481 1.00 85.31 654 ARG A CA 1
ATOM 5196 C C . ARG A 1 654 ? 7.980 -15.804 -3.174 1.00 85.31 654 ARG A C 1
ATOM 5198 O O . ARG A 1 654 ? 8.746 -15.652 -2.222 1.00 85.31 654 ARG A O 1
ATOM 5205 N N . LEU A 1 655 ? 6.675 -15.518 -3.110 1.00 90.75 655 LEU A N 1
ATOM 5206 C CA . LEU A 1 655 ? 6.025 -14.986 -1.919 1.00 90.75 655 LEU A CA 1
ATOM 5207 C C . LEU A 1 655 ? 5.142 -16.024 -1.235 1.00 90.75 655 LEU A C 1
ATOM 5209 O O . LEU A 1 655 ? 4.336 -16.701 -1.865 1.00 90.75 655 LEU A O 1
ATOM 5213 N N . PHE A 1 656 ? 5.238 -16.069 0.089 1.00 91.75 656 PHE A N 1
ATOM 5214 C CA . PHE A 1 656 ? 4.363 -16.868 0.939 1.00 91.75 656 PHE A CA 1
ATOM 5215 C C . PHE A 1 656 ? 3.637 -15.969 1.923 1.00 91.75 656 PHE A C 1
ATOM 5217 O O . PHE A 1 656 ? 4.248 -15.099 2.541 1.00 91.75 656 PHE A O 1
ATOM 5224 N N . PHE A 1 657 ? 2.344 -16.196 2.121 1.00 93.31 657 PHE A N 1
ATOM 5225 C CA . PHE A 1 657 ? 1.512 -15.317 2.935 1.00 93.31 657 PHE A CA 1
ATOM 5226 C C . PHE A 1 657 ? 1.086 -16.016 4.223 1.00 93.31 657 PHE A C 1
ATOM 5228 O O . PHE A 1 657 ? 0.571 -17.131 4.206 1.00 93.31 657 PHE A O 1
ATOM 5235 N N . ALA A 1 658 ? 1.313 -15.366 5.363 1.00 93.44 658 ALA A N 1
ATOM 5236 C CA . ALA A 1 658 ? 0.759 -15.815 6.632 1.00 93.44 658 ALA A CA 1
ATOM 5237 C C . ALA A 1 658 ? -0.742 -15.486 6.713 1.00 93.44 658 ALA A C 1
ATOM 5239 O O . ALA A 1 658 ? -1.194 -14.460 6.202 1.00 93.44 658 ALA A O 1
ATOM 5240 N N . GLU A 1 659 ? -1.505 -16.315 7.425 1.00 91.12 659 GLU A N 1
ATOM 5241 C CA . GLU A 1 659 ? -2.951 -16.133 7.617 1.00 91.12 659 GLU A CA 1
ATOM 5242 C C . GLU A 1 659 ? -3.335 -14.729 8.145 1.00 91.12 659 GLU A C 1
ATOM 5244 O O . GLU A 1 659 ? -4.240 -14.114 7.573 1.00 91.12 659 GLU A O 1
ATOM 5249 N N . PRO A 1 660 ? -2.627 -14.128 9.132 1.00 90.69 660 PRO A N 1
ATOM 5250 C CA . PRO A 1 660 ? -2.943 -12.772 9.589 1.00 90.69 660 PRO A CA 1
ATOM 5251 C C . PRO A 1 660 ? -2.755 -11.694 8.516 1.00 90.69 660 PRO A C 1
ATOM 5253 O O . PRO A 1 660 ? -3.439 -10.670 8.554 1.00 90.69 660 PRO A O 1
ATOM 5256 N N . ALA A 1 661 ? -1.831 -11.898 7.572 1.00 92.75 661 ALA A N 1
ATOM 5257 C CA . ALA A 1 661 ? -1.637 -10.990 6.448 1.00 92.75 661 ALA A CA 1
ATOM 5258 C C . ALA A 1 661 ? -2.798 -11.120 5.452 1.00 92.75 661 ALA A C 1
ATOM 5260 O O . ALA A 1 661 ? -3.416 -10.115 5.114 1.00 92.75 661 ALA A O 1
ATOM 5261 N N . LEU A 1 662 ? -3.155 -12.346 5.053 1.00 92.50 662 LEU A N 1
ATOM 5262 C CA . LEU A 1 662 ? -4.264 -12.606 4.123 1.00 92.50 662 LEU A CA 1
ATOM 5263 C C . LEU A 1 662 ? -5.599 -12.073 4.648 1.00 92.50 662 LEU A C 1
ATOM 5265 O O . LEU A 1 662 ? -6.352 -11.452 3.898 1.00 92.50 662 LEU A O 1
ATOM 5269 N N . ARG A 1 663 ? -5.868 -12.241 5.948 1.00 91.25 663 ARG A N 1
ATOM 5270 C CA . ARG A 1 663 ? -7.081 -11.709 6.584 1.00 91.25 663 ARG A CA 1
ATOM 5271 C C . ARG A 1 663 ? -7.151 -10.184 6.514 1.00 91.25 663 ARG A C 1
ATOM 5273 O O . ARG A 1 663 ? -8.208 -9.641 6.207 1.00 91.25 663 ARG A O 1
ATOM 5280 N N . GLN A 1 664 ? -6.035 -9.490 6.745 1.00 91.06 664 GLN A N 1
ATOM 5281 C CA . GLN A 1 664 ? -5.992 -8.027 6.635 1.00 91.06 664 GLN A CA 1
ATOM 5282 C C . GLN A 1 664 ? -6.155 -7.556 5.186 1.00 91.06 664 GLN A C 1
ATOM 5284 O O . GLN A 1 664 ? -6.856 -6.581 4.936 1.00 91.06 664 GLN A O 1
ATOM 5289 N N . VAL A 1 665 ? -5.600 -8.282 4.215 1.00 91.38 665 VAL A N 1
ATOM 5290 C CA . VAL A 1 665 ? -5.784 -7.973 2.787 1.00 91.38 665 VAL A CA 1
ATOM 5291 C C . VAL A 1 665 ? -7.223 -8.203 2.329 1.00 91.38 665 VAL A C 1
ATOM 5293 O O . VAL A 1 665 ? -7.742 -7.417 1.534 1.00 91.38 665 VAL A O 1
ATOM 5296 N N . ALA A 1 666 ? -7.889 -9.243 2.831 1.00 91.19 666 ALA A N 1
ATOM 5297 C CA . ALA A 1 666 ? -9.293 -9.508 2.526 1.00 91.19 666 ALA A CA 1
ATOM 5298 C C . ALA A 1 666 ? -10.217 -8.368 2.987 1.00 91.19 666 ALA A C 1
ATOM 5300 O O . ALA A 1 666 ? -11.242 -8.109 2.351 1.00 91.19 666 ALA A O 1
ATOM 5301 N N . ALA A 1 667 ? -9.829 -7.646 4.041 1.00 90.94 667 ALA A N 1
ATOM 5302 C CA . ALA A 1 667 ? -10.552 -6.470 4.504 1.00 90.94 667 ALA A CA 1
ATOM 5303 C C . ALA A 1 667 ? -10.340 -5.228 3.617 1.00 90.94 667 ALA A C 1
ATOM 5305 O O . ALA A 1 667 ? -11.123 -4.283 3.676 1.00 90.94 667 ALA A O 1
ATOM 5306 N N . LEU A 1 668 ? -9.309 -5.212 2.763 1.00 90.38 668 LEU A N 1
ATOM 5307 C CA . LEU A 1 668 ? -9.034 -4.067 1.900 1.00 90.38 668 LEU A CA 1
ATOM 5308 C C . LEU A 1 668 ? -9.981 -4.025 0.687 1.00 90.38 668 LEU A C 1
ATOM 5310 O O . LEU A 1 668 ? -10.080 -5.020 -0.045 1.00 90.38 668 LEU A O 1
ATOM 5314 N N . PRO A 1 669 ? -10.581 -2.851 0.400 1.00 90.25 669 PRO A N 1
ATOM 5315 C CA . PRO A 1 669 ? -11.214 -2.558 -0.880 1.00 90.25 669 PRO A CA 1
ATOM 5316 C C . PRO A 1 669 ? -10.321 -2.879 -2.078 1.00 90.25 669 PRO A C 1
ATOM 5318 O O . PRO A 1 669 ? -9.101 -2.689 -2.002 1.00 90.25 669 PRO A O 1
ATOM 5321 N N . LEU A 1 670 ? -10.924 -3.272 -3.206 1.00 87.62 670 LEU A N 1
ATOM 5322 C CA . LEU A 1 670 ? -10.191 -3.657 -4.421 1.00 87.62 670 LEU A CA 1
ATOM 5323 C C . LEU A 1 670 ? -9.117 -2.633 -4.818 1.00 87.62 670 LEU A C 1
ATOM 5325 O O . LEU A 1 670 ? -7.955 -2.993 -4.968 1.00 87.62 670 LEU A O 1
ATOM 5329 N N . ALA A 1 671 ? -9.467 -1.345 -4.890 1.00 85.06 671 ALA A N 1
ATOM 5330 C CA . ALA A 1 671 ? -8.525 -0.288 -5.270 1.00 85.06 671 ALA A CA 1
ATOM 5331 C C . ALA A 1 671 ? -7.265 -0.245 -4.381 1.00 85.06 671 ALA A C 1
ATOM 5333 O O . ALA A 1 671 ? -6.163 -0.022 -4.870 1.00 85.06 671 ALA A O 1
ATOM 5334 N N . ARG A 1 672 ? -7.410 -0.500 -3.075 1.00 89.69 672 ARG A N 1
ATOM 5335 C CA . ARG A 1 672 ? -6.288 -0.524 -2.121 1.00 89.69 672 ARG A CA 1
ATOM 5336 C C . ARG A 1 672 ? -5.474 -1.807 -2.241 1.00 89.69 672 ARG A C 1
ATOM 5338 O O . ARG A 1 672 ? -4.257 -1.776 -2.081 1.00 89.69 672 ARG A O 1
ATOM 5345 N N . ARG A 1 673 ? -6.133 -2.923 -2.554 1.00 90.38 673 ARG A N 1
ATOM 5346 C CA . ARG A 1 673 ? -5.461 -4.197 -2.820 1.00 90.38 673 ARG A CA 1
ATOM 5347 C C . ARG A 1 673 ? -4.572 -4.121 -4.057 1.00 90.38 673 ARG A C 1
ATOM 5349 O O . ARG A 1 673 ? -3.449 -4.597 -3.997 1.00 90.38 673 ARG A O 1
ATOM 5356 N N . LEU A 1 674 ? -5.025 -3.463 -5.123 1.00 86.19 674 LEU A N 1
ATOM 5357 C CA . LEU A 1 674 ? -4.215 -3.245 -6.325 1.00 86.19 674 LEU A CA 1
ATOM 5358 C C . LEU A 1 674 ? -2.943 -2.446 -6.002 1.00 86.19 674 LEU A C 1
ATOM 5360 O O . LEU A 1 674 ? -1.850 -2.813 -6.422 1.00 86.19 674 LEU A O 1
ATOM 5364 N N . VAL A 1 675 ? -3.043 -1.402 -5.172 1.00 87.31 675 VAL A N 1
ATOM 5365 C CA . VAL A 1 675 ? -1.851 -0.665 -4.717 1.00 87.31 675 VAL A CA 1
ATOM 5366 C C . VAL A 1 675 ? -0.872 -1.590 -3.991 1.00 87.31 675 VAL A C 1
ATOM 5368 O O . VAL A 1 675 ? 0.317 -1.567 -4.291 1.00 87.31 675 VAL A O 1
ATOM 5371 N N . LEU A 1 676 ? -1.360 -2.434 -3.082 1.00 91.44 676 LEU A N 1
ATOM 5372 C CA . LEU A 1 676 ? -0.540 -3.422 -2.378 1.00 91.44 676 LEU A CA 1
ATOM 5373 C C . LEU A 1 676 ? 0.108 -4.442 -3.332 1.00 91.44 676 LEU A C 1
ATOM 5375 O O . LEU A 1 676 ? 1.293 -4.738 -3.194 1.00 91.44 676 LEU A O 1
ATOM 5379 N N . GLU A 1 677 ? -0.631 -4.950 -4.317 1.00 89.06 677 GLU A N 1
ATOM 5380 C CA . GLU A 1 677 ? -0.130 -5.925 -5.295 1.00 89.06 677 GLU A CA 1
ATOM 5381 C C . GLU A 1 677 ? 1.034 -5.392 -6.129 1.00 89.06 677 GLU A C 1
ATOM 5383 O O . GLU A 1 677 ? 1.945 -6.156 -6.441 1.00 89.06 677 GLU A O 1
ATOM 5388 N N . ARG A 1 678 ? 1.064 -4.083 -6.415 1.00 84.81 678 ARG A N 1
ATOM 5389 C CA . ARG A 1 678 ? 2.211 -3.444 -7.081 1.00 84.81 678 ARG A CA 1
ATOM 5390 C C . ARG A 1 678 ? 3.498 -3.643 -6.285 1.00 84.81 678 ARG A C 1
ATOM 5392 O O . ARG A 1 678 ? 4.514 -3.971 -6.875 1.00 84.81 678 ARG A O 1
ATOM 5399 N N . TYR A 1 679 ? 3.449 -3.498 -4.960 1.00 89.12 679 TYR A N 1
ATOM 5400 C CA . TYR A 1 679 ? 4.607 -3.702 -4.080 1.00 89.12 679 TYR A CA 1
ATOM 5401 C C . TYR A 1 679 ? 4.969 -5.176 -3.907 1.00 89.12 679 TYR A C 1
ATOM 5403 O O . TYR A 1 679 ? 6.148 -5.520 -3.823 1.00 89.12 679 TYR A O 1
ATOM 5411 N N . LEU A 1 680 ? 3.966 -6.055 -3.851 1.00 90.69 680 LEU A N 1
ATOM 5412 C CA . LEU A 1 680 ? 4.199 -7.499 -3.803 1.00 90.69 680 LEU A CA 1
ATOM 5413 C C . LEU A 1 680 ? 4.893 -7.988 -5.074 1.00 90.69 680 LEU A C 1
ATOM 5415 O O . LEU A 1 680 ? 5.786 -8.822 -4.988 1.00 90.69 680 LEU A O 1
ATOM 5419 N N . LEU A 1 681 ? 4.557 -7.421 -6.232 1.00 85.12 681 LEU A N 1
ATOM 5420 C CA . LEU A 1 681 ? 5.264 -7.709 -7.473 1.00 85.12 681 LEU A CA 1
ATOM 5421 C C . LEU A 1 681 ? 6.758 -7.361 -7.361 1.00 85.12 681 LEU A C 1
ATOM 5423 O O . LEU A 1 681 ? 7.593 -8.207 -7.655 1.00 85.12 681 LEU A O 1
ATOM 5427 N N . GLU A 1 682 ? 7.115 -6.184 -6.835 1.00 85.25 682 GLU A N 1
ATOM 5428 C CA . GLU A 1 682 ? 8.531 -5.807 -6.650 1.00 85.25 682 GLU A CA 1
ATOM 5429 C C . GLU A 1 682 ? 9.273 -6.755 -5.698 1.00 85.25 682 GLU A C 1
ATOM 5431 O O . GLU A 1 682 ? 10.415 -7.136 -5.957 1.00 85.25 682 GLU A O 1
ATOM 5436 N N . LEU A 1 683 ? 8.619 -7.162 -4.604 1.00 88.75 683 LEU A N 1
ATOM 5437 C CA . LEU A 1 683 ? 9.174 -8.134 -3.658 1.00 88.75 683 LEU A CA 1
ATOM 5438 C C . LEU A 1 683 ? 9.328 -9.531 -4.273 1.00 88.75 683 LEU A C 1
ATOM 5440 O O . LEU A 1 683 ? 10.236 -10.261 -3.882 1.00 88.75 683 LEU A O 1
ATOM 5444 N N . ASN A 1 684 ? 8.445 -9.912 -5.197 1.00 85.94 684 ASN A N 1
ATOM 5445 C CA . ASN A 1 684 ? 8.513 -11.191 -5.897 1.00 85.94 684 ASN A CA 1
ATOM 5446 C C . ASN A 1 684 ? 9.673 -11.230 -6.902 1.00 85.94 684 ASN A C 1
ATOM 5448 O O . ASN A 1 684 ? 10.320 -12.267 -7.034 1.00 85.94 684 ASN A O 1
ATOM 5452 N N . GLU A 1 685 ? 9.945 -10.119 -7.591 1.00 78.69 685 GLU A N 1
ATOM 5453 C CA . GLU A 1 685 ? 10.968 -10.069 -8.642 1.00 78.69 685 GLU A CA 1
ATOM 5454 C C . GLU A 1 685 ? 12.397 -9.898 -8.104 1.00 78.69 685 GLU A C 1
ATOM 5456 O O . GLU A 1 685 ? 13.340 -10.439 -8.682 1.00 78.69 685 GLU A O 1
ATOM 5461 N N . LEU A 1 686 ? 12.594 -9.192 -6.986 1.00 78.31 686 LEU A N 1
ATOM 5462 C CA . LEU A 1 686 ? 13.940 -8.928 -6.470 1.00 78.31 686 LEU A CA 1
ATOM 5463 C C . LEU A 1 686 ? 14.646 -10.185 -5.954 1.00 78.31 686 LEU A C 1
ATOM 5465 O O . LEU A 1 686 ? 14.116 -10.945 -5.139 1.00 78.31 686 LEU A O 1
ATOM 5469 N N . ASN A 1 687 ? 15.910 -10.367 -6.342 1.00 80.50 687 ASN A N 1
ATOM 5470 C CA . ASN A 1 687 ? 16.755 -11.400 -5.745 1.00 80.50 687 ASN A CA 1
ATOM 5471 C C . ASN A 1 687 ? 17.063 -11.073 -4.281 1.00 80.50 687 ASN A C 1
ATOM 5473 O O . ASN A 1 687 ? 17.020 -11.962 -3.432 1.00 80.50 687 ASN A O 1
ATOM 5477 N N . ASN A 1 688 ? 17.277 -9.791 -3.972 1.00 84.88 688 ASN A N 1
ATOM 5478 C CA . ASN A 1 688 ? 17.440 -9.312 -2.604 1.00 84.88 688 ASN A CA 1
ATOM 5479 C C . ASN A 1 688 ? 16.302 -8.358 -2.172 1.00 84.88 688 ASN A C 1
ATOM 5481 O O . ASN A 1 688 ? 16.429 -7.138 -2.313 1.00 84.88 688 ASN A O 1
ATOM 5485 N N . PRO A 1 689 ? 15.206 -8.870 -1.580 1.00 87.88 689 PRO A N 1
ATOM 5486 C CA . PRO A 1 689 ? 14.061 -8.055 -1.156 1.00 87.88 689 PRO A CA 1
ATOM 5487 C C . PRO A 1 689 ? 14.401 -7.077 -0.018 1.00 87.88 689 PRO A C 1
ATOM 5489 O O . PRO A 1 689 ? 13.697 -6.087 0.165 1.00 87.88 689 PRO A O 1
ATOM 5492 N N . VAL A 1 690 ? 15.504 -7.290 0.718 1.00 89.62 690 VAL A N 1
ATOM 5493 C CA . VAL A 1 690 ? 15.964 -6.386 1.792 1.00 89.62 690 VAL A CA 1
ATOM 5494 C C . VAL A 1 690 ? 16.277 -4.985 1.261 1.00 89.62 690 VAL A C 1
ATOM 5496 O O . VAL A 1 690 ? 16.211 -4.017 2.016 1.00 89.62 690 VAL A O 1
ATOM 5499 N N . LEU A 1 691 ? 16.564 -4.853 -0.037 1.00 87.12 691 LEU A N 1
ATOM 5500 C CA . LEU A 1 691 ? 16.805 -3.566 -0.688 1.00 87.12 691 LEU A CA 1
ATOM 5501 C C . LEU A 1 691 ? 15.581 -2.634 -0.660 1.00 87.12 691 LEU A C 1
ATOM 5503 O O . LEU A 1 691 ? 15.753 -1.419 -0.723 1.00 87.12 691 LEU A O 1
ATOM 5507 N N . LEU A 1 692 ? 14.364 -3.176 -0.529 1.00 88.12 692 LEU A N 1
ATOM 5508 C CA . LEU A 1 692 ? 13.132 -2.387 -0.387 1.00 88.12 692 LEU A CA 1
ATOM 5509 C C . LEU A 1 692 ? 12.769 -2.089 1.074 1.00 88.12 692 LEU A C 1
ATOM 5511 O O . LEU A 1 692 ? 11.758 -1.439 1.333 1.00 88.12 692 LEU A O 1
ATOM 5515 N N . ALA A 1 693 ? 13.537 -2.584 2.048 1.00 91.00 693 ALA A N 1
ATOM 5516 C CA . ALA A 1 693 ? 13.229 -2.387 3.458 1.00 91.00 693 ALA A CA 1
ATOM 5517 C C . ALA A 1 693 ? 13.440 -0.924 3.875 1.00 91.00 693 ALA A C 1
ATOM 5519 O O . ALA A 1 693 ? 14.537 -0.383 3.762 1.00 91.00 693 ALA A O 1
ATOM 5520 N N . GLU A 1 694 ? 12.412 -0.314 4.462 1.00 89.50 694 GLU A N 1
ATOM 5521 C CA . GLU A 1 694 ? 12.525 0.995 5.119 1.00 89.50 694 GLU A CA 1
ATOM 5522 C C . GLU A 1 694 ? 13.012 0.867 6.569 1.00 89.50 694 GLU A C 1
ATOM 5524 O O . GLU A 1 694 ? 13.548 1.814 7.144 1.00 89.50 694 GLU A O 1
ATOM 5529 N N . GLY A 1 695 ? 12.868 -0.316 7.171 1.00 90.69 695 GLY A N 1
ATOM 5530 C CA . GLY A 1 695 ? 13.384 -0.592 8.504 1.00 90.69 695 GLY A CA 1
ATOM 5531 C C . GLY A 1 695 ? 13.327 -2.064 8.896 1.00 90.69 695 GLY A C 1
ATOM 5532 O O . GLY A 1 695 ? 12.946 -2.939 8.115 1.00 90.69 695 GLY A O 1
ATOM 5533 N N . LYS A 1 696 ? 13.730 -2.337 10.141 1.00 94.19 696 LYS A N 1
ATOM 5534 C CA . LYS A 1 696 ? 13.735 -3.674 10.748 1.00 94.19 696 LYS A CA 1
ATOM 5535 C C . LYS A 1 696 ? 12.788 -3.740 11.937 1.00 94.19 696 LYS A C 1
ATOM 5537 O O . LYS A 1 696 ? 12.566 -2.748 12.627 1.00 94.19 696 LYS A O 1
ATOM 5542 N N . THR A 1 697 ? 12.228 -4.912 12.185 1.00 94.62 697 THR A N 1
ATOM 5543 C CA . THR A 1 697 ? 11.346 -5.176 13.323 1.00 94.62 697 THR A CA 1
ATOM 5544 C C . THR A 1 697 ? 11.490 -6.622 13.779 1.00 94.62 697 THR A C 1
ATOM 5546 O O . THR A 1 697 ? 12.183 -7.403 13.131 1.00 94.62 697 THR A O 1
ATOM 5549 N N . THR A 1 698 ? 10.858 -6.987 14.888 1.00 92.62 698 THR A N 1
ATOM 5550 C CA . THR A 1 698 ? 10.918 -8.349 15.418 1.00 92.62 698 THR A CA 1
ATOM 5551 C C . THR A 1 698 ? 9.508 -8.906 15.504 1.00 92.62 698 THR A C 1
ATOM 5553 O O . THR A 1 698 ? 8.649 -8.304 16.142 1.00 92.62 698 THR A O 1
ATOM 5556 N N . VAL A 1 699 ? 9.281 -10.049 14.860 1.00 90.19 699 VAL A N 1
ATOM 5557 C CA . VAL A 1 699 ? 8.023 -10.804 14.923 1.00 90.19 699 VAL A CA 1
ATOM 5558 C C . VAL A 1 699 ? 8.377 -12.211 15.380 1.00 90.19 699 VAL A C 1
ATOM 5560 O O . VAL A 1 699 ? 9.257 -12.839 14.791 1.00 90.19 699 VAL A O 1
ATOM 5563 N N . ASP A 1 700 ? 7.768 -12.672 16.473 1.00 86.75 700 ASP A N 1
ATOM 5564 C CA . ASP A 1 700 ? 8.017 -13.994 17.071 1.00 86.75 700 ASP A CA 1
ATOM 5565 C C . ASP A 1 700 ? 9.514 -14.304 17.292 1.00 86.75 700 ASP A C 1
ATOM 5567 O O . ASP A 1 700 ? 10.004 -15.398 17.011 1.00 86.75 700 ASP A O 1
ATOM 5571 N N . GLY A 1 701 ? 10.278 -13.300 17.741 1.00 85.56 701 GLY A N 1
ATOM 5572 C CA . GLY A 1 701 ? 11.721 -13.413 17.990 1.00 85.56 701 GLY A CA 1
ATOM 5573 C C . GLY A 1 701 ? 12.607 -13.420 16.736 1.00 85.56 701 GLY A C 1
ATOM 5574 O O . GLY A 1 701 ? 13.826 -13.524 16.858 1.00 85.56 701 GLY A O 1
ATOM 5575 N N . ARG A 1 702 ? 12.037 -13.282 15.532 1.00 88.06 702 ARG A N 1
ATOM 5576 C CA . ARG A 1 702 ? 12.780 -13.234 14.262 1.00 88.06 702 ARG A CA 1
ATOM 5577 C C . ARG A 1 702 ? 12.951 -11.802 13.776 1.00 88.06 702 ARG A C 1
ATOM 5579 O O . ARG A 1 702 ? 11.995 -11.027 13.761 1.00 88.06 702 ARG A O 1
ATOM 5586 N N . ASN A 1 703 ? 14.157 -11.469 13.321 1.00 91.94 703 ASN A N 1
ATOM 5587 C CA . ASN A 1 703 ? 14.436 -10.187 12.679 1.00 91.94 703 ASN A CA 1
ATOM 5588 C C . ASN A 1 703 ? 13.780 -10.146 11.298 1.00 91.94 703 ASN A C 1
ATOM 5590 O O . ASN A 1 703 ? 14.149 -10.903 10.405 1.00 91.94 703 ASN A O 1
ATOM 5594 N N . CYS A 1 704 ? 12.806 -9.260 11.152 1.00 94.75 704 CYS A N 1
ATOM 5595 C CA . CYS A 1 704 ? 12.015 -9.056 9.950 1.00 94.75 704 CYS A CA 1
ATOM 5596 C C . CYS A 1 704 ? 12.269 -7.657 9.385 1.00 94.75 704 CYS A C 1
ATOM 5598 O O . CYS A 1 704 ? 12.757 -6.756 10.075 1.00 94.75 704 CYS A O 1
ATOM 5600 N N . HIS A 1 705 ? 11.888 -7.469 8.132 1.00 95.69 705 HIS A N 1
ATOM 5601 C CA . HIS A 1 705 ? 11.942 -6.195 7.434 1.00 95.69 705 HIS A CA 1
ATOM 5602 C C . HIS A 1 705 ? 10.537 -5.630 7.284 1.00 95.69 705 HIS A C 1
ATOM 5604 O O . HIS A 1 705 ? 9.550 -6.367 7.316 1.00 95.69 705 HIS A O 1
ATOM 5610 N N . TYR A 1 706 ? 10.434 -4.314 7.147 1.00 94.44 706 TYR A N 1
ATOM 5611 C CA . TYR A 1 706 ? 9.169 -3.689 6.798 1.00 94.44 706 TYR A CA 1
ATOM 5612 C C . TYR A 1 706 ? 9.358 -2.552 5.802 1.00 94.44 706 TYR A C 1
ATOM 5614 O O . TYR A 1 706 ? 10.429 -1.946 5.733 1.00 94.44 706 TYR A O 1
ATOM 5622 N N . LEU A 1 707 ? 8.293 -2.264 5.062 1.00 92.25 707 LEU A N 1
ATOM 5623 C CA . LEU A 1 707 ? 8.160 -1.098 4.191 1.00 92.25 707 LEU A CA 1
ATOM 5624 C C . LEU A 1 707 ? 6.776 -0.467 4.374 1.00 92.25 707 LEU A C 1
ATOM 5626 O O . LEU A 1 707 ? 5.852 -1.131 4.866 1.00 92.25 707 LEU A O 1
ATOM 5630 N N . PHE A 1 708 ? 6.635 0.807 4.005 1.00 90.44 708 PHE A N 1
ATOM 5631 C CA . PHE A 1 708 ? 5.357 1.507 4.057 1.00 90.44 708 PHE A CA 1
ATOM 5632 C C . PHE A 1 708 ? 4.757 1.660 2.658 1.00 90.44 708 PHE A C 1
ATOM 5634 O O . PHE A 1 708 ? 5.396 2.113 1.713 1.00 90.44 708 PHE A O 1
ATOM 5641 N N . ILE A 1 709 ? 3.476 1.328 2.548 1.00 89.19 709 ILE A N 1
ATOM 5642 C CA . ILE A 1 709 ? 2.681 1.441 1.328 1.00 89.19 709 ILE A CA 1
ATOM 5643 C C . ILE A 1 709 ? 1.678 2.558 1.543 1.00 89.19 709 ILE A C 1
ATOM 5645 O O . ILE A 1 709 ? 0.888 2.504 2.484 1.00 89.19 709 ILE A O 1
ATOM 5649 N N . THR A 1 710 ? 1.698 3.574 0.686 1.00 84.94 710 THR A N 1
ATOM 5650 C CA . THR A 1 710 ? 0.696 4.645 0.744 1.00 84.94 710 THR A CA 1
ATOM 5651 C C . THR A 1 710 ? -0.474 4.285 -0.156 1.00 84.94 710 THR A C 1
ATOM 5653 O O . THR A 1 710 ? -0.318 4.166 -1.365 1.00 84.94 710 THR A O 1
ATOM 5656 N N . LEU A 1 711 ? -1.649 4.091 0.443 1.00 79.88 711 LEU A N 1
ATOM 5657 C CA . LEU A 1 711 ? -2.844 3.649 -0.273 1.00 79.88 711 LEU A CA 1
ATOM 5658 C C . LEU A 1 711 ? -3.576 4.809 -0.955 1.00 79.88 711 LEU A C 1
ATOM 5660 O O . LEU A 1 711 ? -3.853 4.751 -2.148 1.00 79.88 711 LEU A O 1
ATOM 5664 N N . ALA A 1 712 ? -3.927 5.850 -0.192 1.00 71.56 712 ALA A N 1
ATOM 5665 C CA . ALA A 1 712 ? -4.586 7.066 -0.677 1.00 71.56 712 ALA A CA 1
ATOM 5666 C C . ALA A 1 712 ? -4.599 8.146 0.419 1.00 71.56 712 ALA A C 1
ATOM 5668 O O . ALA A 1 712 ? -4.716 7.821 1.596 1.00 71.56 712 ALA A O 1
ATOM 5669 N N . LYS A 1 713 ? -4.543 9.437 0.048 1.00 65.12 713 LYS A N 1
ATOM 5670 C CA . LYS A 1 713 ? -4.718 10.590 0.967 1.00 65.12 713 LYS A CA 1
ATOM 5671 C C . LYS A 1 713 ? -3.896 10.506 2.275 1.00 65.12 713 LYS A C 1
ATOM 5673 O O . LYS A 1 713 ? -4.369 10.911 3.330 1.00 65.12 713 LYS A O 1
ATOM 5678 N N . GLY A 1 714 ? -2.669 9.987 2.203 1.00 66.94 714 GLY A N 1
ATOM 5679 C CA . GLY A 1 714 ? -1.768 9.861 3.356 1.00 66.94 714 GLY A CA 1
ATOM 5680 C C . GLY A 1 714 ? -2.008 8.641 4.252 1.00 66.94 714 GLY A C 1
ATOM 5681 O O . GLY A 1 714 ? -1.263 8.458 5.211 1.00 66.94 714 GLY A O 1
ATOM 5682 N N . GLU A 1 715 ? -2.989 7.788 3.942 1.00 81.88 715 GLU A N 1
ATOM 5683 C CA . GLU A 1 715 ? -3.172 6.505 4.619 1.00 81.88 715 GLU A CA 1
ATOM 5684 C C . GLU A 1 715 ? -2.036 5.550 4.253 1.00 81.88 715 GLU A C 1
ATOM 5686 O O . GLU A 1 715 ? -1.775 5.295 3.071 1.00 81.88 715 GLU A O 1
ATOM 5691 N N . LYS A 1 716 ? -1.367 5.023 5.280 1.00 87.00 716 LYS A N 1
ATOM 5692 C CA . LYS A 1 716 ? -0.222 4.132 5.135 1.00 87.00 716 LYS A CA 1
ATOM 5693 C C . LYS A 1 716 ? -0.524 2.771 5.730 1.00 87.00 716 LYS A C 1
ATOM 5695 O O . LYS A 1 716 ? -1.086 2.668 6.816 1.00 87.00 716 LYS A O 1
ATOM 5700 N N . ILE A 1 717 ? -0.089 1.737 5.030 1.00 90.50 717 ILE A N 1
ATOM 5701 C CA . ILE A 1 717 ? -0.022 0.374 5.536 1.00 90.50 717 ILE A CA 1
ATOM 5702 C C . ILE A 1 717 ? 1.441 0.001 5.708 1.00 90.50 717 ILE A C 1
ATOM 5704 O O . ILE A 1 717 ? 2.280 0.290 4.858 1.00 90.50 717 ILE A O 1
ATOM 5708 N N . ARG A 1 718 ? 1.741 -0.663 6.813 1.00 93.25 718 ARG A N 1
ATOM 5709 C CA . ARG A 1 718 ? 3.020 -1.289 7.088 1.00 93.25 718 ARG A CA 1
ATOM 5710 C C . ARG A 1 718 ? 2.964 -2.750 6.657 1.00 93.25 718 ARG A C 1
ATOM 5712 O O . ARG A 1 718 ? 2.204 -3.538 7.220 1.00 93.25 718 ARG A O 1
ATOM 5719 N N . LEU A 1 719 ? 3.790 -3.109 5.681 1.00 94.81 719 LEU A N 1
ATOM 5720 C CA . LEU A 1 719 ? 3.975 -4.486 5.231 1.00 94.81 719 LEU A CA 1
ATOM 5721 C C . LEU A 1 719 ? 5.232 -5.049 5.893 1.00 94.81 719 LEU A C 1
ATOM 5723 O O . LEU A 1 719 ? 6.320 -4.503 5.718 1.00 94.81 719 LEU A O 1
ATOM 5727 N N . VAL A 1 720 ? 5.080 -6.130 6.658 1.00 95.81 720 VAL A N 1
ATOM 5728 C CA . VAL A 1 720 ? 6.169 -6.820 7.363 1.00 95.81 720 VAL A CA 1
ATOM 5729 C C . VAL A 1 720 ? 6.457 -8.152 6.685 1.00 95.81 720 VAL A C 1
ATOM 5731 O O . VAL A 1 720 ? 5.552 -8.969 6.492 1.00 95.81 720 VAL A O 1
ATOM 5734 N N . TYR A 1 721 ? 7.724 -8.390 6.362 1.00 95.69 721 TYR A N 1
ATOM 5735 C CA . TYR A 1 721 ? 8.166 -9.572 5.635 1.00 95.69 721 TYR A CA 1
ATOM 5736 C C . TYR A 1 721 ? 9.507 -10.111 6.141 1.00 95.69 721 TYR A C 1
ATOM 5738 O O . TYR A 1 721 ? 10.300 -9.412 6.776 1.00 95.69 721 TYR A O 1
ATOM 5746 N N . LEU A 1 722 ? 9.754 -11.385 5.851 1.00 94.62 722 LEU A N 1
ATOM 5747 C CA . LEU A 1 722 ? 10.979 -12.103 6.173 1.00 94.62 722 LEU A CA 1
ATOM 5748 C C . LEU A 1 722 ? 11.569 -12.685 4.888 1.00 94.62 722 LEU A C 1
ATOM 5750 O O . LEU A 1 722 ? 10.968 -13.569 4.282 1.00 94.62 722 LEU A O 1
ATOM 5754 N N . ALA A 1 723 ? 12.746 -12.201 4.500 1.00 91.31 723 ALA A N 1
ATOM 5755 C CA . ALA A 1 723 ? 13.533 -12.791 3.424 1.00 91.31 723 ALA A CA 1
ATOM 5756 C C . ALA A 1 723 ? 14.161 -14.109 3.905 1.00 91.31 723 ALA A C 1
ATOM 5758 O O . ALA A 1 723 ? 14.741 -14.156 4.994 1.00 91.31 723 ALA A O 1
ATOM 5759 N N . GLN A 1 724 ? 14.034 -15.172 3.116 1.00 87.50 724 GLN A N 1
ATOM 5760 C CA . GLN A 1 724 ? 14.544 -16.502 3.438 1.00 87.50 724 GLN A CA 1
ATOM 5761 C C . GLN A 1 724 ? 15.816 -16.820 2.630 1.00 87.50 724 GLN A C 1
ATOM 5763 O O . GLN A 1 724 ? 15.981 -16.319 1.517 1.00 87.50 724 GLN A O 1
ATOM 5768 N N . PRO A 1 725 ? 16.728 -17.662 3.159 1.00 82.50 725 PRO A N 1
ATOM 5769 C CA . PRO A 1 725 ? 17.970 -18.017 2.462 1.00 82.50 725 PRO A CA 1
ATOM 5770 C C . PRO A 1 725 ? 17.774 -18.747 1.125 1.00 82.50 725 PRO A C 1
ATOM 5772 O O . PRO A 1 725 ? 18.684 -18.767 0.307 1.00 82.50 725 PRO A O 1
ATOM 5775 N N . ASP A 1 726 ? 16.604 -19.348 0.904 1.00 81.75 726 ASP A N 1
ATOM 5776 C CA . ASP A 1 726 ? 16.224 -20.042 -0.333 1.00 81.75 726 ASP A CA 1
ATOM 5777 C C . ASP A 1 726 ? 15.730 -19.087 -1.440 1.00 81.75 726 ASP A C 1
ATOM 5779 O O . ASP A 1 726 ? 15.254 -19.536 -2.481 1.00 81.75 726 ASP A O 1
ATOM 5783 N N . GLY A 1 727 ? 15.830 -17.770 -1.225 1.00 79.00 727 GLY A N 1
ATOM 5784 C CA . GLY A 1 727 ? 15.403 -16.743 -2.178 1.00 79.00 727 GLY A CA 1
ATOM 5785 C C . GLY A 1 727 ? 13.901 -16.446 -2.149 1.00 79.00 727 GLY A C 1
ATOM 5786 O O . GLY A 1 727 ? 13.425 -15.652 -2.970 1.00 79.00 727 GLY A O 1
ATOM 5787 N N . THR A 1 728 ? 13.156 -17.052 -1.222 1.00 89.00 728 THR A N 1
ATOM 5788 C CA . THR A 1 728 ? 11.726 -16.795 -1.013 1.00 89.00 728 THR A CA 1
ATOM 5789 C C . THR A 1 728 ? 11.499 -15.719 0.049 1.00 89.00 728 THR A C 1
ATOM 5791 O O . THR A 1 728 ? 12.376 -15.410 0.859 1.00 89.00 728 THR A O 1
ATOM 5794 N N . THR A 1 729 ? 10.318 -15.104 0.048 1.00 93.31 729 THR A N 1
ATOM 5795 C CA . THR A 1 729 ? 9.945 -14.068 1.014 1.00 93.31 729 THR A CA 1
ATOM 5796 C C . THR A 1 729 ? 8.611 -14.397 1.654 1.00 93.31 729 THR A C 1
ATOM 5798 O O . THR A 1 729 ? 7.598 -14.563 0.978 1.00 93.31 729 THR A O 1
ATOM 5801 N N . LYS A 1 730 ? 8.580 -14.431 2.985 1.00 94.56 730 LYS A N 1
ATOM 5802 C CA . LYS A 1 730 ? 7.349 -14.648 3.740 1.00 94.56 730 LYS A CA 1
ATOM 5803 C C . LYS A 1 730 ? 6.753 -13.323 4.199 1.00 94.56 730 LYS A C 1
ATOM 5805 O O . LYS A 1 730 ? 7.355 -12.623 5.010 1.00 94.56 730 LYS A O 1
ATOM 5810 N N . ILE A 1 731 ? 5.555 -13.002 3.728 1.00 95.69 731 ILE A N 1
ATOM 5811 C CA . ILE A 1 731 ? 4.746 -11.872 4.182 1.00 95.69 731 ILE A CA 1
ATOM 5812 C C . ILE A 1 731 ? 4.041 -12.272 5.480 1.00 95.69 731 ILE A C 1
ATOM 5814 O O . ILE A 1 731 ? 3.242 -13.209 5.507 1.00 95.69 731 ILE A O 1
ATOM 5818 N N . LEU A 1 732 ? 4.363 -11.583 6.573 1.00 94.25 732 LEU A N 1
ATOM 5819 C CA . LEU A 1 732 ? 3.932 -11.958 7.922 1.00 94.25 732 LEU A CA 1
ATOM 5820 C C . LEU A 1 732 ? 2.721 -11.155 8.394 1.00 94.25 732 LEU A C 1
ATOM 5822 O O . LEU A 1 732 ? 1.782 -11.725 8.945 1.00 94.25 732 LEU A O 1
ATOM 5826 N N . GLN A 1 733 ? 2.751 -9.835 8.206 1.00 93.31 733 GLN A N 1
ATOM 5827 C CA . GLN A 1 733 ? 1.723 -8.914 8.696 1.00 93.31 733 GLN A CA 1
ATOM 5828 C C . GLN A 1 733 ? 1.558 -7.739 7.731 1.00 93.31 733 GLN A C 1
ATOM 5830 O O . GLN A 1 733 ? 2.532 -7.276 7.138 1.00 93.31 733 GLN A O 1
ATOM 5835 N N . ILE A 1 734 ? 0.326 -7.251 7.588 1.00 92.12 734 ILE A N 1
ATOM 5836 C CA . ILE A 1 734 ? -0.021 -6.093 6.758 1.00 92.12 734 ILE A CA 1
ATOM 5837 C C . ILE A 1 734 ? -0.991 -5.249 7.572 1.00 92.12 734 ILE A C 1
ATOM 5839 O O . ILE A 1 734 ? -2.163 -5.582 7.582 1.00 92.12 734 ILE A O 1
ATOM 5843 N N . SER A 1 735 ? -0.524 -4.208 8.264 1.00 87.56 735 SER A N 1
ATOM 5844 C CA . SER A 1 735 ? -1.343 -3.428 9.207 1.00 87.56 735 SER A CA 1
ATOM 5845 C C . SER A 1 735 ? -1.391 -1.946 8.856 1.00 87.56 735 SER A C 1
ATOM 5847 O O . SER A 1 735 ? -0.439 -1.424 8.284 1.00 87.56 735 SER A O 1
ATOM 5849 N N . ALA A 1 736 ? -2.450 -1.233 9.245 1.00 78.38 736 ALA A N 1
ATOM 5850 C CA . ALA A 1 736 ? -2.444 0.231 9.197 1.00 78.38 736 ALA A CA 1
ATOM 5851 C C . ALA A 1 736 ? -1.264 0.786 10.024 1.00 78.38 736 ALA A C 1
ATOM 5853 O O . ALA A 1 736 ? -0.922 0.224 11.071 1.00 78.38 736 ALA A O 1
ATOM 5854 N N . SER A 1 737 ? -0.598 1.818 9.498 1.00 60.12 737 SER A N 1
ATOM 5855 C CA . SER A 1 737 ? 0.552 2.485 10.125 1.00 60.12 737 SER A CA 1
ATOM 5856 C C . SER A 1 737 ? 0.146 3.526 11.154 1.00 60.12 737 SER A C 1
ATOM 5858 O O . SER A 1 737 ? -0.917 4.157 10.982 1.00 60.12 737 SER A O 1
#

=== Feature glossary ===
Annotated list of the representations used here:

Nearest PDB structures. The Foldseek neighbor list gives the closest experimentally determined structures in the PDB, ranked by structural alignment. TM-score near 1 means near-identical fold; near 0.3 means only rough topology match. This is how one finds what a novel AlphaFold prediction most resembles in the solved-structure universe.

Foldseek 3Di. Foldseek's 3Di representation compresses backbone geometry into a per-residue letter drawn from a learned twenty-state alphabet. It captures the tertiary interaction pattern around each residue — which residues are packed against it in space, regardless of where they are in sequence.

Radius of gyration, Cα contacts, bounding box. Radius of gyration (Rg) is the root-mean-square distance of Cα atoms from their centroid — a single number for overall size and compactness. A globular domain of N residues has Rg ≈ 2.2·N^0.38 Å; an extended or disordered chain has a much larger Rg. The Cα contact count is the number of residue pairs whose Cα atoms are within 8 Å and are more than four positions apart in sequence — a standard proxy for tertiary packing density. The bounding box is the smallest axis-aligned box enclosing all Cα atoms.

InterPro / GO / CATH / organism. The annotation block draws on four external resources. InterPro: which protein families and domains the sequence belongs to. GO: standardized terms for what the protein does, what process it participates in, and where in the cell it acts. CATH: which structural fold it has in the CATH hierarchy. Organism: the species of origin.

mmCIF coordinates. The mmCIF block holds the 3D Cartesian coordinates of each backbone atom (N, Cα, C, O) in ångströms. mmCIF is the PDB's canonical archive format — a tagged-loop text representation of the atomic model.

pLDDT. pLDDT is the predicted lDDT-Cα score: AlphaFold's confidence that the local environment of each residue (all inter-atomic distances within 15 Å) is correctly placed. It is a per-residue number between 0 and 100, with higher meaning more reliable.

Backbone torsions (φ/ψ). φ (phi) and ψ (psi) are the two rotatable backbone dihedrals per residue: φ is the C(i-1)–N–Cα–C torsion, ψ is the N–Cα–C–N(i+1) torsion, both in degrees on (−180°, 180°]. α-helical residues cluster near (−60°, −45°); β-strand residues near (−120°, +130°). A Ramachandran plot is simply a scatter of (φ, ψ) for every residue.

B-factor. For experimental (PDB) structures, the B-factor (temperature factor) quantifies the positional spread of each atom in the crystal — a combination of thermal vibration and static disorder — in units of Å². High B-factors mark flexible loops or poorly resolved regions; low B-factors mark the rigid, well-ordered core.

Secondary structure (3-state, P-SEA). SS3 is a coarse helix/strand/coil call (letters a/b/c) made by the P-SEA algorithm from inter-Cα distances and dihedrals. It is less detailed than DSSP but needs only Cα positions.

Predicted aligned error. Predicted aligned error is AlphaFold's pairwise confidence. Unlike pLDDT (per-residue), PAE is per-residue-pair and captures whether two parts of the structure are correctly placed relative to each other. Units are ångströms of expected positional error.

Solvent-accessible surface area. Solvent-accessible surface area (SASA) is the area in Å² traced out by the centre of a 1.4 Å probe sphere (a water molecule) rolled over the protein's van der Waals surface (Shrake–Rupley / Lee–Richards construction). Buried residues have near-zero SASA; fully exposed residues can exceed 200 Å². The total SASA scales roughly with the number of surface residues.

Secondary structure (8-state, DSSP). The SS8 string is DSSP's per-residue secondary-structure call. α-helix (H) means an i→i+4 H-bond ladder; β-strand (E) means the residue participates in a β-sheet; 3₁₀ (G) and π (I) are tighter and wider helices; T/S are turns/bends; '-' is loop.

Rendered structure images. Structure images are PyMOL renders from six orthogonal camera directions. Cartoon representation draws helices as coils and strands as arrows; sticks shows the backbone as bonds; surface shows the solvent-excluded envelope. Rainbow coloring maps sequence position to hue (blue→red, N→C); chain coloring assigns a distinct color per polypeptide.

Sequence. The amino-acid sequence is the protein's primary structure: the linear order of residues from the N-terminus to the C-terminus, written in one-letter code. Everything else here — the 3D coordinates, the secondary structure, the domain annotations — is ultimately a consequence of this string.

Contact-map, Ramachandran, and PAE plots. Three diagnostic plots accompany the record. The Cα contact map visualizes the tertiary structure as a 2D adjacency matrix (8 Å cutoff, sequence-local contacts suppressed). The Ramachandran plot shows the distribution of backbone (φ, ψ) torsions, with points in the α and β basins reflecting secondary structure content. The PAE plot shows AlphaFold's inter-residue confidence as a color matrix.